Protein AF-0000000085571158 (afdb_homodimer)

Secondary structure (DSSP, 8-state):
----TTTT-EEEEETTTSHHHHHHHHHHHHTT-EEEEEES-HHHHHHHHHHHHHHHSS-EEEEE--TT-HHHHHHHHHHHHHHHS---EEEE-S--STT--HHHHHHHHHHHHHHHHTTT----EEEESS---HHHHHHHT--HHHHHHHHHHHSSS-S----HHHHHHHHHHHHSGGGTT--S-EEEESTTHHHH--/----TTTT-EEEEETTTSHHHHHHHHHHHHTT-EEEEEES-HHHHHHHHHHHHHHHSS-EEEEE--TT-HHHHHHHHHHHHHHHS---EEEE-S--STT--HHHHHHHHHHHHHHHHTTT----EEEESS---HHHHHHHT--HHHHHHHHHHHSSS-S----HHHHHHHHHHHHSGGGTT--S-EEEESTTHHHHT-

InterPro domains:
  IPR002347 Short-chain dehydrogenase/reductase SDR [PF13561] (17-93)
  IPR002347 Short-chain dehydrogenase/reductase SDR [PF13561] (94-194)
  IPR002347 Short-chain dehydrogenase/reductase SDR [PR00081] (10-27)
  IPR002347 Short-chain dehydrogenase/reductase SDR [PR00081] (98-117)
  IPR002347 Short-chain dehydrogenase/reductase SDR [PR00081] (119-136)
  IPR002347 Short-chain dehydrogenase/reductase SDR [PR00081] (157-177)
  IPR036291 NAD(P)-binding domain superfamily [SSF51735] (7-195)

Nearest PDB structures (foldseek):
  1gee-assembly1_A  TM=8.752E-01  e=1.644E-13  Priestia megaterium
  1w8d-assembly1_A  TM=8.478E-01  e=1.035E-11  Homo sapiens
  1w8d-assembly1_B  TM=8.059E-01  e=1.099E-11  Homo sapiens
  1w6u-assembly1_D  TM=8.319E-01  e=2.106E-11  Homo sapiens
  2p68-assembly1_B-2  TM=8.038E-01  e=4.823E-11  Aquifex aeolicus VF5

Sequence (396 aa):
IWFHRLQGKVALITGGASGIGAAAAALFAHNGAKVIIADVQSELGHSVAEQITSTSLFPVAYVQCDVSKESDVENAVNGAVSSHGSVTTTFGNAPHAYTASKHAVVGLMKNLTVELGGYGIRVNSVSPDGVPTPMAMKAMGMDRKAVQELGSQRASLKGTMLDENDVAEAAMYLASEESKFVSGLNLVVDGGYNLKSAIWFHRLQGKVALITGGASGIGAAAAALFAHNGAKVIIADVQSELGHSVAEQITSTSLFPVAYVQCDVSKESDVENAVNGAVSSHGSVTTTFGNAPHAYTASKHAVVGLMKNLTVELGGYGIRVNSVSPDGVPTPMAMKAMGMDRKAVQELGSQRASLKGTMLDENDVAEAAMYLASEESKFVSGLNLVVDGGYNLKSA

Foldseek 3Di:
DLQQQQAPAEEEEEVLLWFLNLLLQLNNLLSHYEYEYEYQDVVSQVVSQVVSCVPSVHHYHYAYADPLDPVRVVVSQVVSCVVRVHHLYYHYDPPNPDDDDPVNVLVVQQVVLVVCVVVLDAGEAEAEAQAQIPVVCVVVVHHRVVSQVVLQVLAPAHDDTDYSNVSSVVRSCCSGCVCSPDHSYHHYHRNRNVVVVD/DLQQQQAPAEEEFEVLLWFLNLLLQLNNLLSHYEYEYEYQDVVSQVVSQVVSCVVSVHHYHYAYADPVDPVRVVVSQVVSCVVRVHHLYYHYDDPDPPDDDPVNVLVVQQVVLVVCVVVLDAGEAEAEAQAQIPVVCVVVVHHRVVSQVVLQVLAPAHDDTDYSNVSSVVRSCCSGCVCSPDHSYHHYHRNHNVVVVD

Organism: NCBI:txid586396

Solvent-accessible surface area (backbone atoms only — not comparable to full-atom values): 19878 Å² total; per-residue (Å²): 114,74,84,42,66,31,58,85,35,25,35,40,27,30,31,19,48,45,46,46,24,28,36,29,49,42,54,40,19,60,20,44,13,39,30,33,30,24,19,73,51,56,72,52,23,46,50,47,22,52,53,38,25,75,72,43,78,29,62,40,43,62,41,75,25,47,80,86,36,63,68,33,44,49,49,51,53,50,50,42,25,71,76,65,72,46,72,73,40,76,46,89,54,46,77,54,74,88,76,70,45,72,64,48,53,54,51,50,31,47,54,46,16,56,70,35,2,71,76,50,42,70,27,65,46,75,45,73,52,42,50,49,27,68,65,50,25,63,75,66,74,41,53,56,68,56,36,19,49,53,30,27,67,61,15,33,29,31,97,54,69,57,43,38,55,49,56,21,37,49,52,47,47,63,71,20,73,57,28,73,42,43,21,49,43,74,49,55,36,34,19,25,31,82,60,68,81,102,112,77,79,43,65,31,56,87,36,24,34,42,26,30,30,19,48,44,46,46,23,29,36,28,51,41,54,42,20,61,20,45,14,40,31,35,31,26,21,72,51,56,70,52,23,46,50,47,21,53,54,38,24,74,72,44,76,29,62,39,42,62,42,75,26,48,81,88,36,64,68,32,45,50,48,49,52,50,52,43,26,71,75,63,70,44,72,74,40,76,46,85,54,44,78,54,76,89,70,69,46,70,65,50,51,53,51,50,32,46,53,45,16,58,69,34,2,70,77,51,40,71,26,64,46,75,44,72,54,41,52,52,26,69,64,50,23,61,74,67,73,40,53,55,68,56,36,19,50,52,32,26,66,60,16,34,29,31,96,53,70,56,43,38,55,48,55,21,39,50,51,47,48,63,71,20,72,56,28,72,45,43,22,48,44,72,48,54,35,36,19,26,32,82,59,68,81,102

pLDDT: mean 92.06, std 11.76, range [36.09, 98.56]

Structure (mmCIF, N/CA/C/O backbone):
data_AF-0000000085571158-model_v1
#
loop_
_entity.id
_entity.type
_entity.pdbx_description
1 polymer 'Short chain alcohol dehydrogenase'
#
loop_
_atom_site.group_PDB
_atom_site.id
_atom_site.type_symbol
_atom_site.label_atom_id
_atom_site.label_alt_id
_atom_site.label_comp_id
_atom_site.label_asym_id
_atom_site.label_entity_id
_atom_site.label_seq_id
_atom_site.pdbx_PDB_ins_code
_atom_site.Cartn_x
_atom_site.Cartn_y
_atom_site.Cartn_z
_atom_site.occupancy
_atom_site.B_iso_or_equiv
_atom_site.auth_seq_id
_atom_site.auth_comp_id
_atom_site.auth_asym_id
_atom_site.auth_atom_id
_atom_site.pdbx_PDB_model_num
ATOM 1 N N . ILE A 1 1 ? -2.838 10.18 -20.844 1 36.09 1 ILE A N 1
ATOM 2 C CA . ILE A 1 1 ? -1.867 9.094 -20.875 1 36.09 1 ILE A CA 1
ATOM 3 C C . ILE A 1 1 ? -2.113 8.148 -19.688 1 36.09 1 ILE A C 1
ATOM 5 O O . ILE A 1 1 ? -2.301 8.602 -18.562 1 36.09 1 ILE A O 1
ATOM 9 N N . TRP A 1 2 ? -2.664 6.973 -20.016 1 49.94 2 TRP A N 1
ATOM 10 C CA . TRP A 1 2 ? -2.973 5.996 -18.969 1 49.94 2 TRP A CA 1
ATOM 11 C C . TRP A 1 2 ? -1.756 5.734 -18.094 1 49.94 2 TRP A C 1
ATOM 13 O O . TRP A 1 2 ? -0.634 5.617 -18.578 1 49.94 2 TRP A O 1
ATOM 23 N N . PHE A 1 3 ? -1.719 6.293 -16.844 1 67.75 3 PHE A N 1
ATOM 24 C CA . PHE A 1 3 ? -0.582 6.078 -15.953 1 67.75 3 PHE A CA 1
ATOM 25 C C . PHE A 1 3 ? -0.462 4.609 -15.57 1 67.75 3 PHE A C 1
ATOM 27 O O . PHE A 1 3 ? -1.371 4.047 -14.961 1 67.75 3 PHE A O 1
ATOM 34 N N . HIS A 1 4 ? 0.532 3.916 -16.312 1 87.5 4 HIS A N 1
ATOM 35 C CA . HIS A 1 4 ? 0.824 2.52 -16 1 87.5 4 HIS A CA 1
ATOM 36 C C . HIS A 1 4 ? 1.795 2.402 -14.836 1 87.5 4 HIS A C 1
ATOM 38 O O . HIS A 1 4 ? 2.988 2.676 -14.984 1 87.5 4 HIS A O 1
ATOM 44 N N . ARG A 1 5 ? 1.285 1.905 -13.781 1 93.62 5 ARG A N 1
ATOM 45 C CA . ARG A 1 5 ? 1.982 1.913 -12.5 1 93.62 5 ARG A CA 1
ATOM 46 C C . ARG A 1 5 ? 3.119 0.897 -12.492 1 93.62 5 ARG A C 1
ATOM 48 O O . ARG A 1 5 ? 3.984 0.935 -11.609 1 93.62 5 ARG A O 1
ATOM 55 N N . LEU A 1 6 ? 3.117 0.004 -13.539 1 95.56 6 LEU A N 1
ATOM 56 C CA . LEU A 1 6 ? 4.168 -1.005 -13.625 1 95.56 6 LEU A CA 1
ATOM 57 C C . LEU A 1 6 ? 4.84 -0.976 -14.992 1 95.56 6 LEU A C 1
ATOM 59 O O . LEU A 1 6 ? 5.352 -1.995 -15.461 1 95.56 6 LEU A O 1
ATOM 63 N N . GLN A 1 7 ? 4.754 0.187 -15.531 1 92.94 7 GLN A N 1
ATOM 64 C CA . GLN A 1 7 ? 5.391 0.341 -16.828 1 92.94 7 GLN A CA 1
ATOM 65 C C . GLN A 1 7 ? 6.867 -0.049 -16.766 1 92.94 7 GLN A C 1
ATOM 67 O O . GLN A 1 7 ? 7.594 0.395 -15.883 1 92.94 7 GLN A O 1
ATOM 72 N N . GLY A 1 8 ? 7.227 -0.912 -17.734 1 91.56 8 GLY A N 1
ATOM 73 C CA . GLY A 1 8 ? 8.625 -1.292 -17.844 1 91.56 8 GLY A CA 1
ATOM 74 C C . GLY A 1 8 ? 8.992 -2.467 -16.953 1 91.56 8 GLY A C 1
ATOM 75 O O . GLY A 1 8 ? 10.109 -2.982 -17.031 1 91.56 8 GLY A O 1
ATOM 76 N N . LYS A 1 9 ? 8.117 -2.957 -16.109 1 95.19 9 LYS A N 1
ATOM 77 C CA . LYS A 1 9 ? 8.398 -4.078 -15.227 1 95.19 9 LYS A CA 1
ATOM 78 C C . LYS A 1 9 ? 8.172 -5.41 -15.93 1 95.19 9 LYS A C 1
ATOM 80 O O . LYS A 1 9 ? 7.309 -5.523 -16.797 1 95.19 9 LYS A O 1
ATOM 85 N N . VAL A 1 10 ? 8.984 -6.344 -15.648 1 96.62 10 VAL A N 1
ATOM 86 C CA . VAL A 1 10 ? 8.812 -7.742 -16.016 1 96.62 10 VAL A CA 1
ATOM 87 C C . VAL A 1 10 ? 8.523 -8.578 -14.773 1 96.62 10 VAL A C 1
ATOM 89 O O . VAL A 1 10 ? 9.391 -8.742 -13.914 1 96.62 10 VAL A O 1
ATOM 92 N N . ALA A 1 11 ? 7.32 -9.109 -14.734 1 97.38 11 ALA A N 1
ATOM 93 C CA . ALA A 1 11 ? 6.859 -9.758 -13.516 1 97.38 11 ALA A CA 1
ATOM 94 C C . ALA A 1 11 ? 6.695 -11.266 -13.719 1 97.38 11 ALA A C 1
ATOM 96 O O . ALA A 1 11 ? 6.008 -11.695 -14.648 1 97.38 11 ALA A O 1
ATOM 97 N N . LEU A 1 12 ? 7.371 -12.031 -12.922 1 97.44 12 LEU A N 1
ATOM 98 C CA . LEU A 1 12 ? 7.164 -13.469 -12.828 1 97.44 12 LEU A CA 1
ATOM 99 C C . LEU A 1 12 ? 6.234 -13.812 -11.672 1 97.44 12 LEU A C 1
ATOM 101 O O . LEU A 1 12 ? 6.559 -13.547 -10.508 1 97.44 12 LEU A O 1
ATOM 105 N N . ILE A 1 13 ? 5.055 -14.406 -11.969 1 97.44 13 ILE A N 1
ATOM 106 C CA . ILE A 1 13 ? 4.043 -14.727 -10.961 1 97.44 13 ILE A CA 1
ATOM 107 C C . ILE A 1 13 ? 3.861 -16.25 -10.883 1 97.44 13 ILE A C 1
ATOM 109 O O . ILE A 1 13 ? 3.357 -16.859 -11.82 1 97.44 13 ILE A O 1
ATOM 113 N N . THR A 1 14 ? 4.316 -16.859 -9.773 1 96.12 14 THR A N 1
ATOM 114 C CA . THR A 1 14 ? 4.082 -18.281 -9.57 1 96.12 14 THR A CA 1
ATOM 115 C C . THR A 1 14 ? 2.682 -18.531 -9.016 1 96.12 14 THR A C 1
ATOM 117 O O . THR A 1 14 ? 2.145 -17.688 -8.281 1 96.12 14 THR A O 1
ATOM 120 N N . GLY A 1 15 ? 2.148 -19.672 -9.383 1 95.19 15 GLY A N 1
ATOM 121 C CA . GLY A 1 15 ? 0.751 -19.875 -9.039 1 95.19 15 GLY A CA 1
ATOM 122 C C . GLY A 1 15 ? -0.184 -18.891 -9.703 1 95.19 15 GLY A C 1
ATOM 123 O O . GLY A 1 15 ? -1.162 -18.438 -9.094 1 95.19 15 GLY A O 1
ATOM 124 N N . GLY A 1 16 ? 0.161 -18.5 -10.898 1 97.06 16 GLY A N 1
ATOM 125 C CA . GLY A 1 16 ? -0.521 -17.391 -11.539 1 97.06 16 GLY A CA 1
ATOM 126 C C . GLY A 1 16 ? -1.714 -17.812 -12.375 1 97.06 16 GLY A C 1
ATOM 127 O O . GLY A 1 16 ? -2.365 -16.984 -13.016 1 97.06 16 GLY A O 1
ATOM 128 N N . ALA A 1 17 ? -2.09 -19.125 -12.344 1 96.75 17 ALA A N 1
ATOM 129 C CA . ALA A 1 17 ? -3.137 -19.625 -13.227 1 96.75 17 ALA A CA 1
ATOM 130 C C . ALA A 1 17 ? -4.508 -19.531 -12.562 1 96.75 17 ALA A C 1
ATOM 132 O O . ALA A 1 17 ? -5.535 -19.719 -13.219 1 96.75 17 ALA A O 1
ATOM 133 N N . SER A 1 18 ? -4.57 -19.219 -11.273 1 95.25 18 SER A N 1
ATOM 134 C CA . SER A 1 18 ? -5.855 -19.188 -10.578 1 95.25 18 SER A CA 1
ATOM 135 C C . SER A 1 18 ? -5.805 -18.266 -9.367 1 95.25 18 SER A C 1
ATOM 137 O O . SER A 1 18 ? -4.734 -17.781 -8.992 1 95.25 18 SER A O 1
ATOM 139 N N . GLY A 1 19 ? -6.984 -17.938 -8.891 1 96 19 GLY A N 1
ATOM 140 C CA . GLY A 1 19 ? -7.113 -17.234 -7.617 1 96 19 GLY A CA 1
ATOM 141 C C . GLY A 1 19 ? -6.391 -15.898 -7.59 1 96 19 GLY A C 1
ATOM 142 O O . GLY A 1 19 ? -6.555 -15.086 -8.5 1 96 19 GLY A O 1
ATOM 143 N N . ILE A 1 20 ? -5.629 -15.719 -6.52 1 96.69 20 ILE A N 1
ATOM 144 C CA . ILE A 1 20 ? -4.914 -14.469 -6.289 1 96.69 20 ILE A CA 1
ATOM 145 C C . ILE A 1 20 ? -3.867 -14.266 -7.383 1 96.69 20 ILE A C 1
ATOM 147 O O . ILE A 1 20 ? -3.695 -13.156 -7.887 1 96.69 20 ILE A O 1
ATOM 151 N N . GLY A 1 21 ? -3.217 -15.352 -7.746 1 97.19 21 GLY A N 1
ATOM 152 C CA . GLY A 1 21 ? -2.197 -15.266 -8.781 1 97.19 21 GLY A CA 1
ATOM 153 C C . GLY A 1 21 ? -2.738 -14.781 -10.109 1 97.19 21 GLY A C 1
ATOM 154 O O . GLY A 1 21 ? -2.135 -13.93 -10.758 1 97.19 21 GLY A O 1
ATOM 155 N N . ALA A 1 22 ? -3.834 -15.273 -10.484 1 97.88 22 ALA A N 1
ATOM 156 C CA . ALA A 1 22 ? -4.449 -14.875 -11.742 1 97.88 22 ALA A CA 1
ATOM 157 C C . ALA A 1 22 ? -4.918 -13.422 -11.688 1 97.88 22 ALA A C 1
ATOM 159 O O . ALA A 1 22 ? -4.766 -12.68 -12.656 1 97.88 22 ALA A O 1
ATOM 160 N N . ALA A 1 23 ? -5.484 -13.047 -10.562 1 97.94 23 ALA A N 1
ATOM 161 C CA . ALA A 1 23 ? -5.914 -11.656 -10.383 1 97.94 23 ALA A CA 1
ATOM 162 C C . ALA A 1 23 ? -4.73 -10.703 -10.469 1 97.94 23 ALA A C 1
ATOM 164 O O . ALA A 1 23 ? -4.824 -9.648 -11.102 1 97.94 23 ALA A O 1
ATOM 165 N N . ALA A 1 24 ? -3.623 -11.086 -9.852 1 98.19 24 ALA A N 1
ATOM 166 C CA . ALA A 1 24 ? -2.422 -10.258 -9.891 1 98.19 24 ALA A CA 1
ATOM 167 C C . ALA A 1 24 ? -1.863 -10.172 -11.305 1 98.19 24 ALA A C 1
ATOM 169 O O . ALA A 1 24 ? -1.47 -9.094 -11.766 1 98.19 24 ALA A O 1
ATOM 170 N N . ALA A 1 25 ? -1.838 -11.312 -11.984 1 98.12 25 ALA A N 1
ATOM 171 C CA . ALA A 1 25 ? -1.356 -11.312 -13.367 1 98.12 25 ALA A CA 1
ATOM 172 C C . ALA A 1 25 ? -2.148 -10.336 -14.227 1 98.12 25 ALA A C 1
ATOM 174 O O . ALA A 1 25 ? -1.566 -9.547 -14.977 1 98.12 25 ALA A O 1
ATOM 175 N N . ALA A 1 26 ? -3.449 -10.352 -14.078 1 98.12 26 ALA A N 1
ATOM 176 C CA . ALA A 1 26 ? -4.309 -9.461 -14.852 1 98.12 26 ALA A CA 1
ATOM 177 C C . ALA A 1 26 ? -4.051 -8 -14.484 1 98.12 26 ALA A C 1
ATOM 179 O O . ALA A 1 26 ? -3.844 -7.16 -15.359 1 98.12 26 ALA A O 1
ATOM 180 N N . LEU A 1 27 ? -4.039 -7.707 -13.219 1 97.5 27 LEU A N 1
ATOM 181 C CA . LEU A 1 27 ? -3.859 -6.336 -12.75 1 97.5 27 LEU A CA 1
ATOM 182 C C . LEU A 1 27 ? -2.504 -5.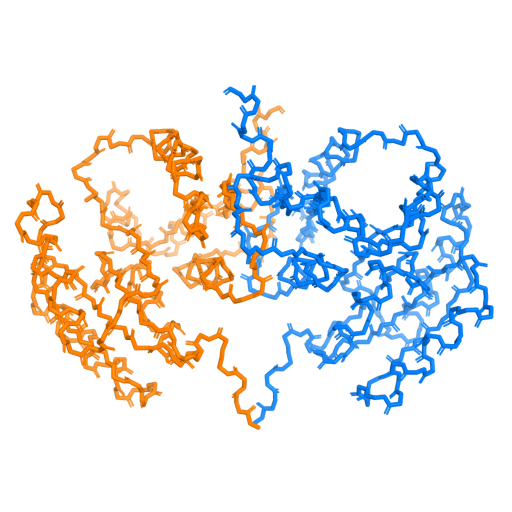785 -13.188 1 97.5 27 LEU A C 1
ATOM 184 O O . LEU A 1 27 ? -2.412 -4.648 -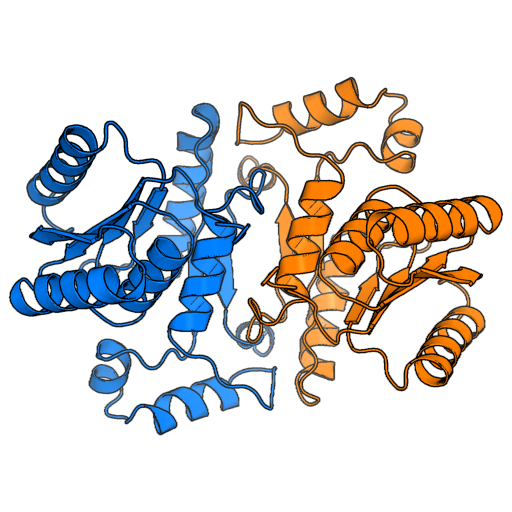13.656 1 97.5 27 LEU A O 1
ATOM 188 N N . PHE A 1 28 ? -1.441 -6.59 -13.031 1 97.56 28 PHE A N 1
ATOM 189 C CA . PHE A 1 28 ? -0.099 -6.168 -13.406 1 97.56 28 PHE A CA 1
ATOM 190 C C . PHE A 1 28 ? -0.026 -5.863 -14.898 1 97.56 28 PHE A C 1
ATOM 192 O O . PHE A 1 28 ? 0.498 -4.824 -15.305 1 97.56 28 PHE A O 1
ATOM 199 N N . ALA A 1 29 ? -0.597 -6.742 -15.68 1 97.12 29 ALA A N 1
ATOM 200 C CA . ALA A 1 29 ? -0.582 -6.547 -17.125 1 97.12 29 ALA A CA 1
ATOM 201 C C . ALA A 1 29 ? -1.346 -5.289 -17.516 1 97.12 29 ALA A C 1
ATOM 203 O O . ALA A 1 29 ? -0.858 -4.48 -18.312 1 97.12 29 ALA A O 1
ATOM 204 N N . HIS A 1 30 ? -2.486 -5.09 -16.953 1 96.38 30 HIS A N 1
ATOM 205 C CA . HIS A 1 30 ? -3.301 -3.92 -17.25 1 96.38 30 HIS A CA 1
ATOM 206 C C . HIS A 1 30 ? -2.604 -2.635 -16.812 1 96.38 30 HIS A C 1
ATOM 208 O O . HIS A 1 30 ? -2.99 -1.541 -17.234 1 96.38 30 HIS A O 1
ATOM 214 N N . ASN A 1 31 ? -1.596 -2.771 -15.977 1 95.69 31 ASN A N 1
ATOM 215 C CA . ASN A 1 31 ? -0.835 -1.614 -15.516 1 95.69 31 ASN A CA 1
ATOM 216 C C . ASN A 1 31 ? 0.534 -1.542 -16.188 1 95.69 31 ASN A C 1
ATOM 218 O O . ASN A 1 31 ? 1.439 -0.872 -15.688 1 95.69 31 ASN A O 1
ATOM 222 N N . GLY A 1 32 ? 0.736 -2.35 -17.234 1 94.88 32 GLY A N 1
ATOM 223 C CA . GLY A 1 32 ? 1.849 -2.109 -18.141 1 94.88 32 GLY A CA 1
ATOM 224 C C . GLY A 1 32 ? 2.99 -3.09 -17.953 1 94.88 32 GLY A C 1
ATOM 225 O O . GLY A 1 32 ? 4 -3.018 -18.656 1 94.88 32 GLY A O 1
ATOM 226 N N . ALA A 1 33 ? 2.865 -4.023 -17.094 1 96.12 33 ALA A N 1
ATOM 227 C CA . ALA A 1 33 ? 3.932 -5 -16.875 1 96.12 33 ALA A CA 1
ATOM 228 C C . ALA A 1 33 ? 3.91 -6.078 -17.953 1 96.12 33 ALA A C 1
ATOM 230 O O . ALA A 1 33 ? 2.844 -6.445 -18.453 1 96.12 33 ALA A O 1
ATOM 231 N N . LYS A 1 34 ? 5.07 -6.508 -18.312 1 95.81 34 LYS A N 1
ATOM 232 C CA . LYS A 1 34 ? 5.184 -7.809 -18.969 1 95.81 34 LYS A CA 1
ATOM 233 C C . LYS A 1 34 ? 5.102 -8.945 -17.953 1 95.81 34 LYS A C 1
ATOM 235 O O . LYS A 1 34 ? 5.941 -9.039 -17.047 1 95.81 34 LYS A O 1
ATOM 240 N N . VAL A 1 35 ? 4.117 -9.828 -18.156 1 97.44 35 VAL A N 1
ATOM 241 C CA . VAL A 1 35 ? 3.84 -10.812 -17.109 1 97.44 35 VAL A CA 1
ATOM 242 C C . VAL A 1 35 ? 4.141 -12.211 -17.625 1 97.44 35 VAL A C 1
ATOM 244 O O . VAL A 1 35 ? 3.797 -12.547 -18.766 1 97.44 35 VAL A O 1
ATOM 247 N N . ILE A 1 36 ? 4.816 -12.984 -16.844 1 97.69 36 ILE A N 1
ATOM 248 C CA . ILE A 1 36 ? 4.988 -14.414 -17.062 1 97.69 36 ILE A CA 1
ATOM 249 C C . ILE A 1 36 ? 4.289 -15.195 -15.953 1 97.69 36 ILE A C 1
ATOM 251 O O . ILE A 1 36 ? 4.656 -15.086 -14.781 1 97.69 36 ILE A O 1
ATOM 255 N N . ILE A 1 37 ? 3.311 -15.969 -16.344 1 97.69 37 ILE A N 1
ATOM 256 C CA . ILE A 1 37 ? 2.609 -16.844 -15.414 1 97.69 37 ILE A CA 1
ATOM 257 C C . ILE A 1 37 ? 3.344 -18.188 -15.32 1 97.69 37 ILE A C 1
ATOM 259 O O . ILE A 1 37 ? 3.578 -18.844 -16.328 1 97.69 37 ILE A O 1
ATOM 263 N N . ALA A 1 38 ? 3.791 -18.5 -14.164 1 97.31 38 ALA A N 1
ATOM 264 C CA . ALA A 1 38 ? 4.387 -19.797 -13.875 1 97.31 38 ALA A CA 1
ATOM 265 C C . ALA A 1 38 ? 3.459 -20.641 -13 1 97.31 38 ALA A C 1
ATOM 267 O O . ALA A 1 38 ? 3.066 -20.219 -11.914 1 97.31 38 ALA A O 1
ATOM 268 N N . ASP A 1 39 ? 3.172 -21.812 -13.484 1 96.88 39 ASP A N 1
ATOM 269 C CA . ASP A 1 39 ? 2.213 -22.656 -12.789 1 96.88 39 ASP A CA 1
ATOM 270 C C . ASP A 1 39 ? 2.338 -24.109 -13.242 1 96.88 39 ASP A C 1
ATOM 272 O O . ASP A 1 39 ? 2.982 -24.406 -14.258 1 96.88 39 ASP A O 1
ATOM 276 N N . VAL A 1 40 ? 1.754 -24.984 -12.469 1 96.19 40 VAL A N 1
ATOM 277 C CA . VAL A 1 40 ? 1.759 -26.406 -12.828 1 96.19 40 VAL A CA 1
ATOM 278 C C . VAL A 1 40 ? 0.579 -26.719 -13.75 1 96.19 40 VAL A C 1
ATOM 280 O O . VAL A 1 40 ? 0.578 -27.719 -14.453 1 96.19 40 VAL A O 1
ATOM 283 N N . GLN A 1 41 ? -0.458 -25.875 -13.758 1 96 41 GLN A N 1
ATOM 284 C CA . GLN A 1 41 ? -1.666 -26.094 -14.547 1 96 41 GLN A CA 1
ATOM 285 C C . GLN A 1 41 ? -1.518 -25.516 -15.953 1 96 41 GLN A C 1
ATOM 287 O O . GLN A 1 41 ? -1.922 -24.375 -16.203 1 96 41 GLN A O 1
ATOM 292 N N . SER A 1 42 ? -1.176 -26.359 -16.859 1 96.44 42 SER A N 1
ATOM 293 C CA . SER A 1 42 ? -0.783 -25.875 -18.188 1 96.44 42 SER A CA 1
ATOM 294 C C . SER A 1 42 ? -1.983 -25.344 -18.953 1 96.44 42 SER A C 1
ATOM 296 O O . SER A 1 42 ? -1.964 -24.203 -19.422 1 96.44 42 SER A O 1
ATOM 298 N N . GLU A 1 43 ? -3.02 -26.125 -19.047 1 97.81 43 GLU A N 1
ATOM 299 C CA . GLU A 1 43 ? -4.176 -25.703 -19.844 1 97.81 43 GLU A CA 1
ATOM 300 C C . GLU A 1 43 ? -4.805 -24.438 -19.266 1 97.81 43 GLU A C 1
ATOM 302 O O . GLU A 1 43 ? -5.082 -23.484 -20.016 1 97.81 43 GLU A O 1
ATOM 307 N N . LEU A 1 44 ? -4.938 -24.453 -17.969 1 97.5 44 LEU A N 1
ATOM 308 C CA . LEU A 1 44 ? -5.52 -23.281 -17.297 1 97.5 44 LEU A CA 1
ATOM 309 C C . LEU A 1 44 ? -4.605 -22.062 -17.438 1 97.5 44 LEU A C 1
ATOM 311 O O . LEU A 1 44 ? -5.078 -20.969 -17.703 1 97.5 44 LEU A O 1
ATOM 315 N N . GLY A 1 45 ? -3.354 -22.266 -17.266 1 98 45 GLY A N 1
ATOM 316 C CA . GLY A 1 45 ? -2.379 -21.188 -17.375 1 98 45 GLY A CA 1
ATOM 317 C C . GLY A 1 45 ? -2.361 -20.531 -18.75 1 98 45 GLY A C 1
ATOM 318 O O . GLY A 1 45 ? -2.336 -19.312 -18.844 1 98 45 GLY A O 1
ATOM 319 N N . HIS A 1 46 ? -2.385 -21.344 -19.766 1 97.94 46 HIS A N 1
ATOM 320 C CA . HIS A 1 46 ? -2.428 -20.812 -21.125 1 97.94 46 HIS A CA 1
ATOM 321 C C . HIS A 1 46 ? -3.715 -20.031 -21.375 1 97.94 46 HIS A C 1
ATOM 323 O O . HIS A 1 46 ? -3.688 -18.953 -21.969 1 97.94 46 HIS A O 1
ATOM 329 N N . SER A 1 47 ? -4.762 -20.625 -20.922 1 98.19 47 SER A N 1
ATOM 330 C CA . SER A 1 47 ? -6.055 -19.969 -21.094 1 98.19 47 SER A CA 1
ATOM 331 C C . SER A 1 47 ? -6.078 -18.594 -20.406 1 98.19 47 SER A C 1
ATOM 333 O O . SER A 1 47 ? -6.535 -17.609 -21 1 98.19 47 SER A O 1
ATOM 335 N N . VAL A 1 48 ? -5.586 -18.516 -19.188 1 98 48 VAL A N 1
ATOM 336 C CA . VAL A 1 48 ? -5.543 -17.266 -18.422 1 98 48 VAL A CA 1
ATOM 337 C C . VAL A 1 48 ? -4.637 -16.266 -19.125 1 98 48 VAL A C 1
ATOM 339 O O . VAL A 1 48 ? -5.004 -15.094 -19.281 1 98 48 VAL A O 1
ATOM 342 N N . ALA A 1 49 ? -3.516 -16.703 -19.562 1 98 49 ALA A N 1
ATOM 343 C CA . ALA A 1 49 ? -2.568 -15.836 -20.25 1 98 49 ALA A CA 1
ATOM 344 C C . ALA A 1 49 ? -3.193 -15.234 -21.5 1 98 49 ALA A C 1
ATOM 346 O O . ALA A 1 49 ? -3.068 -14.031 -21.75 1 98 49 ALA A O 1
ATOM 347 N N . GLU A 1 50 ? -3.861 -16.047 -22.25 1 97.06 50 GLU A N 1
ATOM 348 C CA . GLU A 1 50 ? -4.5 -15.586 -23.484 1 97.06 50 GLU A CA 1
ATOM 349 C C . GLU A 1 50 ? -5.609 -14.578 -23.188 1 97.06 50 GLU A C 1
ATOM 351 O O . GLU A 1 50 ? -5.73 -13.562 -23.875 1 97.06 50 GLU A O 1
ATOM 356 N N . GLN A 1 51 ? -6.344 -14.914 -22.234 1 97.25 51 GLN A N 1
ATOM 357 C CA . GLN A 1 51 ? -7.441 -14.023 -21.859 1 97.25 51 GLN A CA 1
ATOM 358 C C . GLN A 1 51 ? -6.926 -12.656 -21.438 1 97.25 51 GLN A C 1
ATOM 360 O O . GLN A 1 51 ? -7.453 -11.625 -21.875 1 97.25 51 GLN A O 1
ATOM 365 N N . ILE A 1 52 ? -5.934 -12.609 -20.609 1 97.5 52 ILE A N 1
ATOM 366 C CA . ILE A 1 52 ? -5.383 -11.352 -20.109 1 97.5 52 ILE A CA 1
ATOM 367 C C . ILE A 1 52 ? -4.766 -10.57 -21.266 1 97.5 52 ILE A C 1
ATOM 369 O O . ILE A 1 52 ? -4.949 -9.359 -21.375 1 97.5 52 ILE A O 1
ATOM 373 N N . THR A 1 53 ? -4.047 -11.289 -22.125 1 95.94 53 THR A N 1
ATOM 374 C CA . THR A 1 53 ? -3.424 -10.641 -23.266 1 95.94 53 THR A CA 1
ATOM 375 C C . THR A 1 53 ? -4.477 -9.945 -24.141 1 95.94 53 THR A C 1
ATOM 377 O O . THR A 1 53 ? -4.277 -8.812 -24.578 1 95.94 53 THR A O 1
ATOM 380 N N . SER A 1 54 ? -5.586 -10.539 -24.344 1 94.88 54 SER A N 1
ATOM 381 C CA . SER A 1 54 ? -6.637 -10.016 -25.219 1 94.88 54 SER A CA 1
ATOM 382 C C . SER A 1 54 ? -7.289 -8.781 -24.609 1 94.88 54 SER A C 1
ATOM 384 O O . SER A 1 54 ? -7.754 -7.898 -25.328 1 94.88 54 SER A O 1
ATOM 386 N N . THR A 1 55 ? -7.238 -8.641 -23.266 1 93.31 55 THR A N 1
ATOM 387 C CA . THR A 1 55 ? -7.965 -7.555 -22.625 1 93.31 55 THR A CA 1
ATOM 388 C C . THR A 1 55 ? -7.012 -6.438 -22.203 1 93.31 55 THR A C 1
ATOM 390 O O . THR A 1 55 ? -7.422 -5.281 -22.094 1 93.31 55 THR A O 1
ATOM 393 N N . SER A 1 56 ? -5.797 -6.695 -21.859 1 87.81 56 SER A N 1
ATOM 394 C CA . SER A 1 56 ? -4.855 -5.703 -21.359 1 87.81 56 SER A CA 1
ATOM 395 C C . SER A 1 56 ? -4.051 -5.078 -22.5 1 87.81 56 SER A C 1
ATOM 397 O O . SER A 1 56 ? -3.455 -4.012 -22.328 1 87.81 56 SER A O 1
ATOM 399 N N . LEU A 1 57 ? -3.887 -5.684 -23.578 1 83.69 57 LEU A N 1
ATOM 400 C CA . LEU A 1 57 ? -3.068 -5.309 -24.734 1 83.69 57 LEU A CA 1
ATOM 401 C C . LEU A 1 57 ? -1.584 -5.441 -24.406 1 83.69 57 LEU A C 1
ATOM 403 O O . LEU A 1 57 ? -0.736 -4.926 -25.141 1 83.69 57 LEU A O 1
ATOM 407 N N . PHE A 1 58 ? -1.266 -5.988 -23.281 1 86.69 58 PHE A N 1
ATOM 408 C CA . PHE A 1 58 ? 0.111 -6.316 -22.938 1 86.69 58 PHE A CA 1
ATOM 409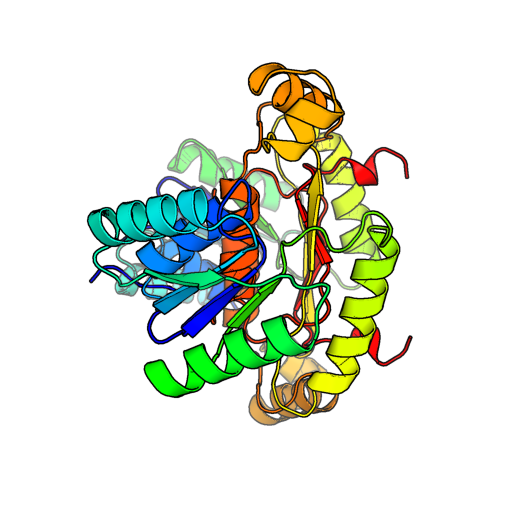 C C . PHE A 1 58 ? 0.322 -7.824 -22.922 1 86.69 58 PHE A C 1
ATOM 411 O O . PHE A 1 58 ? -0.589 -8.586 -22.594 1 86.69 58 PHE A O 1
ATOM 418 N N . PRO A 1 59 ? 1.41 -8.203 -23.328 1 87.19 59 PRO A N 1
ATOM 419 C CA . PRO A 1 59 ? 1.659 -9.648 -23.453 1 87.19 59 PRO A CA 1
ATOM 420 C C . PRO A 1 59 ? 1.755 -10.344 -22.094 1 87.19 59 PRO A C 1
ATOM 422 O O . PRO A 1 59 ? 2.309 -9.781 -21.156 1 87.19 59 PRO A O 1
ATOM 425 N N . VAL A 1 60 ? 1.107 -11.477 -22 1 96.38 60 VAL A N 1
ATOM 426 C CA . VAL A 1 60 ? 1.239 -12.391 -20.859 1 96.38 60 VAL A CA 1
ATOM 427 C C . VAL A 1 60 ? 1.673 -13.766 -21.359 1 96.38 60 VAL A C 1
ATOM 429 O O . VAL A 1 60 ? 1.061 -14.328 -22.266 1 96.38 60 VAL A O 1
ATOM 432 N N . ALA A 1 61 ? 2.773 -14.227 -20.891 1 96.62 61 ALA A N 1
ATOM 433 C CA . ALA A 1 61 ? 3.285 -15.547 -21.25 1 96.62 61 ALA A CA 1
ATOM 434 C C . ALA A 1 61 ? 3.02 -16.562 -20.141 1 96.62 61 ALA A C 1
ATOM 436 O O . ALA A 1 61 ? 2.793 -16.188 -18.984 1 96.62 61 ALA A O 1
ATOM 437 N N . TYR A 1 62 ? 2.951 -17.812 -20.562 1 97.44 62 TYR A N 1
ATOM 438 C CA . TYR A 1 62 ? 2.836 -18.922 -19.609 1 97.44 62 TYR A CA 1
ATOM 439 C C . TYR A 1 62 ? 4.047 -19.828 -19.688 1 97.44 62 TYR A C 1
ATOM 441 O O . TYR A 1 62 ? 4.562 -20.109 -20.781 1 97.44 62 TYR A O 1
ATOM 449 N N . VAL A 1 63 ? 4.527 -20.266 -18.547 1 97.25 63 VAL A N 1
ATOM 450 C CA . VAL A 1 63 ? 5.562 -21.297 -18.469 1 97.25 63 VAL A CA 1
ATOM 451 C C . VAL A 1 63 ? 5.164 -22.359 -17.438 1 97.25 63 VAL A C 1
ATOM 453 O O . VAL A 1 63 ? 4.621 -22.031 -16.375 1 97.25 63 VAL A O 1
ATOM 456 N N . GLN A 1 64 ? 5.352 -23.578 -17.875 1 97.25 64 GLN A N 1
ATOM 457 C CA . GLN A 1 64 ? 5.145 -24.672 -16.938 1 97.25 64 GLN A CA 1
ATOM 458 C C . GLN A 1 64 ? 6.199 -24.656 -15.828 1 97.25 64 GLN A C 1
ATOM 460 O O . GLN A 1 64 ? 7.398 -24.672 -16.109 1 97.25 64 GLN A O 1
ATOM 465 N N . CYS A 1 65 ? 5.723 -24.656 -14.562 1 96.5 65 CYS A N 1
ATOM 466 C CA . CYS A 1 65 ? 6.684 -24.562 -13.469 1 96.5 65 CYS A CA 1
ATOM 467 C C . CYS A 1 65 ? 6.117 -25.172 -12.188 1 96.5 65 CYS A C 1
ATOM 469 O O . CYS A 1 65 ? 5.094 -24.703 -11.688 1 96.5 65 CYS A O 1
ATOM 471 N N . ASP A 1 66 ? 6.715 -26.234 -11.719 1 94.81 66 ASP A N 1
ATOM 472 C CA . ASP A 1 66 ? 6.539 -26.719 -10.359 1 94.81 66 ASP A CA 1
ATOM 473 C C . ASP A 1 66 ? 7.547 -26.078 -9.406 1 94.81 66 ASP A C 1
ATOM 475 O O . ASP A 1 66 ? 8.727 -26.422 -9.422 1 94.81 66 ASP A O 1
ATOM 479 N N . VAL A 1 67 ? 7.078 -25.219 -8.516 1 92.31 67 VAL A N 1
ATOM 480 C CA . VAL A 1 67 ? 7.961 -24.391 -7.707 1 92.31 67 VAL A CA 1
ATOM 481 C C . VAL A 1 67 ? 8.719 -25.266 -6.707 1 92.31 67 VAL A C 1
ATOM 483 O O . VAL A 1 67 ? 9.703 -24.828 -6.113 1 92.31 67 VAL A O 1
ATOM 486 N N . SER A 1 68 ? 8.219 -26.453 -6.5 1 90.19 68 SER A N 1
ATOM 487 C CA . SER A 1 68 ? 8.945 -27.359 -5.605 1 90.19 68 SER A CA 1
ATOM 488 C C . SER A 1 68 ? 10.188 -27.938 -6.281 1 90.19 68 SER A C 1
ATOM 490 O O . SER A 1 68 ? 11.031 -28.547 -5.625 1 90.19 68 SER A O 1
ATOM 492 N N . LYS A 1 69 ? 10.297 -27.781 -7.582 1 93.75 69 LYS A N 1
ATOM 493 C CA . LYS A 1 69 ? 11.445 -28.234 -8.359 1 93.75 69 LYS A CA 1
ATOM 494 C C . LYS A 1 69 ? 12.359 -27.078 -8.734 1 93.75 69 LYS A C 1
ATOM 496 O O . LYS A 1 69 ? 11.992 -26.234 -9.555 1 93.75 69 LYS A O 1
ATOM 501 N N . GLU A 1 70 ? 13.5 -27.078 -8.203 1 92.94 70 GLU A N 1
ATOM 502 C CA . GLU A 1 70 ? 14.461 -26.016 -8.438 1 92.94 70 GLU A CA 1
ATOM 503 C C . GLU A 1 70 ? 14.734 -25.828 -9.93 1 92.94 70 GLU A C 1
ATOM 505 O O . GLU A 1 70 ? 14.875 -24.703 -10.406 1 92.94 70 GLU A O 1
ATOM 510 N N . SER A 1 71 ? 14.828 -26.922 -10.594 1 96 71 SER A N 1
ATOM 511 C CA . SER A 1 71 ? 15.094 -26.859 -12.031 1 96 71 SER A CA 1
ATOM 512 C C . SER A 1 71 ? 13.977 -26.125 -12.766 1 96 71 SER A C 1
ATOM 514 O O . SER A 1 71 ? 14.234 -25.375 -13.719 1 96 71 SER A O 1
ATOM 516 N N . ASP A 1 72 ? 12.727 -26.344 -12.391 1 94.94 72 ASP A N 1
ATOM 517 C CA . ASP A 1 72 ? 11.594 -25.656 -13.008 1 94.94 72 ASP A CA 1
ATOM 518 C C . ASP A 1 72 ? 11.664 -24.141 -12.758 1 94.94 72 ASP A C 1
ATOM 520 O O . ASP A 1 72 ? 11.406 -23.344 -13.656 1 94.94 72 ASP A O 1
ATOM 524 N N . VAL A 1 73 ? 12.055 -23.781 -11.523 1 93.25 73 VAL A N 1
ATOM 525 C CA . VAL A 1 73 ? 12.164 -22.375 -11.156 1 93.25 73 VAL A CA 1
ATOM 526 C C . VAL A 1 73 ? 13.273 -21.719 -11.969 1 93.25 73 VAL A C 1
ATOM 528 O O . VAL A 1 73 ? 13.086 -20.641 -12.531 1 93.25 73 VAL A O 1
ATOM 531 N N . GLU A 1 74 ? 14.352 -22.359 -12.055 1 94.94 74 GLU A N 1
ATOM 532 C CA . GLU A 1 74 ? 15.477 -21.859 -12.836 1 94.94 74 GLU A CA 1
ATOM 533 C C . GLU A 1 74 ? 15.086 -21.656 -14.297 1 94.94 74 GLU A C 1
ATOM 535 O O . GLU A 1 74 ? 15.43 -20.641 -14.906 1 94.94 74 GLU A O 1
ATOM 540 N N . ASN A 1 75 ? 14.438 -22.609 -14.805 1 95.19 75 ASN A N 1
ATOM 541 C CA . ASN A 1 75 ? 13.992 -22.531 -16.188 1 95.19 75 ASN A CA 1
ATOM 542 C C . ASN A 1 75 ? 13.031 -21.359 -16.406 1 95.19 75 ASN A C 1
ATOM 544 O O . ASN A 1 75 ? 13.109 -20.688 -17.438 1 95.19 75 ASN A O 1
ATOM 548 N N . ALA A 1 76 ? 12.141 -21.219 -15.484 1 94.5 76 ALA A N 1
ATOM 549 C CA . ALA A 1 76 ? 11.18 -20.125 -15.586 1 94.5 76 ALA A CA 1
ATOM 550 C C . ALA A 1 76 ? 11.883 -18.766 -15.578 1 94.5 76 ALA A C 1
ATOM 552 O O . ALA A 1 76 ? 11.594 -17.906 -16.422 1 94.5 76 ALA A O 1
ATOM 553 N N . VAL A 1 77 ? 12.836 -18.562 -14.68 1 94.81 77 VAL A N 1
ATOM 554 C CA . VAL A 1 77 ? 13.578 -17.312 -14.555 1 94.81 77 VAL A CA 1
ATOM 555 C C . VAL A 1 77 ? 14.438 -17.094 -15.797 1 94.81 77 VAL A C 1
ATOM 557 O O . VAL A 1 77 ? 14.406 -16.016 -16.406 1 94.81 77 VAL A O 1
ATOM 560 N N . ASN A 1 78 ? 15.133 -18.109 -16.219 1 94.69 78 ASN A N 1
ATOM 561 C CA . ASN A 1 78 ? 15.992 -18.016 -17.391 1 94.69 78 ASN A CA 1
ATOM 562 C C . ASN A 1 78 ? 15.188 -17.703 -18.656 1 94.69 78 ASN A C 1
ATOM 564 O O . ASN A 1 78 ? 15.617 -16.906 -19.484 1 94.69 78 ASN A O 1
ATOM 568 N N . GLY A 1 79 ? 14.109 -18.406 -18.812 1 93.06 79 GLY A N 1
ATOM 569 C CA . GLY A 1 79 ? 13.242 -18.109 -19.938 1 93.06 79 GLY A CA 1
ATOM 570 C C . GLY A 1 79 ? 12.766 -16.672 -19.984 1 93.06 79 GLY A C 1
ATOM 571 O O . GLY A 1 79 ? 12.766 -16.047 -21.031 1 93.06 79 GLY A O 1
ATOM 572 N N . ALA A 1 80 ? 12.367 -16.141 -18.797 1 92 80 ALA A N 1
ATOM 573 C CA . ALA A 1 80 ? 11.922 -14.758 -18.703 1 92 80 ALA A CA 1
ATOM 574 C C . ALA A 1 80 ? 13.047 -13.789 -19.062 1 92 80 ALA A C 1
ATOM 576 O O . ALA A 1 80 ? 12.836 -12.828 -19.812 1 92 80 ALA A O 1
ATOM 577 N N . VAL A 1 81 ? 14.219 -14.031 -18.609 1 93.44 81 VAL A N 1
ATOM 578 C CA . VAL A 1 81 ? 15.375 -13.18 -18.875 1 93.44 81 VAL A CA 1
ATOM 579 C C . VAL A 1 81 ? 15.719 -13.219 -20.359 1 93.44 81 VAL A C 1
ATOM 581 O O . VAL A 1 81 ? 16.016 -12.18 -20.953 1 93.44 81 VAL A O 1
ATOM 584 N N . SER A 1 82 ? 15.648 -14.391 -20.875 1 93.06 82 SER A N 1
ATOM 585 C CA . SER A 1 82 ? 15.961 -14.547 -22.297 1 93.06 82 SER A CA 1
ATOM 586 C C . SER A 1 82 ? 14.969 -13.789 -23.172 1 93.06 82 SER A C 1
ATOM 588 O O . SER A 1 82 ? 15.359 -13.164 -24.156 1 93.06 82 SER A O 1
ATOM 590 N N . SER A 1 83 ? 13.773 -13.828 -22.812 1 90.38 83 SER A N 1
ATOM 591 C CA . SER A 1 83 ? 12.719 -13.25 -23.641 1 90.38 83 SER A CA 1
ATOM 592 C C . SER A 1 83 ? 12.594 -11.75 -23.422 1 90.38 83 SER A C 1
ATOM 594 O O . SER A 1 83 ? 12.25 -11 -24.328 1 90.38 83 SER A O 1
ATOM 596 N N . HIS A 1 84 ? 12.883 -11.312 -22.188 1 91.31 84 HIS A N 1
ATOM 597 C CA . HIS A 1 84 ? 12.562 -9.93 -21.859 1 91.31 84 HIS A CA 1
ATOM 598 C C . HIS A 1 84 ? 13.805 -9.18 -21.359 1 91.31 84 HIS A C 1
ATOM 600 O O . HIS A 1 84 ? 13.742 -7.984 -21.078 1 91.31 84 HIS A O 1
ATOM 606 N N . GLY A 1 85 ? 14.883 -9.812 -21.188 1 89.25 85 GLY A N 1
ATOM 607 C CA . GLY A 1 85 ? 16.141 -9.203 -20.781 1 89.25 85 GLY A CA 1
ATOM 608 C C . GLY A 1 85 ? 16.344 -9.203 -19.281 1 89.25 85 GLY A C 1
ATOM 609 O O . GLY A 1 85 ? 17.484 -9.234 -18.812 1 89.25 85 GLY A O 1
ATOM 610 N N . SER A 1 86 ? 15.219 -9.117 -18.547 1 91.5 86 SER A N 1
ATOM 611 C CA . SER A 1 86 ? 15.336 -9.102 -17.094 1 91.5 86 SER A CA 1
ATOM 612 C C . SER A 1 86 ? 14.023 -9.516 -16.422 1 91.5 86 SER A C 1
ATOM 614 O O . SER A 1 86 ? 12.984 -9.602 -17.094 1 91.5 86 SER A O 1
ATOM 616 N N . VAL A 1 87 ? 14.078 -9.93 -15.156 1 94.19 87 VAL A N 1
ATOM 617 C CA . VAL A 1 87 ? 12.945 -10.016 -14.242 1 94.19 87 VAL A CA 1
ATOM 618 C C . VAL A 1 87 ? 13.086 -8.953 -13.148 1 94.19 87 VAL A C 1
ATOM 620 O O . VAL A 1 87 ? 14.039 -8.984 -12.367 1 94.19 87 VAL A O 1
ATOM 623 N N . THR A 1 88 ? 12.141 -8.062 -13.141 1 95.38 88 THR A N 1
ATOM 624 C CA . THR A 1 88 ? 12.273 -6.949 -12.211 1 95.38 88 THR A CA 1
ATOM 625 C C . THR A 1 88 ? 11.383 -7.148 -10.992 1 95.38 88 THR A C 1
ATOM 627 O O . THR A 1 88 ? 11.57 -6.492 -9.969 1 95.38 88 THR A O 1
ATOM 630 N N . THR A 1 89 ? 10.406 -8.055 -11.078 1 96.69 89 THR A N 1
ATOM 631 C CA . THR A 1 89 ? 9.445 -8.305 -10.016 1 96.69 89 THR A CA 1
ATOM 632 C C . THR A 1 89 ? 9.062 -9.781 -9.961 1 96.69 89 THR A C 1
ATOM 634 O O . THR A 1 89 ? 8.844 -10.406 -11 1 96.69 89 THR A O 1
ATOM 637 N N . THR A 1 90 ? 9.086 -10.336 -8.805 1 96.56 90 THR A N 1
ATOM 638 C CA . THR A 1 90 ? 8.562 -11.68 -8.586 1 96.56 90 THR A CA 1
ATOM 639 C C . THR A 1 90 ? 7.453 -11.672 -7.539 1 96.56 90 THR A C 1
ATOM 641 O O . THR A 1 90 ? 7.555 -10.977 -6.523 1 96.56 90 THR A O 1
ATOM 644 N N . PHE A 1 91 ? 6.352 -12.289 -7.863 1 96.88 91 PHE A N 1
ATOM 645 C CA . PHE A 1 91 ? 5.242 -12.469 -6.934 1 96.88 91 PHE A CA 1
ATOM 646 C C . PHE A 1 91 ? 4.957 -13.953 -6.719 1 96.88 91 PHE A C 1
ATOM 648 O O . PHE A 1 91 ? 4.422 -14.617 -7.605 1 96.88 91 PHE A O 1
ATOM 655 N N . GLY A 1 92 ? 5.375 -14.422 -5.527 1 93.31 92 GLY A N 1
ATOM 656 C CA . GLY A 1 92 ? 5.176 -15.82 -5.176 1 93.31 92 GLY A CA 1
ATOM 657 C C . GLY A 1 92 ? 3.818 -16.094 -4.559 1 93.31 92 GLY A C 1
ATOM 658 O O . GLY A 1 92 ? 3.518 -15.609 -3.467 1 93.31 92 GLY A O 1
ATOM 659 N N . ASN A 1 93 ? 2.984 -16.812 -5.227 1 87.81 93 ASN A N 1
ATOM 660 C CA . ASN A 1 93 ? 1.641 -17.141 -4.766 1 87.81 93 ASN A CA 1
ATOM 661 C C . ASN A 1 93 ? 1.421 -18.656 -4.723 1 87.81 93 ASN A C 1
ATOM 663 O O . ASN A 1 93 ? 0.37 -19.109 -4.277 1 87.81 93 ASN A O 1
ATOM 667 N N . ALA A 1 94 ? 2.305 -19.438 -5.32 1 71.56 94 ALA A N 1
ATOM 668 C CA . ALA A 1 94 ? 2.156 -20.875 -5.406 1 71.56 94 ALA A CA 1
ATOM 669 C C . ALA A 1 94 ? 2.285 -21.531 -4.027 1 71.56 94 ALA A C 1
ATOM 671 O O . ALA A 1 94 ? 3.174 -21.172 -3.25 1 71.56 94 ALA A O 1
ATOM 672 N N . PRO A 1 95 ? 1.039 -22.094 -3.729 1 57.41 95 PRO A N 1
ATOM 673 C CA . PRO A 1 95 ? 1.153 -22.812 -2.457 1 57.41 95 PRO A CA 1
ATOM 674 C C . PRO A 1 95 ? 2.359 -23.75 -2.412 1 57.41 95 PRO A C 1
ATOM 676 O O . PRO A 1 95 ? 2.664 -24.422 -3.402 1 57.41 95 PRO A O 1
ATOM 679 N N . HIS A 1 96 ? 3.498 -23.312 -2.234 1 48.88 96 HIS A N 1
ATOM 680 C CA . HIS A 1 96 ? 4.449 -24.406 -2.061 1 48.88 96 HIS A CA 1
ATOM 681 C C . HIS A 1 96 ? 3.824 -25.562 -1.287 1 48.88 96 HIS A C 1
ATOM 683 O O . HIS A 1 96 ? 2.865 -25.359 -0.537 1 48.88 96 HIS A O 1
ATOM 689 N N . ALA A 1 97 ? 4.254 -26.672 -1.676 1 40.12 97 ALA A N 1
ATOM 690 C CA . ALA A 1 97 ? 3.824 -27.766 -0.811 1 40.12 97 ALA A CA 1
ATOM 691 C C . ALA A 1 97 ? 3.297 -27.234 0.521 1 40.12 97 ALA A C 1
ATOM 693 O O . ALA A 1 97 ? 3.652 -26.141 0.946 1 40.12 97 ALA A O 1
ATOM 694 N N . TYR A 1 98 ? 2.553 -27.891 1.247 1 39.62 98 TYR A N 1
ATOM 695 C CA . TYR A 1 98 ? 1.749 -27.906 2.463 1 39.62 98 TYR A CA 1
ATOM 696 C C . TYR A 1 98 ? 2.191 -26.812 3.424 1 39.62 98 TYR A C 1
ATOM 698 O O . TYR A 1 98 ? 1.36 -26.078 3.957 1 39.62 98 TYR A O 1
ATOM 706 N N . THR A 1 99 ? 3.398 -26.766 4.102 1 42.94 99 THR A N 1
ATOM 707 C CA . THR A 1 99 ? 3.568 -26.672 5.547 1 42.94 99 THR A CA 1
ATOM 708 C C . THR A 1 99 ? 4.066 -25.281 5.941 1 42.94 99 THR A C 1
ATOM 710 O O . THR A 1 99 ? 4.391 -25.047 7.105 1 42.94 99 THR A O 1
ATOM 713 N N . ALA A 1 100 ? 4.383 -24.328 4.711 1 55.06 100 ALA A N 1
ATOM 714 C CA . ALA A 1 100 ? 4.961 -23.281 5.547 1 55.06 100 ALA A CA 1
ATOM 715 C C . ALA A 1 100 ? 3.871 -22.391 6.148 1 55.06 100 ALA A C 1
ATOM 717 O O . ALA A 1 100 ? 2.967 -21.938 5.441 1 55.06 100 ALA A O 1
ATOM 718 N N . SER A 1 101 ? 3.752 -22.375 7.297 1 67.06 101 SER A N 1
ATOM 719 C CA . SER A 1 101 ? 2.865 -21.516 8.07 1 67.06 101 SER A CA 1
ATOM 720 C C . SER A 1 101 ? 3.088 -20.047 7.73 1 67.06 101 SER A C 1
ATOM 722 O O . SER A 1 101 ? 4.152 -19.672 7.234 1 67.06 101 SER A O 1
ATOM 724 N N . LYS A 1 102 ? 2.098 -19.234 7.648 1 73.75 102 LYS A N 1
ATOM 725 C CA . LYS A 1 102 ? 2.182 -17.781 7.527 1 73.75 102 LYS A CA 1
ATOM 726 C C . LYS A 1 102 ? 3.395 -17.234 8.273 1 73.75 102 LYS A C 1
ATOM 728 O O . LYS A 1 102 ? 4.102 -16.359 7.77 1 73.75 102 LYS A O 1
ATOM 733 N N . HIS A 1 103 ? 3.582 -17.844 9.312 1 79.88 103 HIS A N 1
ATOM 734 C CA . HIS A 1 103 ? 4.703 -17.391 10.125 1 79.88 103 HIS A CA 1
ATOM 735 C C . HIS A 1 103 ? 6.035 -17.719 9.461 1 79.88 103 HIS A C 1
ATOM 737 O O . HIS A 1 103 ? 6.977 -16.922 9.531 1 79.88 103 HIS A O 1
ATOM 743 N N . ALA A 1 104 ? 6.031 -18.844 8.836 1 83.25 104 ALA A N 1
ATOM 744 C CA . ALA A 1 104 ? 7.262 -19.234 8.148 1 83.25 104 ALA A CA 1
ATOM 745 C C . ALA A 1 104 ? 7.547 -18.328 6.965 1 83.25 104 ALA A C 1
ATOM 747 O O . ALA A 1 104 ? 8.688 -17.922 6.738 1 83.25 104 ALA A O 1
ATOM 748 N N . VAL A 1 105 ? 6.531 -17.953 6.281 1 88.56 105 VAL A N 1
ATOM 749 C CA . VAL A 1 105 ? 6.676 -17.078 5.121 1 88.56 105 VAL A CA 1
ATOM 750 C C . VAL A 1 105 ? 7.137 -15.703 5.57 1 88.56 105 VAL A C 1
ATOM 752 O O . VAL A 1 105 ? 8.047 -15.117 4.969 1 88.56 105 VAL A O 1
ATOM 755 N N . VAL A 1 106 ? 6.582 -15.148 6.613 1 92.38 106 VAL A N 1
ATOM 756 C CA . VAL A 1 106 ? 6.949 -13.828 7.133 1 92.38 106 VAL A CA 1
ATOM 757 C C . VAL A 1 106 ? 8.391 -13.859 7.629 1 92.38 106 VAL A C 1
ATOM 759 O O . VAL A 1 106 ? 9.148 -12.914 7.391 1 92.38 106 VAL A O 1
ATOM 762 N N . GLY A 1 107 ? 8.727 -15 8.344 1 91.62 107 GLY A N 1
ATOM 763 C CA . GLY A 1 107 ? 10.109 -15.164 8.758 1 91.62 107 GLY A CA 1
ATOM 764 C C . GLY A 1 107 ? 11.086 -15.188 7.602 1 91.62 107 GLY A C 1
ATOM 765 O O . GLY A 1 107 ? 12.133 -14.523 7.648 1 91.62 107 GLY A O 1
ATOM 766 N N . LEU A 1 108 ? 10.758 -15.938 6.578 1 91.12 108 LEU A N 1
ATOM 767 C CA . LEU A 1 108 ? 11.586 -15.992 5.379 1 91.12 108 LEU A CA 1
ATOM 768 C C . LEU A 1 108 ? 11.688 -14.617 4.727 1 91.12 108 LEU A C 1
ATOM 770 O O . LEU A 1 108 ? 12.781 -14.203 4.32 1 91.12 108 LEU A O 1
ATOM 774 N N . MET A 1 109 ? 10.594 -13.945 4.594 1 94.56 109 MET A N 1
ATOM 775 C CA . MET A 1 109 ? 10.562 -12.594 4.027 1 94.56 109 MET A CA 1
ATOM 776 C C . MET A 1 109 ? 11.508 -11.672 4.777 1 94.56 109 MET A C 1
ATOM 778 O O . MET A 1 109 ? 12.305 -10.961 4.16 1 94.56 109 MET A O 1
ATOM 782 N N . LYS A 1 110 ? 11.492 -11.695 6.078 1 95.5 110 LYS A N 1
ATOM 783 C CA . LYS A 1 110 ? 12.359 -10.844 6.891 1 95.5 110 LYS A CA 1
ATOM 784 C C . LYS A 1 110 ? 13.828 -11.156 6.637 1 95.5 110 LYS A C 1
ATOM 786 O O . LYS A 1 110 ? 14.648 -10.242 6.492 1 95.5 110 LYS A O 1
ATOM 791 N N . ASN A 1 111 ? 14.18 -12.469 6.531 1 94.69 111 ASN A N 1
ATOM 792 C CA . ASN A 1 111 ? 15.555 -12.875 6.266 1 94.69 111 ASN A CA 1
ATOM 793 C C . ASN A 1 111 ? 16.016 -12.398 4.891 1 94.69 111 ASN A C 1
ATOM 795 O O . ASN A 1 111 ? 17.125 -11.867 4.754 1 94.69 111 ASN A O 1
ATOM 799 N N . LEU A 1 112 ? 15.18 -12.547 3.93 1 95.56 112 LEU A N 1
ATOM 800 C CA . LEU A 1 112 ? 15.531 -12.172 2.564 1 95.56 112 LEU A CA 1
ATOM 801 C C . LEU A 1 112 ? 15.68 -10.664 2.439 1 95.56 112 LEU A C 1
ATOM 803 O O . LEU A 1 112 ? 16.5 -10.18 1.644 1 95.56 112 LEU A O 1
ATOM 807 N N . THR A 1 113 ? 14.883 -9.898 3.176 1 97.12 113 THR A N 1
ATOM 808 C CA . THR A 1 113 ? 14.977 -8.445 3.172 1 97.12 113 THR A CA 1
ATOM 809 C C . THR A 1 113 ? 16.391 -7.996 3.521 1 97.12 113 THR A C 1
ATOM 811 O O . THR A 1 113 ? 16.969 -7.141 2.84 1 97.12 113 THR A O 1
ATOM 814 N N . VAL A 1 114 ? 16.906 -8.594 4.527 1 95.62 114 VAL A N 1
ATOM 815 C CA . VAL A 1 114 ? 18.25 -8.242 4.98 1 95.62 114 VAL A CA 1
ATOM 816 C C . VAL A 1 114 ? 19.281 -8.727 3.963 1 95.62 114 VAL A C 1
ATOM 818 O O . VAL A 1 114 ? 20.203 -7.992 3.598 1 95.62 114 VAL A O 1
ATOM 821 N N . GLU A 1 115 ? 19.109 -9.898 3.441 1 95.38 115 GLU A N 1
ATOM 822 C CA . GLU A 1 115 ? 20.062 -10.516 2.529 1 95.38 115 GLU A CA 1
ATOM 823 C C . GLU A 1 115 ? 20.109 -9.781 1.191 1 95.38 115 GLU A C 1
ATOM 825 O O . GLU A 1 115 ? 21.188 -9.617 0.604 1 95.38 115 GLU A O 1
ATOM 830 N N . LEU A 1 116 ? 18.984 -9.352 0.722 1 96.94 116 LEU A N 1
ATOM 831 C CA . LEU A 1 116 ? 18.906 -8.844 -0.643 1 96.94 116 LEU A CA 1
ATOM 832 C C . LEU A 1 116 ? 18.891 -7.316 -0.654 1 96.94 116 LEU A C 1
ATOM 834 O O . LEU A 1 116 ? 19.078 -6.695 -1.704 1 96.94 116 LEU A O 1
ATOM 838 N N . GLY A 1 117 ? 18.672 -6.715 0.53 1 96.94 117 GLY A N 1
ATOM 839 C CA . GLY A 1 117 ? 18.609 -5.262 0.629 1 96.94 117 GLY A CA 1
ATOM 840 C C . GLY A 1 117 ? 19.859 -4.586 0.096 1 96.94 117 GLY A C 1
ATOM 841 O O . GLY A 1 117 ? 19.781 -3.516 -0.513 1 96.94 117 GLY A O 1
ATOM 842 N N . GLY A 1 118 ? 21.016 -5.211 0.268 1 95.75 118 GLY A N 1
ATOM 843 C CA . GLY A 1 118 ? 22.281 -4.66 -0.199 1 95.75 118 GLY A CA 1
ATOM 844 C C . GLY A 1 118 ? 22.359 -4.547 -1.71 1 95.75 118 GLY A C 1
ATOM 845 O O . GLY A 1 118 ? 23.141 -3.758 -2.238 1 95.75 118 GLY A O 1
ATOM 846 N N . TYR A 1 119 ? 21.516 -5.312 -2.434 1 96.25 119 TYR A N 1
ATOM 847 C CA . TYR A 1 119 ? 21.5 -5.305 -3.893 1 96.25 119 TYR A CA 1
ATOM 848 C C . TYR A 1 119 ? 20.391 -4.406 -4.422 1 96.25 119 TYR A C 1
ATOM 850 O O . TYR A 1 119 ? 20.094 -4.402 -5.621 1 96.25 119 TYR A O 1
ATOM 858 N N . GLY A 1 120 ? 19.734 -3.68 -3.496 1 96.75 120 GLY A N 1
ATOM 859 C CA . GLY A 1 120 ? 18.656 -2.781 -3.9 1 96.75 120 GLY A CA 1
ATOM 860 C C . GLY A 1 120 ? 17.344 -3.498 -4.188 1 96.75 120 GLY A C 1
ATOM 8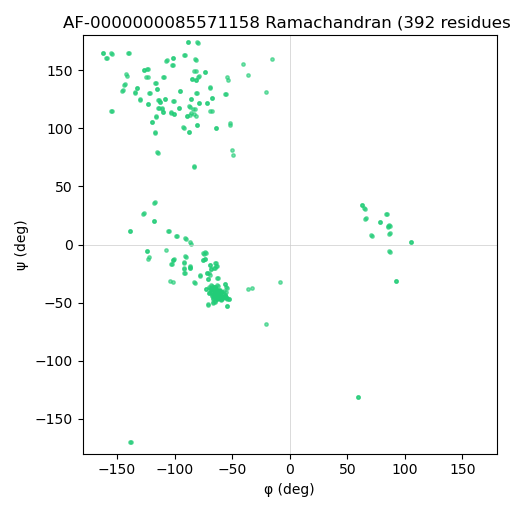61 O O . GLY A 1 120 ? 16.484 -2.967 -4.887 1 96.75 120 GLY A O 1
ATOM 862 N N . ILE A 1 121 ? 17.219 -4.734 -3.674 1 97.06 121 ILE A N 1
ATOM 863 C CA . ILE A 1 121 ? 16.016 -5.535 -3.926 1 97.06 121 ILE A CA 1
ATOM 864 C C . ILE A 1 121 ? 15.086 -5.473 -2.717 1 97.06 121 ILE A C 1
ATOM 866 O O . ILE A 1 121 ? 15.508 -5.754 -1.59 1 97.06 121 ILE A O 1
ATOM 870 N N . ARG A 1 122 ? 13.891 -5.051 -2.93 1 98.12 122 ARG A N 1
ATOM 871 C CA . ARG A 1 122 ? 12.875 -5.043 -1.881 1 98.12 122 ARG A CA 1
ATOM 872 C C . ARG A 1 122 ? 12.242 -6.422 -1.723 1 98.12 122 ARG A C 1
ATOM 874 O O . ARG A 1 122 ? 12.008 -7.121 -2.711 1 98.12 122 ARG A O 1
ATOM 881 N N . VAL A 1 123 ? 11.961 -6.836 -0.479 1 97.94 123 VAL A N 1
ATOM 882 C CA . VAL A 1 123 ? 11.234 -8.07 -0.193 1 97.94 123 VAL A CA 1
ATOM 883 C C . VAL A 1 123 ? 10.102 -7.789 0.784 1 97.94 123 VAL A C 1
ATOM 885 O O . VAL A 1 123 ? 10.312 -7.207 1.851 1 97.94 123 VAL A O 1
ATOM 888 N N . ASN A 1 124 ? 8.906 -8.156 0.399 1 98 124 ASN A N 1
ATOM 889 C CA . ASN A 1 124 ? 7.711 -7.957 1.214 1 98 124 ASN A CA 1
ATOM 890 C C . ASN A 1 124 ? 6.77 -9.156 1.134 1 98 124 ASN A C 1
ATOM 892 O O . ASN A 1 124 ? 6.965 -10.047 0.304 1 98 124 ASN A O 1
ATOM 896 N N . SER A 1 125 ? 5.859 -9.203 2.047 1 96.56 125 SER A N 1
ATOM 897 C CA . SER A 1 125 ? 4.828 -10.234 2.029 1 96.56 125 SER A CA 1
ATOM 898 C C . SER A 1 125 ? 3.434 -9.625 2.107 1 96.56 125 SER A C 1
ATOM 900 O O . SER A 1 125 ? 3.268 -8.5 2.588 1 96.56 125 SER A O 1
ATOM 902 N N . VAL A 1 126 ? 2.436 -10.25 1.543 1 96.75 126 VAL A N 1
ATOM 903 C CA . VAL A 1 126 ? 1.018 -9.938 1.676 1 96.75 126 VAL A CA 1
ATOM 904 C C . VAL A 1 126 ? 0.303 -11.078 2.402 1 96.75 126 VAL A C 1
ATOM 906 O O . VAL A 1 126 ? 0.418 -12.242 2.012 1 96.75 126 VAL A O 1
ATOM 909 N N . SER A 1 127 ? -0.371 -10.75 3.479 1 94.69 127 SER A N 1
ATOM 910 C CA . SER A 1 127 ? -1.082 -11.742 4.281 1 94.69 127 SER A CA 1
ATOM 911 C C . SER A 1 127 ? -2.584 -11.469 4.285 1 94.69 127 SER A C 1
ATOM 913 O O . SER A 1 127 ? -3.078 -10.688 5.094 1 94.69 127 SER A O 1
ATOM 915 N N . PRO A 1 128 ? -3.268 -12.133 3.447 1 93.75 128 PRO A N 1
ATOM 916 C CA . PRO A 1 128 ? -4.719 -11.945 3.402 1 93.75 128 PRO A CA 1
ATOM 917 C C . PRO A 1 128 ? -5.469 -12.93 4.297 1 93.75 128 PRO A C 1
ATOM 919 O O . PRO A 1 128 ? -4.887 -13.914 4.766 1 93.75 128 PRO A O 1
ATOM 922 N N . ASP A 1 129 ? -6.723 -12.609 4.582 1 90.62 129 ASP A N 1
ATOM 923 C CA . ASP A 1 129 ? -7.66 -13.508 5.242 1 90.62 129 ASP A CA 1
ATOM 924 C C . ASP A 1 129 ? -9.016 -13.5 4.539 1 90.62 129 ASP A C 1
ATOM 926 O O . ASP A 1 129 ? -9.516 -12.445 4.16 1 90.62 129 ASP A O 1
ATOM 930 N N . GLY A 1 130 ? -9.43 -14.742 4.301 1 88.56 130 GLY A N 1
ATOM 931 C CA . GLY A 1 130 ? -10.805 -14.852 3.854 1 88.56 130 GLY A CA 1
ATOM 932 C C . GLY A 1 130 ? -10.969 -14.641 2.359 1 88.56 130 GLY A C 1
ATOM 933 O O . GLY A 1 130 ? -12.008 -14.156 1.906 1 88.56 130 GLY A O 1
ATOM 934 N N . VAL A 1 131 ? -10.008 -14.883 1.549 1 94.69 131 VAL A N 1
ATOM 935 C CA . VAL A 1 131 ? -10.117 -14.703 0.105 1 94.69 131 VAL A CA 1
ATOM 936 C C . VAL A 1 131 ? -10.82 -15.914 -0.514 1 94.69 131 VAL A C 1
ATOM 938 O O . VAL A 1 131 ? -10.438 -17.062 -0.253 1 94.69 131 VAL A O 1
ATOM 941 N N . PRO A 1 132 ? -11.828 -15.688 -1.341 1 96.19 132 PRO A N 1
ATOM 942 C CA . PRO A 1 132 ? -12.562 -16.812 -1.94 1 96.19 132 PRO A CA 1
ATOM 943 C C . PRO A 1 132 ? -11.867 -17.375 -3.178 1 96.19 132 PRO A C 1
ATOM 945 O O . PRO A 1 132 ? -12.414 -17.312 -4.281 1 96.19 132 PRO A O 1
ATOM 948 N N . THR A 1 133 ? -10.719 -17.984 -3.002 1 94.88 133 THR A N 1
ATOM 949 C CA . THR A 1 133 ? -10.023 -18.672 -4.082 1 94.88 133 THR A CA 1
ATOM 950 C C . THR A 1 133 ? -10.602 -20.078 -4.285 1 94.88 133 THR A C 1
ATOM 952 O O . THR A 1 133 ? -11.242 -20.625 -3.389 1 94.88 133 THR A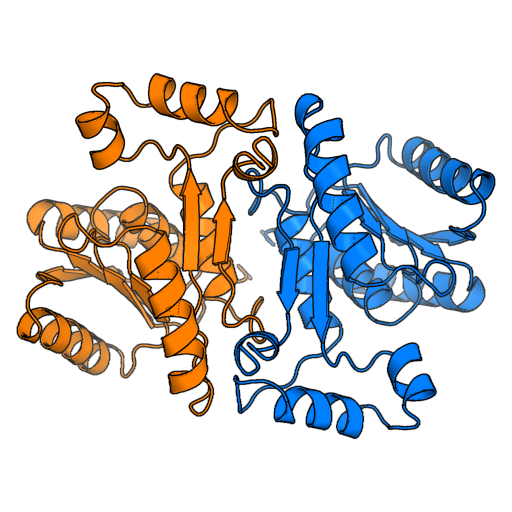 O 1
ATOM 955 N N . PRO A 1 134 ? -10.344 -20.625 -5.523 1 92.94 134 PRO A N 1
ATOM 956 C CA . PRO A 1 134 ? -10.797 -22 -5.727 1 92.94 134 PRO A CA 1
ATOM 957 C C . PRO A 1 134 ? -10.25 -22.953 -4.672 1 92.94 134 PRO A C 1
ATOM 959 O O . PRO A 1 134 ? -10.984 -23.812 -4.176 1 92.94 134 PRO A O 1
ATOM 962 N N . MET A 1 135 ? -9.062 -22.734 -4.266 1 88.69 135 MET A N 1
ATOM 963 C CA . MET A 1 135 ? -8.445 -23.578 -3.248 1 88.69 135 MET A CA 1
ATOM 964 C C . MET A 1 135 ? -9.148 -23.406 -1.906 1 88.69 135 MET A C 1
ATOM 966 O O . MET A 1 135 ? -9.477 -24.406 -1.247 1 88.69 135 MET A O 1
ATOM 970 N N . ALA A 1 136 ? -9.336 -22.234 -1.461 1 91.12 136 ALA A N 1
ATOM 971 C CA . ALA A 1 136 ? -9.992 -21.953 -0.186 1 91.12 136 ALA A CA 1
ATOM 972 C C . ALA A 1 136 ? -11.422 -22.484 -0.179 1 91.12 136 ALA A C 1
ATOM 974 O O . ALA A 1 136 ? -11.859 -23.094 0.801 1 91.12 136 ALA A O 1
ATOM 975 N N . MET A 1 137 ? -12.18 -22.25 -1.281 1 95.81 137 MET A N 1
ATOM 976 C CA . MET A 1 137 ? -13.562 -22.703 -1.389 1 95.81 137 MET A CA 1
ATOM 977 C C . MET A 1 137 ? -13.648 -24.234 -1.292 1 95.81 137 MET A C 1
ATOM 979 O O . MET A 1 137 ? -14.5 -24.766 -0.581 1 95.81 137 MET A O 1
ATOM 983 N N . LYS A 1 138 ? -12.758 -24.891 -1.994 1 94.5 138 LYS A N 1
ATOM 984 C CA . LYS A 1 138 ? -12.703 -26.344 -1.95 1 94.5 138 LYS A CA 1
ATOM 985 C C . LYS A 1 138 ? -12.352 -26.844 -0.551 1 94.5 138 LYS A C 1
ATOM 987 O O . LYS A 1 138 ? -12.992 -27.75 -0.03 1 94.5 138 LYS A O 1
ATOM 992 N N . ALA A 1 139 ? -11.312 -26.234 0.077 1 90.94 139 ALA A N 1
ATOM 993 C CA . ALA A 1 139 ? -10.852 -26.641 1.403 1 90.94 139 ALA A CA 1
ATOM 994 C C . ALA A 1 139 ? -11.945 -26.453 2.449 1 90.94 139 ALA A C 1
ATOM 996 O O . ALA A 1 139 ? -12.086 -27.25 3.369 1 90.94 139 ALA A O 1
ATOM 997 N N . MET A 1 140 ? -12.727 -25.422 2.297 1 94.19 140 MET A N 1
ATOM 998 C CA . MET A 1 140 ? -13.742 -25.078 3.287 1 94.19 140 MET A CA 1
ATOM 999 C C . MET A 1 140 ? -15.078 -25.734 2.947 1 94.19 140 MET A C 1
ATOM 1001 O O . MET A 1 140 ? -15.984 -25.781 3.783 1 94.19 140 MET A O 1
ATOM 1005 N N . GLY A 1 141 ? -15.258 -26.234 1.747 1 97 141 GLY A N 1
ATOM 1006 C CA . GLY A 1 141 ? -16.547 -26.75 1.299 1 97 141 GLY A CA 1
ATOM 1007 C C . GLY A 1 141 ? -17.625 -25.688 1.216 1 97 141 GLY A C 1
ATOM 1008 O O . GLY A 1 141 ? -18.781 -25.953 1.561 1 97 141 GLY A O 1
ATOM 1009 N N . MET A 1 142 ? -17.234 -24.484 0.918 1 97.25 142 MET A N 1
ATOM 1010 C CA . MET A 1 142 ? -18.141 -23.344 0.875 1 97.25 142 MET A CA 1
ATOM 1011 C C . MET A 1 142 ? -18.094 -22.656 -0.491 1 97.25 142 MET A C 1
ATOM 1013 O O . MET A 1 142 ? -17.109 -22.797 -1.222 1 97.25 142 MET A O 1
ATOM 1017 N N . ASP A 1 143 ? -19.172 -22.062 -0.855 1 97.44 143 ASP A N 1
ATOM 1018 C CA . ASP A 1 143 ? -19.156 -21.281 -2.096 1 97.44 143 ASP A CA 1
ATOM 1019 C C . ASP A 1 143 ? -18.531 -19.906 -1.881 1 97.44 143 ASP A C 1
ATOM 1021 O O . ASP A 1 143 ? -18.156 -19.562 -0.76 1 97.44 143 ASP A O 1
ATOM 1025 N N . ARG A 1 144 ? -18.375 -19.234 -2.943 1 97.25 144 ARG A N 1
ATOM 1026 C CA . ARG A 1 144 ? -17.672 -17.953 -2.955 1 97.25 144 ARG A CA 1
ATOM 1027 C C . ARG A 1 144 ? -18.281 -16.984 -1.945 1 97.25 144 ARG A C 1
ATOM 1029 O O . ARG A 1 144 ? -17.578 -16.422 -1.108 1 97.25 144 ARG A O 1
ATOM 1036 N N . LYS A 1 145 ? -19.594 -16.766 -1.994 1 96.62 145 LYS A N 1
ATOM 1037 C CA . LYS A 1 145 ? -20.281 -15.828 -1.123 1 96.62 145 LYS A CA 1
ATOM 1038 C C . LYS A 1 145 ? -20.109 -16.203 0.346 1 96.62 145 LYS A C 1
ATOM 1040 O O . LYS A 1 145 ? -19.891 -15.336 1.191 1 96.62 145 LYS A O 1
ATOM 1045 N N . ALA A 1 146 ? -20.203 -17.453 0.622 1 96.94 146 ALA A N 1
ATOM 1046 C CA . ALA A 1 146 ? -20.078 -17.938 1.995 1 96.94 146 ALA A CA 1
ATOM 1047 C C . ALA A 1 146 ? -18.688 -17.688 2.539 1 96.94 146 ALA A C 1
ATOM 1049 O O . ALA A 1 146 ? -18.516 -17.297 3.699 1 96.94 146 ALA A O 1
ATOM 1050 N N . VAL A 1 147 ? -17.641 -17.891 1.775 1 96.12 147 VAL A N 1
ATOM 1051 C CA . VAL A 1 147 ? -16.266 -17.641 2.191 1 96.12 147 VAL A CA 1
ATOM 1052 C C . VAL A 1 147 ? -16.062 -16.156 2.488 1 96.12 147 VAL A C 1
ATOM 1054 O O . VAL A 1 147 ? -15.508 -15.789 3.521 1 96.12 147 VAL A O 1
ATOM 1057 N N . GLN A 1 148 ? -16.547 -15.328 1.633 1 96.31 148 GLN A N 1
ATOM 1058 C CA . GLN A 1 148 ? -16.406 -13.883 1.802 1 96.31 148 GLN A CA 1
ATOM 1059 C C . GLN A 1 148 ? -17.156 -13.398 3.035 1 96.31 148 GLN A C 1
ATOM 1061 O O . GLN A 1 148 ? -16.656 -12.555 3.781 1 96.31 148 GLN A O 1
ATOM 1066 N N . GLU A 1 149 ? -18.344 -13.922 3.242 1 95.81 149 GLU A N 1
ATOM 1067 C CA . GLU A 1 149 ? -19.141 -13.531 4.402 1 95.81 149 GLU A CA 1
ATOM 1068 C C . GLU A 1 149 ? -18.469 -13.953 5.703 1 95.81 149 GLU A C 1
ATOM 1070 O O . GLU A 1 149 ? -18.484 -13.203 6.684 1 95.81 149 GLU A O 1
ATOM 1075 N N . LEU A 1 150 ? -17.938 -15.117 5.742 1 94.31 150 LEU A N 1
ATOM 1076 C CA . LEU A 1 150 ? -17.203 -15.586 6.914 1 94.31 150 LEU A CA 1
ATOM 1077 C C . LEU A 1 150 ? -16.031 -14.664 7.227 1 94.31 150 LEU A C 1
ATOM 1079 O O . LEU A 1 150 ? -15.812 -14.297 8.383 1 94.31 150 LEU A O 1
ATOM 1083 N N . GLY A 1 151 ? -15.258 -14.312 6.219 1 92.81 151 GLY A N 1
ATOM 1084 C CA . GLY A 1 151 ? -14.164 -13.375 6.395 1 92.81 151 GLY A CA 1
ATOM 1085 C C . GLY A 1 151 ? -14.609 -12.016 6.902 1 92.81 151 GLY A C 1
ATOM 1086 O O . GLY A 1 151 ? -14 -11.453 7.816 1 92.81 151 GLY A O 1
ATOM 1087 N N . SER A 1 152 ? -15.633 -11.531 6.289 1 94.19 152 SER A N 1
ATOM 1088 C CA . SER A 1 152 ? -16.188 -10.234 6.688 1 94.19 152 SER A CA 1
ATOM 1089 C C . SER A 1 152 ? -16.656 -10.266 8.133 1 94.19 152 SER A C 1
ATOM 1091 O O . SER A 1 152 ? -16.484 -9.289 8.875 1 94.19 152 SER A O 1
ATOM 1093 N N . GLN A 1 153 ? -17.25 -11.352 8.531 1 93.75 153 GLN A N 1
ATOM 1094 C CA . GLN A 1 153 ? -17.75 -11.5 9.891 1 93.75 153 GLN A CA 1
ATOM 1095 C C . GLN A 1 153 ? -16.594 -11.5 10.898 1 93.75 153 GLN A C 1
ATOM 1097 O O . GLN A 1 153 ? -16.719 -10.938 11.992 1 93.75 153 GLN A O 1
ATOM 1102 N N . ARG A 1 154 ? -15.562 -12.055 10.555 1 93.12 154 ARG A N 1
ATOM 1103 C CA . ARG A 1 154 ? -14.414 -12.18 11.453 1 93.12 154 ARG A CA 1
ATOM 1104 C C . ARG A 1 154 ? -13.633 -10.875 11.531 1 93.12 154 ARG A C 1
ATOM 1106 O O . ARG A 1 154 ? -12.992 -10.594 12.547 1 93.12 154 ARG A O 1
ATOM 1113 N N . ALA A 1 155 ? -13.703 -10.094 10.516 1 95.44 155 ALA A N 1
ATOM 1114 C CA . ALA A 1 155 ? -12.953 -8.844 10.445 1 95.44 155 ALA A CA 1
ATOM 1115 C C . ALA A 1 155 ? -13.562 -7.789 11.359 1 95.44 155 ALA A C 1
ATOM 1117 O O . ALA A 1 155 ? -14.766 -7.801 11.617 1 95.44 155 ALA A O 1
ATOM 1118 N N . SER A 1 156 ? -12.727 -6.883 11.914 1 96.06 156 SER A N 1
ATOM 1119 C CA . SER A 1 156 ? -13.234 -5.711 12.625 1 96.06 156 SER A CA 1
ATOM 1120 C C . SER A 1 156 ? -14.008 -4.789 11.68 1 96.06 156 SER A C 1
ATOM 1122 O O . SER A 1 156 ? -15.008 -4.195 12.07 1 96.06 156 SER A O 1
ATOM 1124 N N . LEU A 1 157 ? -13.484 -4.676 10.477 1 97.25 157 LEU A N 1
ATOM 1125 C CA . LEU A 1 157 ? -14.07 -3.818 9.453 1 97.25 157 LEU A CA 1
ATOM 1126 C C . LEU A 1 157 ? -15.367 -4.422 8.922 1 97.25 157 LEU A C 1
ATOM 1128 O O . LEU A 1 157 ? -15.375 -5.547 8.43 1 97.25 157 LEU A O 1
ATOM 1132 N N . LYS A 1 158 ? -16.453 -3.699 9.031 1 96.56 158 LYS A N 1
ATOM 1133 C CA . LYS A 1 158 ? -17.75 -4.188 8.57 1 96.56 158 LYS A CA 1
ATOM 1134 C C . LYS A 1 158 ? -18.188 -3.477 7.293 1 96.56 158 LYS A C 1
ATOM 1136 O O . LYS A 1 158 ? -17.641 -2.428 6.945 1 96.56 158 LYS A O 1
ATOM 1141 N N . GLY A 1 159 ? -19.047 -4.09 6.574 1 94.88 159 GLY A N 1
ATOM 1142 C CA . GLY A 1 159 ? -19.672 -3.473 5.41 1 94.88 159 GLY A CA 1
ATOM 1143 C C . GLY A 1 159 ? -18.859 -3.652 4.141 1 94.88 159 GLY A C 1
ATOM 1144 O O . GLY A 1 159 ? -19.109 -2.98 3.137 1 94.88 159 GLY A O 1
ATOM 1145 N N . THR A 1 160 ? -17.859 -4.496 4.27 1 94.38 160 THR A N 1
ATOM 1146 C CA . THR A 1 160 ? -17 -4.723 3.109 1 94.38 160 THR A CA 1
ATOM 1147 C C . THR A 1 160 ? -16.578 -6.188 3.025 1 94.38 160 THR A C 1
ATOM 1149 O O . THR A 1 160 ? -16.562 -6.895 4.035 1 94.38 160 THR A O 1
ATOM 1152 N N . MET A 1 161 ? -16.422 -6.703 1.834 1 95.19 161 MET A N 1
ATOM 1153 C CA . MET A 1 161 ? -15.891 -8.031 1.562 1 95.19 161 MET A CA 1
ATOM 1154 C C . MET A 1 161 ? -14.695 -7.957 0.616 1 95.19 161 MET A C 1
ATOM 1156 O O . MET A 1 161 ? -14.641 -7.094 -0.259 1 95.19 161 MET A O 1
ATOM 1160 N N . LEU A 1 162 ? -13.797 -8.836 0.885 1 94.88 162 LEU A N 1
ATOM 1161 C CA . LEU A 1 162 ? -12.641 -8.805 -0.001 1 94.88 162 LEU A CA 1
ATOM 1162 C C . LEU A 1 162 ? -12.719 -9.914 -1.042 1 94.88 162 LEU A C 1
ATOM 1164 O O . LEU A 1 162 ? -13.508 -10.859 -0.894 1 94.88 162 LEU A O 1
ATOM 1168 N N . ASP A 1 163 ? -12.008 -9.797 -2.096 1 96.75 163 ASP A N 1
ATOM 1169 C CA . ASP A 1 163 ? -11.781 -10.836 -3.096 1 96.75 163 ASP A CA 1
ATOM 1170 C C . ASP A 1 163 ? -10.32 -10.852 -3.549 1 96.75 163 ASP A C 1
ATOM 1172 O O . ASP A 1 163 ? -9.461 -10.242 -2.914 1 96.75 163 ASP A O 1
ATOM 1176 N N . GLU A 1 164 ? -10.031 -11.633 -4.625 1 97.62 164 GLU A N 1
ATOM 1177 C CA . GLU A 1 164 ? -8.672 -11.844 -5.102 1 97.62 164 GLU A CA 1
ATOM 1178 C C . GLU A 1 164 ? -8.039 -10.531 -5.555 1 97.62 164 GLU A C 1
ATOM 1180 O O . GLU A 1 164 ? -6.832 -10.328 -5.395 1 97.62 164 GLU A O 1
ATOM 1185 N N . ASN A 1 165 ? -8.828 -9.625 -6.004 1 97.75 165 ASN A N 1
ATOM 1186 C CA . ASN A 1 165 ? -8.312 -8.359 -6.523 1 97.75 165 ASN A CA 1
ATOM 1187 C C . ASN A 1 165 ? -7.758 -7.48 -5.41 1 97.75 165 ASN A C 1
ATOM 1189 O O . ASN A 1 165 ? -6.82 -6.711 -5.629 1 97.75 165 ASN A O 1
ATOM 1193 N N . ASP A 1 166 ? -8.305 -7.605 -4.23 1 97.81 166 ASP A N 1
ATOM 1194 C CA . ASP A 1 166 ? -7.801 -6.832 -3.1 1 97.81 166 ASP A CA 1
ATOM 1195 C C . ASP A 1 166 ? -6.359 -7.227 -2.77 1 97.81 166 ASP A C 1
ATOM 1197 O O . ASP A 1 166 ? -5.539 -6.367 -2.443 1 97.81 166 ASP A O 1
ATOM 1201 N N . VAL A 1 167 ? -6.09 -8.492 -2.889 1 97.62 167 VAL A N 1
ATOM 1202 C CA . VAL A 1 167 ? -4.738 -8.984 -2.643 1 97.62 167 VAL A CA 1
ATOM 1203 C C . VAL A 1 167 ? -3.822 -8.578 -3.795 1 97.62 167 VAL A C 1
ATOM 1205 O O . VAL A 1 167 ? -2.668 -8.203 -3.574 1 97.62 167 VAL A O 1
ATOM 1208 N N . ALA A 1 168 ? -4.383 -8.633 -4.984 1 98.31 168 ALA A N 1
ATOM 1209 C CA . ALA A 1 168 ? -3.633 -8.203 -6.16 1 98.31 168 ALA A CA 1
ATOM 1210 C C . ALA A 1 168 ? -3.24 -6.73 -6.051 1 98.31 168 ALA A C 1
ATOM 1212 O O . ALA A 1 168 ? -2.121 -6.352 -6.406 1 98.31 168 ALA A O 1
ATOM 1213 N N . GLU A 1 169 ? -4.121 -5.887 -5.539 1 98.38 169 GLU A N 1
ATOM 1214 C CA . GLU A 1 169 ? -3.844 -4.465 -5.363 1 98.38 169 GLU A CA 1
ATOM 1215 C C . GLU A 1 169 ? -2.725 -4.242 -4.348 1 98.38 169 GLU A C 1
ATOM 1217 O O . GLU A 1 169 ? -1.859 -3.387 -4.551 1 98.38 169 GLU A O 1
ATOM 1222 N N . ALA A 1 170 ? -2.771 -5 -3.281 1 98.5 170 ALA A N 1
ATOM 1223 C CA . ALA A 1 170 ? -1.696 -4.922 -2.295 1 98.5 170 ALA A CA 1
ATOM 1224 C C . ALA A 1 170 ? -0.352 -5.281 -2.922 1 98.5 170 ALA A C 1
ATOM 1226 O O . ALA A 1 170 ? 0.641 -4.574 -2.723 1 98.5 170 ALA A O 1
ATOM 1227 N N . ALA A 1 171 ? -0.347 -6.375 -3.684 1 98.31 171 ALA A N 1
ATOM 1228 C CA . ALA A 1 171 ? 0.869 -6.809 -4.367 1 98.31 171 ALA A CA 1
ATOM 1229 C C . ALA A 1 171 ? 1.348 -5.75 -5.359 1 98.31 171 ALA A C 1
ATOM 1231 O O . ALA A 1 171 ? 2.549 -5.492 -5.473 1 98.31 171 ALA A O 1
ATOM 1232 N N . MET A 1 172 ? 0.436 -5.18 -6.082 1 97.69 172 MET A N 1
ATOM 1233 C CA . MET A 1 172 ? 0.777 -4.164 -7.074 1 97.69 172 MET A CA 1
ATOM 1234 C C . MET A 1 172 ? 1.401 -2.941 -6.41 1 97.69 172 MET A C 1
ATOM 1236 O O . MET A 1 172 ? 2.396 -2.404 -6.898 1 97.69 172 MET A O 1
ATOM 1240 N N . TYR A 1 173 ? 0.813 -2.453 -5.297 1 98.44 173 TYR A N 1
ATOM 1241 C CA . TYR A 1 173 ? 1.412 -1.364 -4.531 1 98.44 173 TYR A CA 1
ATOM 1242 C C . TYR A 1 173 ? 2.857 -1.684 -4.168 1 98.44 173 TYR A C 1
ATOM 1244 O O . TYR A 1 173 ? 3.76 -0.885 -4.43 1 98.44 173 TYR A O 1
ATOM 1252 N N . LEU A 1 174 ? 3.105 -2.885 -3.68 1 98.44 174 LEU A N 1
ATOM 1253 C CA . LEU A 1 174 ? 4.426 -3.281 -3.209 1 98.44 174 LEU A CA 1
ATOM 1254 C C . LEU A 1 174 ? 5.387 -3.473 -4.379 1 98.44 174 LEU A C 1
ATOM 1256 O O . LEU A 1 174 ? 6.598 -3.307 -4.227 1 98.44 174 LEU A O 1
ATOM 1260 N N . ALA A 1 175 ? 4.832 -3.762 -5.551 1 97.81 175 ALA A N 1
ATOM 1261 C CA . ALA A 1 175 ? 5.656 -4.008 -6.73 1 97.81 175 ALA A CA 1
ATOM 1262 C C . ALA A 1 175 ? 5.988 -2.705 -7.449 1 97.81 175 ALA A C 1
ATOM 1264 O O . ALA A 1 175 ? 6.902 -2.66 -8.273 1 97.81 175 ALA A O 1
ATOM 1265 N N . SER A 1 176 ? 5.262 -1.656 -7.223 1 97.19 176 SER A N 1
ATOM 1266 C CA . SER A 1 176 ? 5.395 -0.406 -7.965 1 97.19 176 SER A CA 1
ATOM 1267 C C . SER A 1 176 ? 6.434 0.508 -7.328 1 97.19 176 SER A C 1
ATOM 1269 O O . SER A 1 176 ? 6.926 0.228 -6.23 1 97.19 176 SER A O 1
ATOM 1271 N N . GLU A 1 177 ? 6.715 1.614 -7.992 1 96.06 177 GLU A N 1
ATOM 1272 C CA . GLU A 1 177 ? 7.637 2.627 -7.48 1 96.06 177 GLU A CA 1
ATOM 1273 C C . GLU A 1 177 ? 6.996 3.438 -6.355 1 96.06 177 GLU A C 1
ATOM 1275 O O . GLU A 1 177 ? 7.68 4.176 -5.648 1 96.06 177 GLU A O 1
ATOM 1280 N N . GLU A 1 178 ? 5.703 3.223 -6.148 1 96.5 178 GLU A N 1
ATOM 1281 C CA . GLU A 1 178 ? 4.984 3.928 -5.094 1 96.5 178 GLU A CA 1
ATOM 1282 C C . GLU A 1 178 ? 5.453 3.482 -3.711 1 96.5 178 GLU A C 1
ATOM 1284 O O . GLU A 1 178 ? 5.262 4.195 -2.725 1 96.5 178 GLU A O 1
ATOM 1289 N N . SER A 1 179 ? 6.051 2.299 -3.688 1 98.06 179 SER A N 1
ATOM 1290 C CA . SER A 1 179 ? 6.551 1.732 -2.439 1 98.06 179 SER A CA 1
ATOM 1291 C C . SER A 1 179 ? 8.062 1.547 -2.484 1 98.06 179 SER A C 1
ATOM 1293 O O . SER A 1 179 ? 8.594 0.592 -1.911 1 98.06 179 SER A O 1
ATOM 1295 N N . LYS A 1 180 ? 8.797 2.471 -3.139 1 97.19 180 LYS A N 1
ATOM 1296 C CA . LYS A 1 180 ? 10.211 2.273 -3.467 1 97.19 180 LYS A CA 1
ATOM 1297 C C . LYS A 1 180 ? 11.055 2.152 -2.203 1 97.19 180 LYS A C 1
ATOM 1299 O O . LYS A 1 180 ? 12.188 1.657 -2.25 1 97.19 180 LYS A O 1
ATOM 1304 N N . PHE A 1 181 ? 10.523 2.617 -1.02 1 97.69 181 PHE A N 1
ATOM 1305 C CA . PHE A 1 181 ? 11.328 2.531 0.193 1 97.69 181 PHE A CA 1
ATOM 1306 C C . PHE A 1 181 ? 10.656 1.639 1.229 1 97.69 181 PHE A C 1
ATOM 1308 O O . PHE A 1 181 ? 10.906 1.771 2.428 1 97.69 181 PHE A O 1
ATOM 1315 N N . VAL A 1 182 ? 9.742 0.777 0.773 1 98.19 182 VAL A N 1
ATOM 1316 C CA . VAL A 1 182 ? 9.086 -0.221 1.612 1 98.19 182 VAL A CA 1
ATOM 1317 C C . VAL A 1 182 ? 9.734 -1.586 1.396 1 98.19 182 VAL A C 1
ATOM 1319 O O . VAL A 1 182 ? 9.625 -2.172 0.316 1 98.19 182 VAL A O 1
ATOM 1322 N N . SER A 1 183 ? 10.406 -2.08 2.383 1 98.31 183 SER A N 1
ATOM 1323 C CA . SER A 1 183 ? 11 -3.412 2.377 1 98.31 183 SER A CA 1
ATOM 1324 C C . SER A 1 183 ? 10.906 -4.066 3.75 1 98.31 183 SER A C 1
ATOM 1326 O O . SER A 1 183 ? 11.07 -3.398 4.773 1 98.31 183 SER A O 1
ATOM 1328 N N . GLY A 1 184 ? 10.594 -5.316 3.793 1 97.56 184 GLY A N 1
ATOM 1329 C CA . GLY A 1 184 ? 10.469 -6.039 5.051 1 97.56 184 GLY A CA 1
ATOM 1330 C C . GLY A 1 184 ? 9.086 -5.918 5.672 1 97.56 184 GLY A C 1
ATOM 1331 O O . GLY A 1 184 ? 8.922 -6.152 6.871 1 97.56 184 GLY A O 1
ATOM 1332 N N . LEU A 1 185 ? 8.109 -5.508 4.934 1 97.75 185 LEU A N 1
ATOM 1333 C CA . LEU A 1 185 ? 6.75 -5.32 5.43 1 97.75 185 LEU A CA 1
ATOM 1334 C C . LEU A 1 185 ? 5.895 -6.555 5.164 1 97.75 185 LEU A C 1
ATOM 1336 O O . LEU A 1 185 ? 5.949 -7.125 4.074 1 97.75 185 LEU A O 1
ATOM 1340 N N . ASN A 1 186 ? 5.199 -6.992 6.172 1 96.69 186 ASN A N 1
ATOM 1341 C CA . ASN A 1 186 ? 4.055 -7.875 5.965 1 96.69 186 ASN A CA 1
ATOM 1342 C C . ASN A 1 186 ? 2.752 -7.086 5.848 1 96.69 186 ASN A C 1
ATOM 1344 O O . ASN A 1 186 ? 2.242 -6.566 6.84 1 96.69 186 ASN A O 1
ATOM 1348 N N . LEU A 1 187 ? 2.291 -6.895 4.637 1 97.94 187 LEU A N 1
ATOM 1349 C CA . LEU A 1 187 ? 1.052 -6.164 4.387 1 97.94 187 LEU A CA 1
ATOM 1350 C C . LEU A 1 187 ? -0.161 -7.059 4.621 1 97.94 187 LEU A C 1
ATOM 1352 O O . LEU A 1 187 ? -0.533 -7.848 3.748 1 97.94 187 LEU A O 1
ATOM 1356 N N . VAL A 1 188 ? -0.761 -6.852 5.734 1 96.56 188 VAL A N 1
ATOM 1357 C CA . VAL A 1 188 ? -1.889 -7.684 6.148 1 96.56 188 VAL A CA 1
ATOM 1358 C C . VAL A 1 188 ? -3.182 -7.129 5.555 1 96.56 188 VAL A C 1
ATOM 1360 O O . VAL A 1 188 ? -3.479 -5.938 5.699 1 96.56 188 VAL A O 1
ATOM 1363 N N . VAL A 1 189 ? -3.893 -7.965 4.863 1 97 189 VAL A N 1
ATOM 1364 C CA . VAL A 1 189 ? -5.184 -7.633 4.266 1 97 189 VAL A CA 1
ATOM 1365 C C . VAL A 1 189 ? -6.281 -8.477 4.91 1 97 189 VAL A C 1
ATOM 1367 O O . VAL A 1 189 ? -6.738 -9.461 4.324 1 97 189 VAL A O 1
ATOM 1370 N N . ASP A 1 190 ? -6.707 -8.039 6.129 1 95.69 190 ASP A N 1
ATOM 1371 C CA . ASP A 1 190 ? -7.633 -8.914 6.852 1 95.69 190 ASP A CA 1
ATOM 1372 C C . ASP A 1 190 ? -8.734 -8.102 7.527 1 95.69 190 ASP A C 1
ATOM 1374 O O . ASP A 1 190 ? -9.383 -8.586 8.461 1 95.69 190 ASP A O 1
ATOM 1378 N N . GLY A 1 191 ? -8.852 -6.82 7.195 1 96.94 191 GLY A N 1
ATOM 1379 C CA . GLY A 1 191 ? -9.906 -5.977 7.746 1 96.94 191 GLY A CA 1
ATOM 1380 C C . GLY A 1 191 ? -9.766 -5.758 9.242 1 96.94 191 GLY A C 1
ATOM 1381 O O . GLY A 1 191 ? -10.758 -5.535 9.938 1 96.94 191 GLY A O 1
ATOM 1382 N N . GLY A 1 192 ? -8.562 -5.922 9.758 1 96.25 192 GLY A N 1
ATOM 1383 C CA . GLY A 1 192 ? -8.336 -5.715 11.18 1 96.25 192 GLY A CA 1
ATOM 1384 C C . GLY A 1 192 ? -8.648 -6.945 12.016 1 96.25 192 GLY A C 1
ATOM 1385 O O . GLY A 1 192 ? -8.766 -6.855 13.242 1 96.25 192 GLY A O 1
ATOM 1386 N N . TYR A 1 193 ? -8.781 -8.109 11.422 1 92.88 193 TYR A N 1
ATOM 1387 C CA . TYR A 1 193 ? -9.133 -9.352 12.102 1 92.88 193 TYR A CA 1
ATOM 1388 C C . TYR A 1 193 ? -8.133 -9.672 13.211 1 92.88 193 TYR A C 1
ATOM 1390 O O . TYR A 1 193 ? -8.531 -10.008 14.328 1 92.88 193 TYR A O 1
ATOM 1398 N N . ASN A 1 194 ? -6.82 -9.562 12.977 1 85.56 194 ASN A N 1
ATOM 1399 C CA . ASN A 1 194 ? -5.797 -9.992 13.922 1 85.56 194 ASN A CA 1
ATOM 1400 C C . ASN A 1 194 ? -5.691 -9.039 15.109 1 85.56 194 ASN A C 1
ATOM 1402 O O . ASN A 1 194 ? -4.957 -9.305 16.062 1 85.56 194 ASN A O 1
ATOM 1406 N N . LEU A 1 195 ? -6.387 -7.945 15.07 1 82.69 195 LEU A N 1
ATOM 1407 C CA . LEU A 1 195 ? -6.344 -7.008 16.188 1 82.69 195 LEU A CA 1
ATOM 1408 C C . LEU A 1 195 ? -7.461 -7.301 17.188 1 82.69 195 LEU A C 1
ATOM 1410 O O . LEU A 1 195 ? -7.438 -6.809 18.312 1 82.69 195 LEU A O 1
ATOM 1414 N N . LYS A 1 196 ? -8.453 -7.977 16.797 1 66.12 196 LYS A N 1
ATOM 1415 C CA . LYS A 1 196 ? -9.531 -8.312 17.719 1 66.12 196 LYS A CA 1
ATOM 1416 C C . LYS A 1 196 ? -9.055 -9.266 18.797 1 66.12 196 LYS A C 1
ATOM 1418 O O . LYS A 1 196 ? -9.539 -9.227 19.938 1 66.12 196 LYS A O 1
ATOM 1423 N N . SER A 1 197 ? -8.211 -10.148 18.469 1 52.25 197 SER A N 1
ATOM 1424 C CA . SER A 1 197 ? -7.844 -11.156 19.469 1 52.25 197 SER A CA 1
ATOM 1425 C C . SER A 1 197 ? -6.715 -10.656 20.359 1 52.25 197 SER A C 1
ATOM 1427 O O . SER A 1 197 ? -6.332 -11.328 21.328 1 52.25 197 SER A O 1
ATOM 1429 N N . ALA A 1 198 ? -6.273 -9.406 20.141 1 41.5 198 ALA A N 1
ATOM 1430 C CA . ALA A 1 198 ? -5.215 -9.031 21.078 1 41.5 198 ALA A CA 1
ATOM 1431 C C . ALA A 1 198 ? -5.785 -8.297 22.281 1 41.5 198 ALA A C 1
ATOM 1433 O O . ALA A 1 198 ? -6.824 -7.637 22.188 1 41.5 198 ALA A O 1
ATOM 1434 N N . ILE B 1 1 ? -8.258 8.469 -19.953 1 36.09 1 ILE B N 1
ATOM 1435 C CA . ILE B 1 1 ? -8.938 9.016 -18.781 1 36.09 1 ILE B CA 1
ATOM 1436 C C . ILE B 1 1 ? -8.039 8.891 -17.547 1 36.09 1 ILE B C 1
ATOM 1438 O O . ILE B 1 1 ? -7.453 7.832 -17.312 1 36.09 1 ILE B O 1
ATOM 1442 N N . TRP B 1 2 ? -7.48 10.031 -17.109 1 49.72 2 TRP B N 1
ATOM 1443 C CA . TRP B 1 2 ? -6.582 10.023 -15.961 1 49.72 2 TRP B CA 1
ATOM 1444 C C . TRP B 1 2 ? -7.227 9.32 -14.773 1 49.72 2 TRP B C 1
ATOM 1446 O O . TRP B 1 2 ? -8.406 9.531 -14.484 1 49.72 2 TRP B O 1
ATOM 1456 N N . PHE B 1 3 ? -6.832 8.055 -14.484 1 67.75 3 PHE B N 1
ATOM 1457 C CA . PHE B 1 3 ? -7.414 7.324 -13.359 1 67.75 3 PHE B CA 1
ATOM 1458 C C . PHE B 1 3 ? -7.074 8.008 -12.039 1 67.75 3 PHE B C 1
ATOM 1460 O O . PHE B 1 3 ? -5.902 8.141 -11.688 1 67.75 3 PHE B O 1
ATOM 1467 N N . HIS B 1 4 ? -8.125 8.812 -11.523 1 87.44 4 HIS B N 1
ATOM 1468 C CA . HIS B 1 4 ? -7.984 9.469 -10.227 1 87.44 4 HIS B CA 1
ATOM 1469 C C . HIS B 1 4 ? -8.297 8.5 -9.086 1 87.44 4 HIS B C 1
ATOM 1471 O O . HIS B 1 4 ? -9.461 8.18 -8.836 1 87.44 4 HIS B O 1
ATOM 1477 N N . ARG B 1 5 ? -7.27 8.18 -8.391 1 93.69 5 ARG B N 1
ATOM 1478 C CA . ARG B 1 5 ? -7.312 7.109 -7.402 1 93.69 5 ARG B CA 1
ATOM 1479 C C . ARG B 1 5 ? -8.086 7.543 -6.164 1 93.69 5 ARG B C 1
ATOM 1481 O O . ARG B 1 5 ? -8.453 6.707 -5.332 1 93.69 5 ARG B O 1
ATOM 1488 N N . LEU B 1 6 ? -8.359 8.891 -6.082 1 95.62 6 LEU B N 1
ATOM 1489 C CA . LEU B 1 6 ? -9.109 9.414 -4.941 1 95.62 6 LEU B CA 1
ATOM 1490 C C . LEU B 1 6 ? -10.305 10.234 -5.398 1 95.62 6 LEU B C 1
ATOM 1492 O O . LEU B 1 6 ? -10.75 11.141 -4.691 1 95.62 6 LEU B O 1
ATOM 1496 N N . GLN B 1 7 ? -10.719 9.859 -6.551 1 93.06 7 GLN B N 1
ATOM 1497 C CA . GLN B 1 7 ? -11.883 10.562 -7.082 1 93.06 7 GLN B CA 1
ATOM 1498 C C . GLN B 1 7 ? -13.062 10.469 -6.113 1 93.06 7 GLN B C 1
ATOM 1500 O O . GLN B 1 7 ? -13.398 9.391 -5.629 1 93.06 7 GLN B O 1
ATOM 1505 N N . GLY B 1 8 ? -13.617 11.656 -5.855 1 91.56 8 GLY B N 1
ATOM 1506 C CA . GLY B 1 8 ? -14.805 11.695 -5.023 1 91.56 8 GLY B CA 1
ATOM 1507 C C . GLY B 1 8 ? -14.492 11.773 -3.539 1 91.56 8 GLY B C 1
ATOM 1508 O O . GLY B 1 8 ? -15.391 11.945 -2.717 1 91.56 8 GLY B O 1
ATOM 1509 N N . LYS B 1 9 ? -13.266 11.68 -3.121 1 95.19 9 LYS B N 1
ATOM 1510 C CA . LYS B 1 9 ? -12.875 11.734 -1.714 1 95.19 9 LYS B CA 1
ATOM 1511 C C . LYS B 1 9 ? -12.711 13.172 -1.243 1 95.19 9 LYS B C 1
ATOM 1513 O O . LYS B 1 9 ? -12.32 14.047 -2.02 1 95.19 9 LYS B O 1
ATOM 1518 N N . VAL B 1 10 ? -13.102 13.43 -0.067 1 96.62 10 VAL B N 1
ATOM 1519 C CA . VAL B 1 10 ? -12.82 14.664 0.656 1 96.62 10 VAL B CA 1
ATOM 1520 C C . VAL B 1 10 ? -11.836 14.391 1.793 1 96.62 10 VAL B C 1
ATOM 1522 O O . VAL B 1 10 ? -12.18 13.711 2.762 1 96.62 10 VAL B O 1
ATOM 1525 N N . ALA B 1 11 ? -10.664 14.969 1.66 1 97.44 11 ALA B N 1
ATOM 1526 C CA . ALA B 1 11 ? -9.586 14.633 2.578 1 97.44 11 ALA B CA 1
ATOM 1527 C C . ALA B 1 11 ? -9.219 15.82 3.465 1 97.44 11 ALA B C 1
ATOM 1529 O O . ALA B 1 11 ? -8.945 16.906 2.963 1 97.44 11 ALA B O 1
ATOM 1530 N N . LEU B 1 12 ? -9.297 15.625 4.746 1 97.44 12 LEU B N 1
ATOM 1531 C CA . LEU B 1 12 ? -8.773 16.562 5.73 1 97.44 12 LEU B CA 1
ATOM 1532 C C . LEU B 1 12 ? -7.375 16.156 6.184 1 97.44 12 LEU B C 1
ATOM 1534 O O . LEU B 1 12 ? -7.195 15.086 6.766 1 97.44 12 LEU B O 1
ATOM 1538 N N . ILE B 1 13 ? -6.355 17.016 5.922 1 97.5 13 ILE B N 1
ATOM 1539 C CA . ILE B 1 13 ? -4.961 16.719 6.238 1 97.5 13 ILE B CA 1
ATOM 1540 C C . ILE B 1 13 ? -4.457 17.719 7.285 1 97.5 13 ILE B C 1
ATOM 1542 O O . ILE B 1 13 ? -4.312 18.906 7 1 97.5 13 ILE B O 1
ATOM 1546 N N . THR B 1 14 ? -4.219 17.234 8.516 1 96.12 14 THR B N 1
ATOM 1547 C CA . THR B 1 14 ? -3.629 18.094 9.539 1 96.12 14 THR B CA 1
ATOM 1548 C C . THR B 1 14 ? -2.111 18.141 9.391 1 96.12 14 THR B C 1
ATOM 1550 O O . THR B 1 14 ? -1.491 17.172 8.945 1 96.12 14 THR B O 1
ATOM 1553 N N . GLY B 1 15 ? -1.577 19.281 9.773 1 95.19 15 GLY B N 1
ATOM 1554 C CA . GLY B 1 15 ? -0.164 19.469 9.477 1 95.19 15 GLY B CA 1
ATOM 1555 C C . GLY B 1 15 ? 0.143 19.469 7.992 1 95.19 15 GLY B C 1
ATOM 1556 O O . GLY B 1 15 ? 1.172 18.938 7.562 1 95.19 15 GLY B O 1
ATOM 1557 N N . GLY B 1 16 ? -0.779 19.984 7.227 1 97.06 16 GLY B N 1
ATOM 1558 C CA . GLY B 1 16 ? -0.709 19.844 5.781 1 97.06 16 GLY B CA 1
ATOM 1559 C C . GLY B 1 16 ? 0.051 20.969 5.109 1 97.06 16 GLY B C 1
ATOM 1560 O O . GLY B 1 16 ? 0.166 21 3.881 1 97.06 16 GLY B O 1
ATOM 1561 N N . ALA B 1 17 ? 0.664 21.906 5.887 1 96.81 17 ALA B N 1
ATOM 1562 C CA . ALA B 1 17 ? 1.286 23.094 5.297 1 96.81 17 ALA B CA 1
ATOM 1563 C C . ALA B 1 17 ? 2.754 22.828 4.969 1 96.81 17 ALA B C 1
ATOM 1565 O O . ALA B 1 17 ? 3.395 23.625 4.281 1 96.81 17 ALA B O 1
ATOM 1566 N N . SER B 1 18 ? 3.326 21.703 5.43 1 95.31 18 SER B N 1
ATOM 1567 C CA . SER B 1 18 ? 4.746 21.453 5.211 1 95.31 18 SER B CA 1
ATOM 1568 C C . SER B 1 18 ? 5.055 19.969 5.219 1 95.31 18 SER B C 1
ATOM 1570 O O . SER B 1 18 ? 4.191 19.156 5.555 1 95.31 18 SER B O 1
ATOM 1572 N N . GLY B 1 19 ? 6.227 19.656 4.707 1 96.06 19 GLY B N 1
ATOM 1573 C CA . GLY B 1 19 ? 6.762 18.312 4.832 1 96.06 19 GLY B CA 1
ATOM 1574 C C . GLY B 1 19 ? 5.867 17.25 4.219 1 96.06 19 GLY B C 1
ATOM 1575 O O . GLY B 1 19 ? 5.434 17.375 3.07 1 96.06 19 GLY B O 1
ATOM 1576 N N . ILE B 1 20 ? 5.641 16.203 5.012 1 96.75 20 ILE B N 1
ATOM 1577 C CA . ILE B 1 20 ? 4.859 15.055 4.562 1 96.75 20 ILE B CA 1
ATOM 1578 C C . ILE B 1 20 ? 3.418 15.484 4.301 1 96.75 20 ILE B C 1
ATOM 1580 O O . ILE B 1 20 ? 2.809 15.07 3.312 1 96.75 20 ILE B O 1
ATOM 1584 N N . GLY B 1 21 ? 2.92 16.344 5.176 1 97.25 21 GLY B N 1
ATOM 1585 C CA . GLY B 1 21 ? 1.553 16.812 5.016 1 97.25 21 GLY B CA 1
ATOM 1586 C C . GLY B 1 21 ? 1.326 17.547 3.713 1 97.25 21 GLY B C 1
ATOM 1587 O O . GLY B 1 21 ? 0.333 17.312 3.023 1 97.25 21 GLY B O 1
ATOM 1588 N N . ALA B 1 22 ? 2.225 18.359 3.365 1 97.94 22 ALA B N 1
ATOM 1589 C CA . ALA B 1 22 ? 2.109 19.125 2.121 1 97.94 22 ALA B CA 1
ATOM 1590 C C . ALA B 1 22 ? 2.24 18.203 0.907 1 97.94 22 ALA B C 1
ATOM 1592 O O . ALA B 1 22 ? 1.52 18.375 -0.081 1 97.94 22 ALA B O 1
ATOM 1593 N N . ALA B 1 23 ? 3.158 17.266 0.991 1 98 23 ALA B N 1
ATOM 1594 C CA . ALA B 1 23 ? 3.328 16.297 -0.088 1 98 23 ALA B CA 1
ATOM 1595 C C . ALA B 1 23 ? 2.057 15.484 -0.29 1 98 23 ALA B C 1
ATOM 1597 O O . ALA B 1 23 ? 1.638 15.242 -1.425 1 98 23 ALA B O 1
ATOM 1598 N N . ALA B 1 24 ? 1.452 15.07 0.807 1 98.25 24 ALA B N 1
ATOM 1599 C CA . ALA B 1 24 ? 0.215 14.297 0.73 1 98.25 24 ALA B CA 1
ATOM 1600 C C . ALA B 1 24 ? -0.921 15.141 0.153 1 98.25 24 ALA B C 1
ATOM 1602 O O . ALA B 1 24 ? -1.691 14.664 -0.684 1 98.25 24 ALA B O 1
ATOM 1603 N N . ALA B 1 25 ? -1.002 16.375 0.625 1 98.19 25 ALA B N 1
ATOM 1604 C CA . ALA B 1 25 ? -2.035 17.266 0.098 1 98.19 25 ALA B CA 1
ATOM 1605 C C . ALA B 1 25 ? -1.935 17.391 -1.42 1 98.19 25 ALA B C 1
ATOM 1607 O O . ALA B 1 25 ? -2.939 17.281 -2.125 1 98.19 25 ALA B O 1
ATOM 1608 N N . ALA B 1 26 ? -0.736 17.562 -1.919 1 98.12 26 ALA B N 1
ATOM 1609 C CA . ALA B 1 26 ? -0.518 17.688 -3.357 1 98.12 26 ALA B CA 1
ATOM 1610 C C . ALA B 1 26 ? -0.881 16.391 -4.086 1 98.12 26 ALA B C 1
ATOM 1612 O O . ALA B 1 26 ? -1.63 16.422 -5.062 1 98.12 26 ALA B O 1
ATOM 1613 N N . LEU B 1 27 ? -0.392 15.297 -3.602 1 97.5 27 LEU B N 1
ATOM 1614 C CA . LEU B 1 27 ? -0.624 14.016 -4.25 1 97.5 27 LEU B CA 1
ATOM 1615 C C . LEU B 1 27 ? -2.111 13.672 -4.27 1 97.5 27 LEU B C 1
ATOM 1617 O O . LEU B 1 27 ? -2.637 13.227 -5.289 1 97.5 27 LEU B O 1
ATOM 1621 N N . PHE B 1 28 ? -2.799 13.883 -3.137 1 97.62 28 PHE B N 1
ATOM 1622 C CA . PHE B 1 28 ? -4.227 13.586 -3.045 1 97.62 28 PHE B CA 1
ATOM 1623 C C . PHE B 1 28 ? -5.016 14.438 -4.031 1 97.62 28 PHE B C 1
ATOM 1625 O O . PHE B 1 28 ? -5.871 13.922 -4.754 1 97.62 28 PHE B O 1
ATOM 1632 N N . ALA B 1 29 ? -4.691 15.703 -4.074 1 97.12 29 ALA B N 1
ATOM 1633 C CA . ALA B 1 29 ? -5.391 16.609 -4.984 1 97.12 29 ALA B CA 1
ATOM 1634 C C . ALA B 1 29 ? -5.164 16.203 -6.438 1 97.12 29 ALA B C 1
ATOM 1636 O O . ALA B 1 29 ? -6.113 16.125 -7.223 1 97.12 29 ALA B O 1
ATOM 1637 N N . HIS B 1 30 ? -3.951 15.883 -6.785 1 96.38 30 HIS B N 1
ATOM 1638 C CA . HIS B 1 30 ? -3.623 15.484 -8.148 1 96.38 30 HIS B CA 1
ATOM 1639 C C . HIS B 1 30 ? -4.309 14.172 -8.516 1 96.38 30 HIS B C 1
ATOM 1641 O O . HIS B 1 30 ? -4.391 13.82 -9.695 1 96.38 30 HIS B O 1
ATOM 1647 N N . ASN B 1 31 ? -4.781 13.461 -7.516 1 95.69 31 ASN B N 1
ATOM 1648 C CA . ASN B 1 31 ? -5.477 12.195 -7.754 1 95.69 31 ASN B CA 1
ATOM 1649 C C . ASN B 1 31 ? -6.984 12.352 -7.562 1 95.69 31 ASN B C 1
ATOM 1651 O O . ASN B 1 31 ? -7.691 11.359 -7.367 1 95.69 31 ASN B O 1
ATOM 1655 N N . GLY B 1 32 ? -7.465 13.602 -7.461 1 94.81 32 GLY B N 1
ATOM 1656 C CA . GLY B 1 32 ? -8.883 13.859 -7.621 1 94.81 32 GLY B CA 1
ATOM 1657 C C . GLY B 1 32 ? -9.594 14.141 -6.309 1 94.81 32 GLY B C 1
ATOM 1658 O O . GLY B 1 32 ? -10.797 14.391 -6.289 1 94.81 32 GLY B O 1
ATOM 1659 N N . ALA B 1 33 ? -8.898 14.164 -5.227 1 96.19 33 ALA B N 1
ATOM 1660 C CA . ALA B 1 33 ? -9.531 14.445 -3.941 1 96.19 33 ALA B CA 1
ATOM 1661 C C . ALA B 1 33 ? -9.766 15.938 -3.764 1 96.19 33 ALA B C 1
ATOM 1663 O O . ALA B 1 33 ? -8.984 16.766 -4.25 1 96.19 33 ALA B O 1
ATOM 1664 N N . LYS B 1 34 ? -10.836 16.25 -3.127 1 95.88 34 LYS B N 1
ATOM 1665 C CA . LYS B 1 34 ? -10.961 17.562 -2.504 1 95.88 34 LYS B CA 1
ATOM 1666 C C . LYS B 1 34 ? -10.203 17.609 -1.181 1 95.88 34 LYS B C 1
ATOM 1668 O O . LYS B 1 34 ? -10.516 16.875 -0.249 1 95.88 34 LYS B O 1
ATOM 1673 N N . VAL B 1 35 ? -9.25 18.547 -1.103 1 97.5 35 VAL B N 1
ATOM 1674 C CA . VAL B 1 35 ? -8.336 18.516 0.039 1 97.5 35 VAL B CA 1
ATOM 1675 C C . VAL B 1 35 ? -8.539 19.766 0.892 1 97.5 35 VAL B C 1
ATOM 1677 O O . VAL B 1 35 ? -8.68 20.875 0.362 1 97.5 35 VAL B O 1
ATOM 1680 N N . ILE B 1 36 ? -8.617 19.578 2.166 1 97.69 36 ILE B N 1
ATOM 1681 C CA . ILE B 1 36 ? -8.57 20.672 3.146 1 97.69 36 ILE B CA 1
ATOM 1682 C C . ILE B 1 36 ? -7.301 20.547 3.988 1 97.69 36 ILE B C 1
ATOM 1684 O O . ILE B 1 36 ? -7.121 19.562 4.707 1 97.69 36 ILE B O 1
ATOM 1688 N N . ILE B 1 37 ? -6.469 21.531 3.895 1 97.75 37 ILE B N 1
ATOM 1689 C CA . ILE B 1 37 ? -5.262 21.609 4.711 1 97.75 37 ILE B CA 1
ATOM 1690 C C . ILE B 1 37 ? -5.582 22.281 6.043 1 97.75 37 ILE B C 1
ATOM 1692 O O . ILE B 1 37 ? -6.098 23.406 6.07 1 97.75 37 ILE B O 1
ATOM 1696 N N . ALA B 1 38 ? -5.387 21.562 7.09 1 97.38 38 ALA B N 1
ATOM 1697 C CA . ALA B 1 38 ? -5.504 22.109 8.438 1 97.38 38 ALA B CA 1
ATOM 1698 C C . ALA B 1 38 ? -4.129 22.25 9.094 1 97.38 38 ALA B C 1
ATOM 1700 O O . ALA B 1 38 ? -3.385 21.266 9.195 1 97.38 38 ALA B O 1
ATOM 1701 N N . ASP B 1 39 ? -3.861 23.438 9.523 1 96.94 39 ASP B N 1
ATOM 1702 C CA . ASP B 1 39 ? -2.537 23.703 10.078 1 96.94 39 ASP B CA 1
ATOM 1703 C C . ASP B 1 39 ? -2.547 24.984 10.922 1 96.94 39 ASP B C 1
ATOM 1705 O O . ASP B 1 39 ? -3.504 25.75 10.883 1 96.94 39 ASP B O 1
ATOM 1709 N N . VAL B 1 40 ? -1.515 25.141 11.703 1 96.12 40 VAL B N 1
ATOM 1710 C CA . VAL B 1 40 ? -1.387 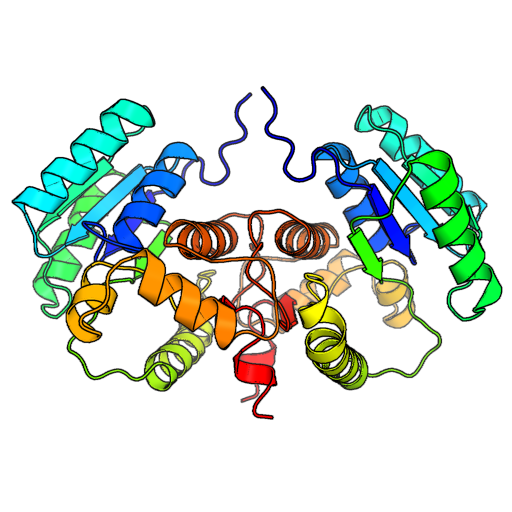26.344 12.531 1 96.12 40 VAL B CA 1
ATOM 1711 C C . VAL B 1 40 ? -0.71 27.453 11.727 1 96.12 40 VAL B C 1
ATOM 1713 O O . VAL B 1 40 ? -0.828 28.625 12.062 1 96.12 40 VAL B O 1
ATOM 1716 N N . GLN B 1 41 ? 0.01 27.125 10.656 1 96 41 GLN B N 1
ATOM 1717 C CA . GLN B 1 41 ? 0.752 28.078 9.852 1 96 41 GLN B CA 1
ATOM 1718 C C . GLN B 1 41 ? -0.122 28.672 8.75 1 96 41 GLN B C 1
ATOM 1720 O O . GLN B 1 41 ? -0.114 28.172 7.617 1 96 41 GLN B O 1
ATOM 1725 N N . SER B 1 42 ? -0.648 29.812 9.016 1 96.5 42 SER B N 1
ATOM 1726 C CA . SER B 1 42 ? -1.68 30.344 8.133 1 96.5 42 SER B CA 1
ATOM 1727 C C . SER B 1 42 ? -1.091 30.781 6.797 1 96.5 42 SER B C 1
ATOM 1729 O O . SER B 1 42 ? -1.555 30.359 5.738 1 96.5 42 SER B O 1
ATOM 1731 N N . GLU B 1 43 ? -0.066 31.578 6.844 1 97.88 43 GLU B N 1
ATOM 1732 C CA . GLU B 1 43 ? 0.508 32.094 5.609 1 97.88 43 GLU B CA 1
ATOM 1733 C C . GLU B 1 43 ? 1.043 30.984 4.73 1 97.88 43 GLU B C 1
ATOM 1735 O O . GLU B 1 43 ? 0.758 30.938 3.531 1 97.88 43 GLU B O 1
ATOM 1740 N N . LEU B 1 44 ? 1.752 30.078 5.379 1 97.5 44 LEU B N 1
ATOM 1741 C CA . LEU B 1 44 ? 2.312 28.953 4.645 1 97.5 44 LEU B CA 1
ATOM 1742 C C . LEU B 1 44 ? 1.206 28.047 4.113 1 97.5 44 LEU B C 1
ATOM 1744 O O . LEU B 1 44 ? 1.264 27.594 2.965 1 97.5 44 LEU B O 1
ATOM 1748 N N . GLY B 1 45 ? 0.235 27.797 4.902 1 98 45 GLY B N 1
ATOM 1749 C CA . GLY B 1 45 ? -0.883 26.953 4.508 1 98 45 GLY B CA 1
ATOM 1750 C C . GLY B 1 45 ? -1.647 27.484 3.314 1 98 45 GLY B C 1
ATOM 1751 O O . GLY B 1 45 ? -1.972 26.734 2.391 1 98 45 GLY B O 1
ATOM 1752 N N . HIS B 1 46 ? -1.919 28.766 3.336 1 98 46 HIS B N 1
ATOM 1753 C CA . HIS B 1 46 ? -2.6 29.391 2.207 1 98 46 HIS B CA 1
ATOM 1754 C C . HIS B 1 46 ? -1.753 29.312 0.94 1 98 46 HIS B C 1
ATOM 1756 O O . HIS B 1 46 ? -2.27 29.016 -0.139 1 98 46 HIS B O 1
ATOM 1762 N N . SER B 1 47 ? -0.513 29.594 1.131 1 98.19 47 SER B N 1
ATOM 1763 C CA . SER B 1 47 ? 0.399 29.547 -0.007 1 98.19 47 SER B CA 1
ATOM 1764 C C . SER B 1 47 ? 0.443 28.156 -0.622 1 98.19 47 SER B C 1
ATOM 1766 O O . SER B 1 47 ? 0.374 28 -1.844 1 98.19 47 SER B O 1
ATOM 1768 N N . VAL B 1 48 ? 0.534 27.125 0.186 1 98 48 VAL B N 1
ATOM 1769 C CA . VAL B 1 48 ? 0.583 25.734 -0.264 1 98 48 VAL B CA 1
ATOM 1770 C C . VAL B 1 48 ? -0.729 25.375 -0.956 1 98 48 VAL B C 1
ATOM 1772 O O . VAL B 1 48 ? -0.723 24.766 -2.035 1 98 48 VAL B O 1
ATOM 1775 N N . ALA B 1 49 ? -1.805 25.75 -0.364 1 98.06 49 ALA B N 1
ATOM 1776 C CA . ALA B 1 49 ? -3.117 25.469 -0.935 1 98.06 49 ALA B CA 1
ATOM 1777 C C . ALA B 1 49 ? -3.262 26.078 -2.322 1 98.06 49 ALA B C 1
ATOM 1779 O O . ALA B 1 49 ? -3.729 25.422 -3.256 1 98.06 49 ALA B O 1
ATOM 1780 N N . GLU B 1 50 ? -2.85 27.297 -2.441 1 97.12 50 GLU B N 1
ATOM 1781 C CA . GLU B 1 50 ? -2.939 28 -3.717 1 97.12 50 GLU B CA 1
ATOM 1782 C C . GLU B 1 50 ? -2.053 27.344 -4.773 1 97.12 50 GLU B C 1
ATOM 1784 O O . GLU B 1 50 ? -2.465 27.188 -5.922 1 97.12 50 GLU B O 1
ATOM 1789 N N . GLN B 1 51 ? -0.907 27.047 -4.371 1 97.31 51 GLN B N 1
ATOM 1790 C CA . GLN B 1 51 ? 0.03 26.406 -5.293 1 97.31 51 GLN B CA 1
ATOM 1791 C C . GLN B 1 51 ? -0.518 25.078 -5.809 1 97.31 51 GLN B C 1
ATOM 1793 O O . GLN B 1 51 ? -0.468 24.812 -7.012 1 97.31 51 GLN B O 1
ATOM 1798 N N . ILE B 1 52 ? -1.012 24.25 -4.934 1 97.56 52 ILE B N 1
ATOM 1799 C CA . ILE B 1 52 ? -1.533 22.938 -5.32 1 97.56 52 ILE B CA 1
ATOM 1800 C C . ILE B 1 52 ? -2.752 23.109 -6.223 1 97.56 52 ILE B C 1
ATOM 1802 O O . ILE B 1 52 ? -2.895 22.422 -7.227 1 97.56 52 ILE B O 1
ATOM 1806 N N . THR B 1 53 ? -3.617 24.062 -5.848 1 96.06 53 THR B N 1
ATOM 1807 C CA . THR B 1 53 ? -4.805 24.312 -6.652 1 96.06 53 THR B CA 1
ATOM 1808 C C . THR B 1 53 ? -4.422 24.688 -8.078 1 96.06 53 THR B C 1
ATOM 1810 O O . THR B 1 53 ? -5.031 24.203 -9.039 1 96.06 53 THR B O 1
ATOM 1813 N N . SER B 1 54 ? -3.422 25.469 -8.273 1 95 54 SER B N 1
ATOM 1814 C CA . SER B 1 54 ? -3.004 25.953 -9.578 1 95 54 SER B CA 1
ATOM 1815 C C . SER B 1 54 ? -2.42 24.828 -10.43 1 95 54 SER B C 1
ATOM 1817 O O . SER B 1 54 ? -2.525 24.844 -11.656 1 95 54 SER B O 1
ATOM 1819 N N . THR B 1 55 ? -1.871 23.781 -9.781 1 93.31 55 THR B N 1
ATOM 1820 C CA . THR B 1 55 ? -1.17 22.734 -10.531 1 93.31 55 THR B CA 1
ATOM 1821 C C . THR B 1 55 ? -2.049 21.5 -10.688 1 93.31 55 THR B C 1
ATOM 1823 O O . THR B 1 55 ? -1.881 20.734 -11.641 1 93.31 55 THR B O 1
ATOM 1826 N N . SER B 1 56 ? -2.908 21.172 -9.781 1 87.88 56 SER B N 1
ATOM 1827 C CA . SER B 1 56 ? -3.711 19.953 -9.812 1 87.88 56 SER B CA 1
ATOM 1828 C C . SER B 1 56 ? -5.051 20.203 -10.5 1 87.88 56 SER B C 1
ATOM 1830 O O . SER B 1 56 ? -5.719 19.25 -10.906 1 87.88 56 SER B O 1
ATOM 1832 N N . LEU B 1 57 ? -5.555 21.344 -10.555 1 84.06 57 LEU B N 1
ATOM 1833 C CA . LEU B 1 57 ? -6.855 21.75 -11.07 1 84.06 57 LEU B CA 1
ATOM 1834 C C . LEU B 1 57 ? -7.977 21.297 -10.148 1 84.06 57 LEU B C 1
ATOM 1836 O O . LEU B 1 57 ? -9.148 21.328 -10.523 1 84.06 57 LEU B O 1
ATOM 1840 N N . PHE B 1 58 ? -7.629 20.781 -9.016 1 86.69 58 PHE B N 1
ATOM 1841 C CA . PHE B 1 58 ? -8.602 20.469 -7.984 1 86.69 58 PHE B CA 1
ATOM 1842 C C . PHE B 1 58 ? -8.484 21.422 -6.805 1 86.69 58 PHE B C 1
ATOM 1844 O O . PHE B 1 58 ? -7.383 21.891 -6.484 1 86.69 58 PHE B O 1
ATOM 1851 N N . PRO B 1 59 ? -9.539 21.734 -6.25 1 87.19 59 PRO B N 1
ATOM 1852 C CA . PRO B 1 59 ? -9.523 22.719 -5.176 1 87.19 59 PRO B CA 1
ATOM 1853 C C . PRO B 1 59 ? -8.852 22.203 -3.904 1 87.19 59 PRO B C 1
ATOM 1855 O O . PRO B 1 59 ? -9.016 21.047 -3.545 1 87.19 59 PRO B O 1
ATOM 1858 N N . VAL B 1 60 ? -8.008 23.031 -3.334 1 96.44 60 VAL B N 1
ATOM 1859 C CA . VAL B 1 60 ? -7.422 22.797 -2.014 1 96.44 60 VAL B CA 1
ATOM 1860 C C . VAL B 1 60 ? -7.734 23.984 -1.104 1 96.44 60 VAL B C 1
ATOM 1862 O O . VAL B 1 60 ? -7.488 25.141 -1.468 1 96.44 60 VAL B O 1
ATOM 1865 N N . ALA B 1 61 ? -8.383 23.734 -0.04 1 96.62 61 ALA B N 1
ATOM 1866 C CA . ALA B 1 61 ? -8.719 24.766 0.933 1 96.62 61 ALA B CA 1
ATOM 1867 C C . ALA B 1 61 ? -7.785 24.719 2.137 1 96.62 61 ALA B C 1
ATOM 1869 O O . ALA B 1 61 ? -7.152 23.688 2.393 1 96.62 61 ALA B O 1
ATOM 1870 N N . TYR B 1 62 ? -7.656 25.859 2.773 1 97.5 62 TYR B N 1
ATOM 1871 C CA . TYR B 1 62 ? -6.902 25.938 4.02 1 97.5 62 TYR B CA 1
ATOM 1872 C C . TYR B 1 62 ? -7.805 26.359 5.176 1 97.5 62 TYR B C 1
ATOM 1874 O O . TYR B 1 62 ? -8.68 27.219 5.008 1 97.5 62 TYR B O 1
ATOM 1882 N N . VAL B 1 63 ? -7.617 25.734 6.316 1 97.31 63 VAL B N 1
ATOM 1883 C CA . VAL B 1 63 ? -8.266 26.156 7.555 1 97.31 63 VAL B CA 1
ATOM 1884 C C . VAL B 1 63 ? -7.242 26.219 8.688 1 97.31 63 VAL B C 1
ATOM 1886 O O . VAL B 1 63 ? -6.363 25.359 8.781 1 97.31 63 VAL B O 1
ATOM 1889 N N . GLN B 1 64 ? -7.336 27.312 9.414 1 97.31 64 GLN B N 1
ATOM 1890 C CA . GLN B 1 64 ? -6.504 27.406 10.609 1 97.31 64 GLN B CA 1
ATOM 1891 C C . GLN B 1 64 ? -6.941 26.406 11.672 1 97.31 64 GLN B C 1
ATOM 1893 O O . GLN B 1 64 ? -8.109 26.375 12.062 1 97.31 64 GLN B O 1
ATOM 1898 N N . CYS B 1 65 ? -5.965 25.594 12.125 1 96.56 65 CYS B N 1
ATOM 1899 C CA . CYS B 1 65 ? -6.332 24.547 13.078 1 96.56 65 CYS B CA 1
ATOM 1900 C C . CYS B 1 65 ? -5.145 24.156 13.945 1 96.56 65 CYS B C 1
ATOM 1902 O O . CYS B 1 65 ? -4.125 23.688 13.43 1 96.56 65 CYS B O 1
ATOM 1904 N N . ASP B 1 66 ? -5.234 24.406 15.227 1 94.75 66 ASP B N 1
ATOM 1905 C CA . ASP B 1 66 ? -4.371 23.797 16.234 1 94.75 66 ASP B CA 1
ATOM 1906 C C . ASP B 1 66 ? -4.961 22.484 16.734 1 94.75 66 ASP B C 1
ATOM 1908 O O . ASP B 1 66 ? -5.926 22.484 17.5 1 94.75 66 ASP B O 1
ATOM 1912 N N . VAL B 1 67 ? -4.328 21.359 16.391 1 92.19 67 VAL B N 1
ATOM 1913 C CA . VAL B 1 67 ? -4.914 20.031 16.625 1 92.19 67 VAL B CA 1
ATOM 1914 C C . VAL B 1 67 ? -4.949 19.75 18.125 1 92.19 67 VAL B C 1
ATOM 1916 O O . VAL B 1 67 ? -5.641 18.828 18.578 1 92.19 67 VAL B O 1
ATOM 1919 N N . SER B 1 68 ? -4.168 20.516 18.875 1 90.06 68 SER B N 1
ATOM 1920 C CA . SER B 1 68 ? -4.211 20.328 20.328 1 90.06 68 SER B CA 1
ATOM 1921 C C . SER B 1 68 ? -5.477 20.938 20.922 1 90.06 68 SER B C 1
ATOM 1923 O O . SER B 1 68 ? -5.793 20.719 22.078 1 90.06 68 SER B O 1
ATOM 1925 N N . LYS B 1 69 ? -6.191 21.75 20.156 1 93.75 69 LYS B N 1
ATOM 1926 C CA . LYS B 1 69 ? -7.441 22.375 20.578 1 93.75 69 LYS B CA 1
ATOM 1927 C C . LYS B 1 69 ? -8.641 21.672 19.953 1 93.75 69 LYS B C 1
ATOM 1929 O O . LYS B 1 69 ? -8.867 21.781 18.734 1 93.75 69 LYS B O 1
ATOM 1934 N N . GLU B 1 70 ? -9.406 21.078 20.75 1 92.81 70 GLU B N 1
ATOM 1935 C CA . GLU B 1 70 ? -10.57 20.328 20.297 1 92.81 70 GLU B CA 1
ATOM 1936 C C . GLU B 1 70 ? -11.508 21.219 19.484 1 92.81 70 GLU B C 1
ATOM 1938 O O . GLU B 1 70 ? -12.086 20.766 18.484 1 92.81 70 GLU B O 1
ATOM 1943 N N . SER B 1 71 ? -11.656 22.406 19.938 1 96 71 SER B N 1
ATOM 1944 C CA . SER B 1 71 ? -12.539 23.328 19.234 1 96 71 SER B CA 1
ATOM 1945 C C . SER B 1 71 ? -12.047 23.594 17.812 1 96 71 SER B C 1
ATOM 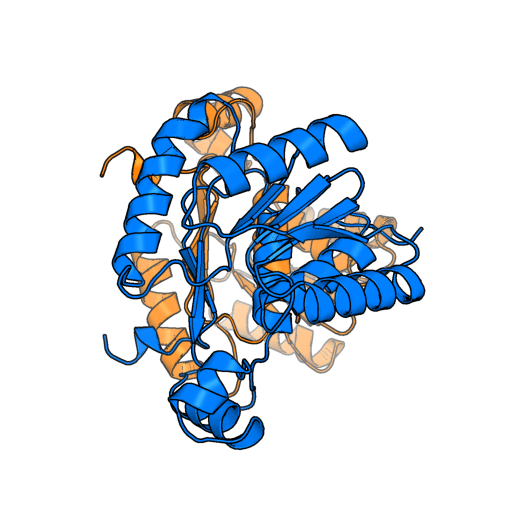1947 O O . SER B 1 71 ? -12.852 23.719 16.891 1 96 71 SER B O 1
ATOM 1949 N N . ASP B 1 72 ? -10.742 23.734 17.609 1 94.94 72 ASP B N 1
ATOM 1950 C CA . ASP B 1 72 ? -10.172 23.938 16.281 1 94.94 72 ASP B CA 1
ATOM 1951 C C . ASP B 1 72 ? -10.438 22.734 15.375 1 94.94 72 ASP B C 1
ATOM 1953 O O . ASP B 1 72 ? -10.781 22.891 14.203 1 94.94 72 ASP B O 1
ATOM 1957 N N . VAL B 1 73 ? -10.305 21.531 15.953 1 93.19 73 VAL B N 1
ATOM 1958 C CA . VAL B 1 73 ? -10.539 20.312 15.203 1 93.19 73 VAL B CA 1
ATOM 1959 C C . VAL B 1 73 ? -12.008 20.219 14.797 1 93.19 73 VAL B C 1
ATOM 1961 O O . VAL B 1 73 ? -12.312 19.938 13.633 1 93.19 73 VAL B O 1
ATOM 1964 N N . GLU B 1 74 ? -12.844 20.5 15.688 1 95 74 GLU B N 1
ATOM 1965 C CA . GLU B 1 74 ? -14.273 20.484 15.414 1 95 74 GLU B CA 1
ATOM 1966 C C . GLU B 1 74 ? -14.633 21.469 14.305 1 95 74 GLU B C 1
ATOM 1968 O O . GLU B 1 74 ? -15.414 21.156 13.406 1 95 74 GLU B O 1
ATOM 1973 N N . ASN B 1 75 ? -14.086 22.609 14.414 1 95.38 75 ASN B N 1
ATOM 1974 C CA . ASN B 1 75 ? -14.336 23.625 13.414 1 95.38 75 ASN B CA 1
ATOM 1975 C C . ASN B 1 75 ? -13.844 23.203 12.031 1 95.38 75 ASN B C 1
ATOM 1977 O O . ASN B 1 75 ? -14.5 23.453 11.023 1 95.38 75 ASN B O 1
ATOM 1981 N N . ALA B 1 76 ? -12.688 22.625 12.023 1 94.62 76 ALA B N 1
ATOM 1982 C CA . ALA B 1 76 ? -12.125 22.172 10.758 1 94.62 76 ALA B CA 1
ATOM 1983 C C . ALA B 1 76 ? -13.023 21.109 10.109 1 94.62 76 ALA B C 1
ATOM 1985 O O . ALA B 1 76 ? -13.328 21.188 8.922 1 94.62 76 ALA B O 1
ATOM 1986 N N . VAL B 1 77 ? -13.492 20.141 10.891 1 94.94 77 VAL B N 1
ATOM 1987 C CA . VAL B 1 77 ? -14.344 19.062 10.398 1 94.94 77 VAL B CA 1
ATOM 1988 C C . VAL B 1 77 ? -15.688 19.625 9.953 1 94.94 77 VAL B C 1
ATOM 1990 O O . VAL B 1 77 ? -16.156 19.328 8.852 1 94.94 77 VAL B O 1
ATOM 1993 N N . ASN B 1 78 ? -16.266 20.453 10.766 1 94.81 78 ASN B N 1
ATOM 1994 C CA . ASN B 1 78 ? -17.562 21.047 10.445 1 94.81 78 ASN B CA 1
ATOM 1995 C C . ASN B 1 78 ? -17.484 21.906 9.18 1 94.81 78 ASN B C 1
ATOM 1997 O O . ASN B 1 78 ? -18.391 21.891 8.359 1 94.81 78 ASN B O 1
ATOM 2001 N N . GLY B 1 79 ? -16.469 22.703 9.109 1 93.25 79 GLY B N 1
ATOM 2002 C CA . GLY B 1 79 ? -16.266 23.484 7.906 1 93.25 79 GLY B CA 1
ATOM 2003 C C . GLY B 1 79 ? -16.172 22.656 6.645 1 93.25 79 GLY B C 1
ATOM 2004 O O . GLY B 1 79 ? -16.781 22.984 5.625 1 93.25 79 GLY B O 1
ATOM 2005 N N . ALA B 1 80 ? -15.414 21.531 6.73 1 92.12 80 ALA B N 1
ATOM 2006 C CA . ALA B 1 80 ? -15.273 20.625 5.598 1 92.12 80 ALA B CA 1
ATOM 2007 C C . ALA B 1 80 ? -16.609 20.016 5.215 1 92.12 80 ALA B C 1
ATOM 2009 O O . ALA B 1 80 ? -16.953 19.938 4.035 1 92.12 80 ALA B O 1
ATOM 2010 N N . VAL B 1 81 ? -17.391 19.594 6.156 1 93.62 81 VAL B N 1
ATOM 2011 C CA . VAL B 1 81 ? -18.688 18.984 5.93 1 93.62 81 VAL B CA 1
ATOM 2012 C C . VAL B 1 81 ? -19.641 20 5.305 1 93.62 81 VAL B C 1
ATOM 2014 O O . VAL B 1 81 ? -20.391 19.672 4.379 1 93.62 81 VAL B O 1
ATOM 2017 N N . SER B 1 82 ? -19.578 21.172 5.832 1 93.25 82 SER B N 1
ATOM 2018 C CA . SER B 1 82 ? -20.438 22.219 5.32 1 93.25 82 SER B CA 1
ATOM 2019 C C . SER B 1 82 ? -20.125 22.531 3.863 1 93.25 82 SER B C 1
ATOM 2021 O O . SER B 1 82 ? -21.047 22.734 3.059 1 93.25 82 SER B O 1
ATOM 2023 N N . SER B 1 83 ? -18.922 22.562 3.541 1 90.69 83 SER B N 1
ATOM 2024 C CA . SER B 1 83 ? -18.484 22.984 2.213 1 90.69 83 SER B CA 1
ATOM 2025 C C . SER B 1 83 ? -18.594 21.828 1.21 1 90.69 83 SER B C 1
ATOM 2027 O O . SER B 1 83 ? -18.844 22.062 0.026 1 90.69 83 SER B O 1
ATOM 2029 N N . HIS B 1 84 ? -18.375 20.594 1.69 1 91.44 84 HIS B N 1
ATOM 2030 C CA . HIS B 1 84 ? -18.234 19.5 0.745 1 91.44 84 HIS B CA 1
ATOM 2031 C C . HIS B 1 84 ? -19.25 18.391 1.034 1 91.44 84 HIS B C 1
ATOM 2033 O O . HIS B 1 84 ? -19.312 17.406 0.304 1 91.44 84 HIS B O 1
ATOM 2039 N N . GLY B 1 85 ? -19.984 18.484 2.059 1 89.31 85 GLY B N 1
ATOM 2040 C CA . GLY B 1 85 ? -21.016 17.516 2.398 1 89.31 85 GLY B CA 1
ATOM 2041 C C . GLY B 1 85 ? -20.531 16.406 3.309 1 89.31 85 GLY B C 1
ATOM 2042 O O . GLY B 1 85 ? -21.297 15.859 4.09 1 89.31 85 GLY B O 1
ATOM 2043 N N . SER B 1 86 ? -19.234 16.062 3.152 1 91.56 86 SER B N 1
ATOM 2044 C CA . SER B 1 86 ? -18.688 14.992 3.98 1 91.56 86 SER B CA 1
ATOM 2045 C C . SER B 1 86 ? -17.172 15.07 4.043 1 91.56 86 SER B C 1
ATOM 2047 O O . SER B 1 86 ? -16.547 15.812 3.285 1 91.56 86 SER B O 1
ATOM 2049 N N . VAL B 1 87 ? -16.562 14.43 5.043 1 94.25 87 VAL B N 1
ATOM 2050 C CA . VAL B 1 87 ? -15.148 14.062 5.09 1 94.25 87 VAL B CA 1
ATOM 2051 C C . VAL B 1 87 ? -15.008 12.547 4.984 1 94.25 87 VAL B C 1
ATOM 2053 O O . VAL B 1 87 ? -15.484 11.812 5.855 1 94.25 87 VAL B O 1
ATOM 2056 N N . THR B 1 88 ? -14.359 12.148 3.936 1 95.44 88 THR B N 1
ATOM 2057 C CA . THR B 1 88 ? -14.297 10.711 3.699 1 95.44 88 THR B CA 1
ATOM 2058 C C . THR B 1 88 ? -12.938 10.156 4.098 1 95.44 88 THR B C 1
ATOM 2060 O O . THR B 1 88 ? -12.773 8.945 4.266 1 95.44 88 THR B O 1
ATOM 2063 N N . THR B 1 89 ? -11.938 11.016 4.258 1 96.75 89 THR B N 1
ATOM 2064 C CA . THR B 1 89 ? -10.57 10.617 4.582 1 96.75 89 THR B CA 1
ATOM 2065 C C . THR B 1 89 ? -9.914 11.648 5.492 1 96.75 89 THR B C 1
ATOM 2067 O O . THR B 1 89 ? -10.062 12.859 5.277 1 96.75 89 THR B O 1
ATOM 2070 N N . THR B 1 90 ? -9.289 11.188 6.52 1 96.5 90 THR B N 1
ATOM 2071 C CA . THR B 1 90 ? -8.461 12.039 7.363 1 96.5 90 THR B CA 1
ATOM 2072 C C . THR B 1 90 ? -7.027 11.516 7.422 1 96.5 90 THR B C 1
ATOM 2074 O O . THR B 1 90 ? -6.805 10.312 7.531 1 96.5 90 THR B O 1
ATOM 2077 N N . PHE B 1 91 ? -6.09 12.383 7.199 1 97 91 PHE B N 1
ATOM 2078 C CA . PHE B 1 91 ? -4.672 12.07 7.34 1 97 91 PHE B CA 1
ATOM 2079 C C . PHE B 1 91 ? -4.023 12.969 8.383 1 97 91 PHE B C 1
ATOM 2081 O O . PHE B 1 91 ? -3.811 14.156 8.148 1 97 91 PHE B O 1
ATOM 2088 N N . GLY B 1 92 ? -3.758 12.344 9.539 1 93.44 92 GLY B N 1
ATOM 2089 C CA . GLY B 1 92 ? -3.146 13.07 10.641 1 93.44 92 GLY B CA 1
ATOM 2090 C C . GLY B 1 92 ? -1.631 13.102 10.57 1 93.44 92 GLY B C 1
ATOM 2091 O O . GLY B 1 92 ? -0.975 12.062 10.695 1 93.44 92 GLY B O 1
ATOM 2092 N N . ASN B 1 93 ? -1.074 14.227 10.328 1 87.75 93 ASN B N 1
ATOM 2093 C CA . ASN B 1 93 ? 0.369 14.406 10.211 1 87.75 93 ASN B CA 1
ATOM 2094 C C . ASN B 1 93 ? 0.886 15.438 11.211 1 87.75 93 ASN B C 1
ATOM 2096 O O . ASN B 1 93 ? 2.096 15.648 11.32 1 87.75 93 ASN B O 1
ATOM 2100 N N . ALA B 1 94 ? 0.011 16.172 11.867 1 71.62 94 ALA B N 1
ATOM 2101 C CA . ALA B 1 94 ? 0.399 17.234 12.789 1 71.62 94 ALA B CA 1
ATOM 2102 C C . ALA B 1 94 ? 1.043 16.656 14.047 1 71.62 94 ALA B C 1
ATOM 2104 O O . ALA B 1 94 ? 0.555 15.672 14.609 1 71.62 94 ALA B O 1
ATOM 2105 N N . PRO B 1 95 ? 2.363 17.062 14.094 1 57.69 95 PRO B N 1
ATOM 2106 C CA . PRO B 1 95 ? 2.99 16.609 15.336 1 57.69 95 PRO B CA 1
ATOM 2107 C C . PRO B 1 95 ? 2.16 16.953 16.578 1 57.69 95 PRO B C 1
ATOM 2109 O O . PRO B 1 95 ? 1.584 18.031 16.656 1 57.69 95 PRO B O 1
ATOM 2112 N N . HIS B 1 96 ? 1.178 16.234 16.922 1 49.41 96 HIS B N 1
ATOM 2113 C CA . HIS B 1 96 ? 0.692 16.641 18.234 1 49.41 96 HIS B CA 1
ATOM 2114 C C . HIS B 1 96 ? 1.85 16.969 19.172 1 49.41 96 HIS B C 1
ATOM 2116 O O . HIS B 1 96 ? 2.979 16.516 18.953 1 49.41 96 HIS B O 1
ATOM 2122 N N . ALA B 1 97 ? 1.555 17.781 20.125 1 40.56 97 ALA B N 1
ATOM 2123 C CA . ALA B 1 97 ? 2.572 17.906 21.172 1 40.56 97 ALA B CA 1
ATOM 2124 C C . ALA B 1 97 ? 3.504 16.688 21.172 1 40.56 97 ALA B C 1
ATOM 2126 O O . ALA B 1 97 ? 3.104 15.594 20.781 1 40.56 97 ALA B O 1
ATOM 2127 N N . TYR B 1 98 ? 4.805 16.875 21.188 1 41.22 98 TYR B N 1
ATOM 2128 C CA . TYR B 1 98 ? 6.07 16.156 21.266 1 41.22 98 TYR B CA 1
ATOM 2129 C C . TYR B 1 98 ? 5.84 14.688 21.578 1 41.22 98 TYR B C 1
ATOM 2131 O O . TYR B 1 98 ? 6.754 13.859 21.453 1 41.22 98 TYR B O 1
ATOM 2139 N N . THR B 1 99 ? 4.801 14.32 22.344 1 45.53 99 THR B N 1
ATOM 2140 C CA . THR B 1 99 ? 5.129 13.258 23.297 1 45.53 99 THR B CA 1
ATOM 2141 C C . THR B 1 99 ? 4.641 11.906 22.781 1 45.53 99 THR B C 1
ATOM 2143 O O . THR B 1 99 ? 4.855 10.883 23.438 1 45.53 99 THR B O 1
ATOM 2146 N N . ALA B 1 100 ? 3.682 11.961 21.578 1 56.22 100 ALA B N 1
ATOM 2147 C CA . ALA B 1 100 ? 3.338 10.539 21.547 1 56.22 100 ALA B CA 1
ATOM 2148 C C . ALA B 1 100 ? 4.383 9.742 20.766 1 56.22 100 ALA B C 1
ATOM 2150 O O . ALA B 1 100 ? 4.773 10.125 19.656 1 56.22 100 ALA B O 1
ATOM 2151 N N . SER B 1 101 ? 4.996 8.914 21.391 1 68.25 101 SER B N 1
ATOM 2152 C CA . SER B 1 101 ? 5.938 7.973 20.797 1 68.25 101 SER B CA 1
ATOM 2153 C C . SER B 1 101 ? 5.289 7.184 19.672 1 68.25 101 SER B C 1
ATOM 2155 O O . SER B 1 101 ? 4.062 7.066 19.609 1 68.25 101 SER B O 1
ATOM 2157 N N . LYS B 1 102 ? 5.969 6.859 18.625 1 74.38 102 LYS B N 1
ATOM 2158 C CA . LYS B 1 102 ? 5.539 5.961 17.562 1 74.38 102 LYS B CA 1
ATOM 2159 C C . LYS B 1 102 ? 4.707 4.805 18.109 1 74.38 102 LYS B C 1
ATOM 2161 O O . LYS B 1 102 ? 3.68 4.441 17.531 1 74.38 102 LYS B O 1
ATOM 2166 N N . HIS B 1 103 ? 5.145 4.422 19.188 1 80.44 103 HIS B N 1
ATOM 2167 C CA . HIS B 1 103 ? 4.441 3.301 19.797 1 80.44 103 HIS B CA 1
ATOM 2168 C C . HIS B 1 103 ? 3.051 3.713 20.266 1 80.44 103 HIS B C 1
ATOM 2170 O O . HIS B 1 103 ? 2.102 2.934 20.156 1 80.44 103 HIS B O 1
ATOM 2176 N N . ALA B 1 104 ? 3.014 4.91 20.75 1 83.44 104 ALA B N 1
ATOM 2177 C CA . ALA B 1 104 ? 1.721 5.402 21.219 1 83.44 104 ALA B CA 1
ATOM 2178 C C . ALA B 1 104 ? 0.752 5.586 20.047 1 83.44 104 ALA B C 1
ATOM 2180 O O . ALA B 1 104 ? -0.428 5.242 20.156 1 83.44 104 ALA B O 1
ATOM 2181 N N . VAL B 1 105 ? 1.252 6.039 18.969 1 88.69 105 VAL B N 1
ATOM 2182 C CA . VAL B 1 105 ? 0.426 6.262 17.781 1 88.69 105 VAL B CA 1
ATOM 2183 C C . VAL B 1 105 ? -0.064 4.922 17.234 1 88.69 105 VAL B C 1
ATOM 2185 O O . VAL B 1 105 ? -1.242 4.773 16.906 1 88.69 105 VAL B O 1
ATOM 2188 N N . VAL B 1 106 ? 0.767 3.932 17.156 1 92.38 106 VAL B N 1
ATOM 2189 C CA . VAL B 1 106 ? 0.408 2.607 16.656 1 92.38 106 VAL B CA 1
ATOM 2190 C C . VAL B 1 106 ? -0.621 1.967 17.578 1 92.38 106 VAL B C 1
ATOM 2192 O O . VAL B 1 106 ? -1.583 1.348 17.125 1 92.38 106 VAL B O 1
ATOM 2195 N N . GLY B 1 107 ? -0.352 2.146 18.938 1 91.69 107 GLY B N 1
ATOM 2196 C CA . GLY B 1 107 ? -1.334 1.666 19.891 1 91.69 107 GLY B CA 1
ATOM 2197 C C . GLY B 1 107 ? -2.699 2.305 19.719 1 91.69 107 GLY B C 1
ATOM 2198 O O . GLY B 1 107 ? -3.721 1.615 19.734 1 91.69 107 GLY B O 1
ATOM 2199 N N . LEU B 1 108 ? -2.715 3.621 19.562 1 91.25 108 LEU B N 1
ATOM 2200 C CA . LEU B 1 108 ? -3.961 4.344 19.328 1 91.25 108 LEU B CA 1
ATOM 2201 C C . LEU B 1 108 ? -4.629 3.869 18.047 1 91.25 108 LEU B C 1
ATOM 2203 O O . LEU B 1 108 ? -5.844 3.654 18.016 1 91.25 108 LEU B O 1
ATOM 2207 N N . MET B 1 109 ? -3.867 3.732 16.984 1 94.56 109 MET B N 1
ATOM 2208 C CA . MET B 1 109 ? -4.371 3.242 15.711 1 94.56 109 MET B CA 1
ATOM 2209 C C . MET B 1 109 ? -5.055 1.89 15.875 1 94.56 109 MET B C 1
ATOM 2211 O O . MET B 1 109 ? -6.168 1.689 15.391 1 94.56 109 MET B O 1
ATOM 2215 N N . LYS B 1 110 ? -4.453 0.982 16.594 1 95.62 110 LYS B N 1
ATOM 2216 C CA . LYS B 1 110 ? -5.02 -0.346 16.797 1 95.62 110 LYS B CA 1
ATOM 2217 C C . LYS B 1 110 ? -6.352 -0.265 17.547 1 95.62 110 LYS B C 1
ATOM 2219 O O . LYS B 1 110 ? -7.316 -0.943 17.172 1 95.62 110 LYS B O 1
ATOM 2224 N N . ASN B 1 111 ? -6.438 0.614 18.578 1 94.75 111 ASN B N 1
ATOM 2225 C CA . ASN B 1 111 ? -7.676 0.793 19.344 1 94.75 111 ASN B CA 1
ATOM 2226 C C . ASN B 1 111 ? -8.789 1.362 18.469 1 94.75 111 ASN B C 1
ATOM 2228 O O . ASN B 1 111 ? -9.922 0.878 18.5 1 94.75 111 ASN B O 1
ATOM 2232 N N . LEU B 1 112 ? -8.453 2.32 17.688 1 95.56 112 LEU B N 1
ATOM 2233 C CA . LEU B 1 112 ? -9.445 2.973 16.828 1 95.56 112 LEU B CA 1
ATOM 2234 C C . LEU B 1 112 ? -9.945 2.02 15.758 1 95.56 112 LEU B C 1
ATOM 2236 O O . LEU B 1 112 ? -11.109 2.096 15.344 1 95.56 112 LEU B O 1
ATOM 2240 N N . THR B 1 113 ? -9.078 1.155 15.242 1 97.12 113 THR B N 1
ATOM 2241 C CA . THR B 1 113 ? -9.461 0.164 14.242 1 97.12 113 THR B CA 1
ATOM 2242 C C . THR B 1 113 ? -10.633 -0.681 14.742 1 97.12 113 THR B C 1
ATOM 2244 O O . THR B 1 113 ? -11.609 -0.886 14.023 1 97.12 113 THR B O 1
ATOM 2247 N N . VAL B 1 114 ? -10.5 -1.115 15.938 1 95.62 114 VAL B N 1
ATOM 2248 C CA . VAL B 1 114 ? -11.539 -1.95 16.531 1 95.62 114 VAL B CA 1
ATOM 2249 C C . VAL B 1 114 ? -12.789 -1.113 16.797 1 95.62 114 VAL B C 1
ATOM 2251 O O . VAL B 1 114 ? -13.898 -1.537 16.484 1 95.62 114 VAL B O 1
ATOM 2254 N N . GLU B 1 115 ? -12.633 0.076 17.281 1 95.38 115 GLU B N 1
ATOM 2255 C CA . GLU B 1 115 ? -13.742 0.944 17.656 1 95.38 115 GLU B CA 1
ATOM 2256 C C . GLU B 1 115 ? -14.531 1.399 16.438 1 95.38 115 GLU B C 1
ATOM 2258 O O . GLU B 1 115 ? -15.758 1.48 16.469 1 95.38 115 GLU B O 1
ATOM 2263 N N . LEU B 1 116 ? -13.852 1.679 15.367 1 96.94 116 LEU B N 1
ATOM 2264 C CA . LEU B 1 116 ? -14.492 2.328 14.227 1 96.94 116 LEU B CA 1
ATOM 2265 C C . LEU B 1 116 ? -14.805 1.318 13.125 1 96.94 116 LEU B C 1
ATOM 2267 O O . LEU B 1 116 ? -15.562 1.613 12.203 1 96.94 116 LEU B O 1
ATOM 2271 N N . GLY B 1 117 ? -14.211 0.109 13.25 1 97 117 GLY B N 1
ATOM 2272 C CA . GLY B 1 117 ? -14.43 -0.923 12.242 1 97 117 GLY B CA 1
ATOM 2273 C C . GLY B 1 117 ? -15.891 -1.252 12.031 1 97 117 GLY B C 1
ATOM 2274 O O . GLY B 1 117 ? -16.312 -1.519 10.906 1 97 117 GLY B O 1
ATOM 2275 N N . GLY B 1 118 ? -16.688 -1.183 13.078 1 95.75 118 GLY B N 1
ATOM 2276 C CA . GLY B 1 118 ? -18.109 -1.476 13 1 95.75 118 GLY B CA 1
ATOM 2277 C C . GLY B 1 118 ? -18.875 -0.49 12.141 1 95.75 118 GLY B C 1
ATOM 2278 O O . GLY B 1 118 ? -19.969 -0.802 11.641 1 95.75 118 GLY B O 1
ATOM 2279 N N . TYR B 1 119 ? -18.297 0.713 11.922 1 96.25 119 TYR B N 1
ATOM 2280 C CA . TYR B 1 119 ? -18.938 1.753 11.125 1 96.25 119 TYR B CA 1
ATOM 2281 C C . TYR B 1 119 ? -18.391 1.758 9.695 1 96.25 119 TYR B C 1
ATOM 2283 O O . TYR B 1 119 ? -18.672 2.674 8.922 1 96.25 119 TYR B O 1
ATOM 2291 N N . GLY B 1 120 ? -17.562 0.751 9.383 1 96.75 120 GLY B N 1
ATOM 2292 C CA . GLY B 1 120 ? -17 0.658 8.047 1 96.75 120 GLY B CA 1
ATOM 2293 C C . GLY B 1 120 ? -15.836 1.615 7.824 1 96.75 120 GLY B C 1
ATOM 2294 O O . GLY B 1 120 ? -15.508 1.942 6.684 1 96.75 120 GLY B O 1
ATOM 2295 N N . ILE B 1 121 ? -15.227 2.102 8.922 1 97.06 121 ILE B N 1
ATOM 2296 C CA . ILE B 1 121 ? -14.141 3.066 8.82 1 97.06 121 ILE B CA 1
ATOM 2297 C C . ILE B 1 121 ? -12.805 2.355 9.023 1 97.06 121 ILE B C 1
ATOM 2299 O O . ILE B 1 121 ? -12.609 1.657 10.016 1 97.06 121 ILE B O 1
ATOM 2303 N N . ARG B 1 122 ? -11.938 2.477 8.055 1 98.12 122 ARG B N 1
ATOM 2304 C CA . ARG B 1 122 ? -10.594 1.931 8.164 1 98.12 122 ARG B CA 1
ATOM 2305 C C . ARG B 1 122 ? -9.68 2.871 8.945 1 98.12 122 ARG B C 1
ATOM 2307 O O . ARG B 1 122 ? -9.773 4.094 8.8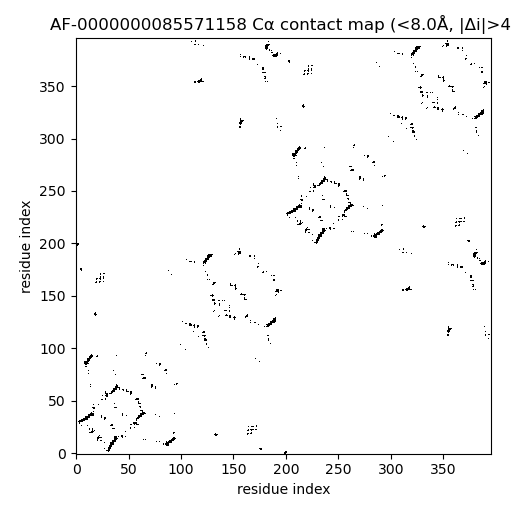05 1 98.12 122 ARG B O 1
ATOM 2314 N N . VAL B 1 123 ? -8.789 2.316 9.789 1 97.94 123 VAL B N 1
ATOM 2315 C CA . VAL B 1 123 ? -7.781 3.088 10.5 1 97.94 123 VAL B CA 1
ATOM 2316 C C . VAL B 1 123 ? -6.41 2.438 10.32 1 97.94 123 VAL B C 1
ATOM 2318 O O . VAL B 1 123 ? -6.242 1.244 10.578 1 97.94 123 VAL B O 1
ATOM 2321 N N . ASN B 1 124 ? -5.473 3.203 9.836 1 98 124 ASN B N 1
ATOM 2322 C CA . ASN B 1 124 ? -4.109 2.736 9.602 1 98 124 ASN B CA 1
ATOM 2323 C C . ASN B 1 124 ? -3.08 3.791 10 1 98 124 ASN B C 1
ATOM 2325 O O . ASN B 1 124 ? -3.436 4.941 10.273 1 98 124 ASN B O 1
ATOM 2329 N N . SER B 1 125 ? -1.867 3.357 10.117 1 96.56 125 SER B N 1
ATOM 2330 C CA . SER B 1 125 ? -0.762 4.273 10.391 1 96.56 125 SER B CA 1
ATOM 2331 C C . SER B 1 125 ? 0.36 4.098 9.367 1 96.56 125 SER B C 1
ATOM 2333 O O . SER B 1 125 ? 0.486 3.037 8.758 1 96.56 125 SER B O 1
ATOM 2335 N N . VAL B 1 126 ? 1.103 5.125 9.07 1 96.81 126 VAL B N 1
ATOM 2336 C CA . VAL B 1 126 ? 2.332 5.117 8.281 1 96.81 126 VAL B CA 1
ATOM 2337 C C . VAL B 1 126 ? 3.514 5.504 9.164 1 96.81 126 VAL B C 1
ATOM 2339 O O . VAL B 1 126 ? 3.482 6.539 9.836 1 96.81 126 VAL B O 1
ATOM 2342 N N . SER B 1 127 ? 4.516 4.656 9.219 1 94.69 127 SER B N 1
ATOM 2343 C CA . SER B 1 127 ? 5.699 4.895 10.039 1 94.69 127 SER B CA 1
ATOM 2344 C C . SER B 1 127 ? 6.953 5.023 9.18 1 94.69 127 SER B C 1
ATOM 2346 O O . SER B 1 127 ? 7.582 4.023 8.836 1 94.69 127 SER B O 1
ATOM 2348 N N . PRO B 1 128 ? 7.301 6.203 8.883 1 93.88 128 PRO B N 1
ATOM 2349 C CA . PRO B 1 128 ? 8.5 6.414 8.078 1 93.88 128 PRO B CA 1
ATOM 2350 C C . PRO B 1 128 ? 9.758 6.59 8.922 1 93.88 128 PRO B C 1
ATOM 2352 O O . PRO B 1 128 ? 9.672 6.797 10.133 1 93.88 128 PRO B O 1
ATOM 2355 N N . ASP B 1 129 ? 10.914 6.434 8.281 1 90.75 129 ASP B N 1
ATOM 2356 C CA . ASP B 1 129 ? 12.219 6.758 8.859 1 90.75 129 ASP B CA 1
ATOM 2357 C C . ASP B 1 129 ? 13.078 7.535 7.867 1 90.75 129 ASP B C 1
ATOM 2359 O O . ASP B 1 129 ? 13.117 7.207 6.68 1 90.75 129 ASP B O 1
ATOM 2363 N N . GLY B 1 130 ? 13.602 8.609 8.43 1 88.62 130 GLY B N 1
ATOM 2364 C CA . GLY B 1 130 ? 14.617 9.289 7.648 1 88.62 130 GLY B CA 1
ATOM 2365 C C . GLY B 1 130 ? 14.047 10.25 6.621 1 88.62 130 GLY B C 1
ATOM 2366 O O . GLY B 1 130 ? 14.641 10.469 5.566 1 88.62 130 GLY B O 1
ATOM 2367 N N . VAL B 1 131 ? 12.891 10.797 6.801 1 94.75 131 VAL B N 1
ATOM 2368 C CA . VAL B 1 131 ? 12.305 11.727 5.852 1 94.75 131 VAL B CA 1
ATOM 2369 C C . VAL B 1 131 ? 12.883 13.125 6.074 1 94.75 131 VAL B C 1
ATOM 2371 O O . VAL B 1 131 ? 12.906 13.625 7.203 1 94.75 131 VAL B O 1
ATOM 2374 N N . PRO B 1 132 ? 13.336 13.781 5.012 1 96.19 132 PRO B N 1
ATOM 2375 C CA . PRO B 1 132 ? 13.938 15.109 5.16 1 96.19 132 PRO B CA 1
ATOM 2376 C C . PRO B 1 132 ? 12.891 16.234 5.211 1 96.19 132 PRO B C 1
ATOM 2378 O O . PRO B 1 132 ? 12.867 17.094 4.328 1 96.19 132 PRO B O 1
ATOM 2381 N N . THR B 1 133 ? 12.094 16.266 6.266 1 94.88 133 THR B N 1
ATOM 2382 C CA . THR B 1 133 ? 11.148 17.359 6.492 1 94.88 133 THR B CA 1
ATOM 2383 C C . THR B 1 133 ? 11.844 18.547 7.125 1 94.88 133 THR B C 1
ATOM 2385 O O . THR B 1 133 ? 12.914 18.406 7.719 1 94.88 133 THR B O 1
ATOM 2388 N N . PRO B 1 134 ? 11.195 19.75 6.965 1 92.94 134 PRO B N 1
ATOM 2389 C CA . PRO B 1 134 ? 11.781 20.922 7.641 1 92.94 134 PRO B CA 1
ATOM 2390 C C . PRO B 1 134 ? 11.984 20.688 9.133 1 92.94 134 PRO B C 1
ATOM 2392 O O . PRO B 1 134 ? 13.023 21.062 9.688 1 92.94 134 PRO B O 1
ATOM 2395 N N . MET B 1 135 ? 11.078 20 9.719 1 88.94 135 MET B N 1
ATOM 2396 C CA . MET B 1 135 ? 11.18 19.703 11.148 1 88.94 135 MET B CA 1
ATOM 2397 C C . MET B 1 135 ? 12.352 18.781 11.438 1 88.94 135 MET B C 1
ATOM 2399 O O . MET B 1 135 ? 13.141 19.031 12.352 1 88.94 135 MET B O 1
ATOM 2403 N N . ALA B 1 136 ? 12.477 17.719 10.742 1 91.19 136 ALA B N 1
ATOM 2404 C CA . ALA B 1 136 ? 13.555 16.75 10.938 1 91.19 136 ALA B CA 1
ATOM 2405 C C . ALA B 1 136 ? 14.914 17.406 10.688 1 91.19 136 ALA B C 1
ATOM 2407 O O . ALA B 1 136 ? 15.859 17.188 11.453 1 91.19 136 ALA B O 1
ATOM 2408 N N . MET B 1 137 ? 15.023 18.188 9.586 1 95.81 137 MET B N 1
ATOM 2409 C CA . MET B 1 137 ? 16.281 18.859 9.242 1 95.81 137 MET B CA 1
ATOM 2410 C C . MET B 1 137 ? 16.703 19.812 10.344 1 95.81 137 MET B C 1
ATOM 2412 O O . MET B 1 137 ? 17.875 19.844 10.727 1 95.81 137 MET B O 1
ATOM 2416 N N . LYS B 1 138 ? 15.766 20.578 10.836 1 94.5 138 LYS B N 1
ATOM 2417 C CA . LYS B 1 138 ? 16.047 21.5 11.922 1 94.5 138 LYS B CA 1
ATOM 2418 C C . LYS B 1 138 ? 16.453 20.75 13.188 1 94.5 138 LYS B C 1
ATOM 2420 O O . LYS B 1 138 ? 17.438 21.125 13.836 1 94.5 138 LYS B O 1
ATOM 2425 N N . ALA B 1 139 ? 15.719 19.688 13.555 1 90.94 139 ALA B N 1
ATOM 2426 C CA . ALA B 1 139 ? 15.992 18.922 14.766 1 90.94 139 ALA B CA 1
ATOM 2427 C C . ALA B 1 139 ? 17.375 18.266 14.695 1 90.94 139 ALA B C 1
ATOM 2429 O O . ALA B 1 139 ? 18.078 18.172 15.711 1 90.94 139 ALA B O 1
ATOM 2430 N N . MET B 1 140 ? 17.766 17.859 13.547 1 94.19 140 MET B N 1
ATOM 2431 C CA . MET B 1 140 ? 19.016 17.125 13.375 1 94.19 140 MET B CA 1
ATOM 2432 C C . MET B 1 140 ? 20.172 18.094 13.062 1 94.19 140 MET B C 1
ATOM 2434 O O . MET B 1 140 ? 21.328 17.703 13.148 1 94.19 140 MET B O 1
ATOM 2438 N N . GLY B 1 141 ? 19.891 19.312 12.688 1 97 141 GLY B N 1
ATOM 2439 C CA . GLY B 1 141 ? 20.922 20.25 12.258 1 97 141 GLY B CA 1
ATOM 2440 C C . GLY B 1 141 ? 21.609 19.828 10.969 1 97 141 GLY B C 1
ATOM 2441 O O . GLY B 1 141 ? 22.812 20 10.828 1 97 141 GLY B O 1
ATOM 2442 N N . MET B 1 142 ? 20.875 19.141 10.117 1 97.19 142 MET B N 1
ATOM 2443 C CA . MET B 1 142 ? 21.406 18.594 8.867 1 97.19 142 MET B CA 1
ATOM 2444 C C . MET B 1 142 ? 20.609 19.109 7.672 1 97.19 142 MET B C 1
ATOM 2446 O O . MET B 1 142 ? 19.453 19.516 7.809 1 97.19 142 MET B O 1
ATOM 2450 N N . ASP B 1 143 ? 21.266 19.203 6.555 1 97.38 143 ASP B N 1
ATOM 2451 C CA . ASP B 1 143 ? 20.547 19.578 5.348 1 97.38 143 ASP B CA 1
ATOM 2452 C C . ASP B 1 143 ? 19.812 18.375 4.758 1 97.38 143 ASP B C 1
ATOM 2454 O O . ASP B 1 143 ? 19.906 17.266 5.277 1 97.38 143 ASP B O 1
ATOM 2458 N N . ARG B 1 144 ? 19.047 18.641 3.756 1 97.25 144 ARG B N 1
ATOM 2459 C CA . ARG B 1 144 ? 18.172 17.656 3.145 1 97.25 144 ARG B CA 1
ATOM 2460 C C . ARG B 1 144 ? 18.953 16.406 2.727 1 97.25 144 ARG B C 1
ATOM 2462 O O . ARG B 1 144 ? 18.594 15.289 3.094 1 97.25 144 ARG B O 1
ATOM 2469 N N . LYS B 1 145 ? 20.016 16.578 1.976 1 96.62 145 LYS B N 1
ATOM 2470 C CA . LYS B 1 145 ? 20.812 15.469 1.459 1 96.62 145 LYS B CA 1
ATOM 2471 C C . LYS B 1 145 ? 21.391 14.633 2.596 1 96.62 145 LYS B C 1
ATOM 2473 O O . LYS B 1 145 ? 21.406 13.398 2.529 1 96.62 145 LYS B O 1
ATOM 2478 N N . ALA B 1 146 ? 21.875 15.289 3.594 1 96.94 146 ALA B N 1
ATOM 2479 C CA . ALA B 1 146 ? 22.469 14.609 4.734 1 96.94 146 ALA B CA 1
ATOM 2480 C C . ALA B 1 146 ? 21.453 13.758 5.473 1 96.94 146 ALA B C 1
ATOM 2482 O O . ALA B 1 146 ? 21.734 12.633 5.895 1 96.94 146 ALA B O 1
ATOM 2483 N N . VAL B 1 147 ? 20.25 14.227 5.668 1 96.06 147 VAL B N 1
ATOM 2484 C CA . VAL B 1 147 ? 19.188 13.477 6.332 1 96.06 147 VAL B CA 1
ATOM 2485 C C . VAL B 1 147 ? 18.844 12.234 5.516 1 96.06 147 VAL B C 1
ATOM 2487 O O . VAL B 1 147 ? 18.734 11.133 6.066 1 96.06 147 VAL B O 1
ATOM 2490 N N . GLN B 1 148 ? 18.688 12.383 4.254 1 96.31 148 GLN B N 1
ATOM 2491 C CA . GLN B 1 148 ? 18.344 11.266 3.381 1 96.31 148 GLN B CA 1
ATOM 2492 C C . GLN B 1 148 ? 19.453 10.211 3.357 1 96.31 148 GLN B C 1
ATOM 2494 O O . GLN B 1 148 ? 19.172 9.016 3.377 1 96.31 148 GLN B O 1
ATOM 2499 N N . GLU B 1 149 ? 20.688 10.672 3.311 1 95.75 149 GLU B N 1
ATOM 2500 C CA . GLU B 1 149 ? 21.828 9.75 3.299 1 95.75 149 GLU B CA 1
ATOM 2501 C C . GLU B 1 149 ? 21.891 8.953 4.602 1 95.75 149 GLU B C 1
ATOM 2503 O O . GLU B 1 149 ? 22.188 7.758 4.586 1 95.75 149 GLU B O 1
ATOM 2508 N N . LEU B 1 150 ? 21.688 9.602 5.688 1 94.25 150 LEU B N 1
ATOM 2509 C CA . LEU B 1 150 ? 21.672 8.922 6.98 1 94.25 150 LEU B CA 1
ATOM 2510 C C . LEU B 1 150 ? 20.609 7.84 7.016 1 94.25 150 LEU B C 1
ATOM 2512 O O . LEU B 1 150 ? 20.859 6.727 7.477 1 94.25 150 LEU B O 1
ATOM 2516 N N . GLY B 1 151 ? 19.422 8.156 6.559 1 92.81 151 GLY B N 1
ATOM 2517 C CA . GLY B 1 151 ? 18.344 7.18 6.473 1 92.81 151 GLY B CA 1
ATOM 2518 C C . GLY B 1 151 ? 18.688 6 5.582 1 92.81 151 GLY B C 1
ATOM 2519 O O . GLY B 1 151 ? 18.453 4.848 5.949 1 92.81 151 GLY B O 1
ATOM 2520 N N . SER B 1 152 ? 19.203 6.332 4.445 1 94.12 152 SER B N 1
ATOM 2521 C CA . SER B 1 152 ? 19.594 5.293 3.496 1 94.12 152 SER B CA 1
ATOM 2522 C C . SER B 1 152 ? 20.656 4.375 4.09 1 94.12 152 SER B C 1
ATOM 2524 O O . SER B 1 152 ? 20.625 3.164 3.871 1 94.12 152 SER B O 1
ATOM 2526 N N . GLN B 1 153 ? 21.578 4.945 4.82 1 93.75 153 GLN B N 1
ATOM 2527 C CA . GLN B 1 153 ? 22.641 4.176 5.441 1 93.75 153 GLN B CA 1
ATOM 2528 C C . GLN B 1 153 ? 22.094 3.221 6.496 1 93.75 153 GLN B C 1
ATOM 2530 O O . GLN B 1 153 ? 22.578 2.092 6.625 1 93.75 153 GLN B O 1
ATOM 2535 N N . ARG B 1 154 ? 21.156 3.625 7.168 1 93.12 154 ARG B N 1
ATOM 2536 C CA . ARG B 1 154 ? 20.578 2.836 8.258 1 93.12 154 ARG B CA 1
ATOM 2537 C C . ARG B 1 154 ? 19.672 1.739 7.715 1 93.12 154 ARG B C 1
ATOM 2539 O O . ARG B 1 154 ? 19.5 0.693 8.344 1 93.12 154 ARG B O 1
ATOM 2546 N N . ALA B 1 155 ? 19.109 1.952 6.578 1 95.44 155 ALA B N 1
ATOM 2547 C CA . ALA B 1 155 ? 18.172 1.009 5.984 1 95.44 155 ALA B CA 1
ATOM 2548 C C . ALA B 1 155 ? 18.891 -0.224 5.445 1 95.44 155 ALA B C 1
ATOM 2550 O O . ALA B 1 155 ? 20.062 -0.148 5.055 1 95.44 155 ALA B O 1
ATOM 2551 N N . SER B 1 156 ? 18.234 -1.386 5.465 1 96.12 156 SER B N 1
ATOM 2552 C CA . SER B 1 156 ? 18.75 -2.57 4.781 1 96.12 156 SER B CA 1
ATOM 2553 C C . SER B 1 156 ? 18.797 -2.357 3.271 1 96.12 156 SER B C 1
ATOM 2555 O O . SER B 1 156 ? 19.734 -2.824 2.609 1 96.12 156 SER B O 1
ATOM 2557 N N . LEU B 1 157 ? 17.781 -1.678 2.779 1 97.25 157 LEU B N 1
ATOM 2558 C CA . LEU B 1 157 ? 17.672 -1.396 1.354 1 97.25 157 LEU B CA 1
ATOM 2559 C C . LEU B 1 157 ? 18.688 -0.346 0.92 1 97.25 157 LEU B C 1
ATOM 2561 O O . LEU B 1 157 ? 18.703 0.766 1.451 1 97.25 157 LEU B O 1
ATOM 2565 N N . LYS B 1 158 ? 19.531 -0.682 -0.023 1 96.56 158 LYS B N 1
ATOM 2566 C CA . LYS B 1 158 ? 20.547 0.243 -0.501 1 96.56 158 LYS B CA 1
ATOM 2567 C C . LYS B 1 158 ? 20.203 0.774 -1.891 1 96.56 158 LYS B C 1
ATOM 2569 O O . LYS B 1 158 ? 19.359 0.208 -2.584 1 96.56 158 LYS B O 1
ATOM 2574 N N . GLY B 1 159 ? 20.766 1.882 -2.225 1 94.94 159 GLY B N 1
ATOM 2575 C CA . GLY B 1 159 ? 20.656 2.432 -3.566 1 94.94 159 GLY B CA 1
ATOM 2576 C C . GLY B 1 159 ? 19.422 3.279 -3.762 1 94.94 159 GLY B C 1
ATOM 2577 O O . GLY B 1 159 ? 19.047 3.596 -4.895 1 94.94 159 GLY B O 1
ATOM 2578 N N . THR B 1 160 ? 18.766 3.533 -2.641 1 94.44 160 THR B N 1
ATOM 2579 C CA . THR B 1 160 ? 17.547 4.32 -2.721 1 94.44 160 THR B CA 1
ATOM 2580 C C . THR B 1 160 ? 17.438 5.285 -1.541 1 94.44 160 THR B C 1
ATOM 2582 O O . THR B 1 160 ? 18.016 5.035 -0.48 1 94.44 160 THR B O 1
ATOM 2585 N N . MET B 1 161 ? 16.891 6.457 -1.755 1 95.19 161 MET B N 1
ATOM 2586 C CA . MET B 1 161 ? 16.578 7.434 -0.717 1 95.19 161 MET B CA 1
ATOM 2587 C C . MET B 1 161 ? 15.094 7.809 -0.75 1 95.19 161 MET B C 1
ATOM 2589 O O . MET B 1 161 ? 14.484 7.852 -1.819 1 95.19 161 MET B O 1
ATOM 2593 N N . LEU B 1 162 ? 14.617 8.008 0.421 1 94.88 162 LEU B N 1
ATOM 2594 C CA . LEU B 1 162 ? 13.203 8.383 0.436 1 94.88 162 LEU B CA 1
ATOM 2595 C C . LEU B 1 162 ? 13.047 9.891 0.642 1 94.88 162 LEU B C 1
ATOM 2597 O O . LEU B 1 162 ? 13.984 10.57 1.051 1 94.88 162 LEU B O 1
ATOM 2601 N N . ASP B 1 163 ? 11.93 10.422 0.31 1 96.81 163 ASP B N 1
ATOM 2602 C CA . ASP B 1 163 ? 11.508 11.781 0.622 1 96.81 163 ASP B CA 1
ATOM 2603 C C . ASP B 1 163 ? 10.047 11.812 1.047 1 96.81 163 ASP B C 1
ATOM 2605 O O . ASP B 1 163 ? 9.453 10.773 1.337 1 96.81 163 ASP B O 1
ATOM 2609 N N . GLU B 1 164 ? 9.477 13.039 1.15 1 97.69 164 GLU B N 1
ATOM 2610 C CA . GLU B 1 164 ? 8.125 13.234 1.651 1 97.69 164 GLU B CA 1
ATOM 2611 C C . GLU B 1 164 ? 7.098 12.555 0.75 1 97.69 164 GLU B C 1
ATOM 2613 O O . GLU B 1 164 ? 6.078 12.055 1.229 1 97.69 164 GLU B O 1
ATOM 2618 N N . ASN B 1 165 ? 7.391 12.43 -0.489 1 97.75 165 ASN B N 1
ATOM 2619 C CA . ASN B 1 165 ? 6.449 11.852 -1.44 1 97.75 165 ASN B CA 1
ATOM 2620 C C . ASN B 1 165 ? 6.281 10.352 -1.222 1 97.75 165 ASN B C 1
ATOM 2622 O O . ASN B 1 165 ? 5.207 9.797 -1.473 1 97.75 165 ASN B O 1
ATOM 2626 N N . ASP B 1 166 ? 7.312 9.703 -0.744 1 97.88 166 ASP B N 1
ATOM 2627 C CA . ASP B 1 166 ? 7.219 8.273 -0.46 1 97.88 166 ASP B CA 1
ATOM 2628 C C . ASP B 1 166 ? 6.195 8 0.641 1 97.88 166 ASP B C 1
ATOM 2630 O O . ASP B 1 166 ? 5.445 7.027 0.571 1 97.88 166 ASP B O 1
ATOM 2634 N N . VAL B 1 167 ? 6.176 8.867 1.604 1 97.69 167 VAL B N 1
ATOM 2635 C CA . VAL B 1 167 ? 5.215 8.742 2.693 1 97.69 167 VAL B CA 1
ATOM 2636 C C . VAL B 1 167 ? 3.816 9.102 2.195 1 97.69 167 VAL B C 1
ATOM 2638 O O . VAL B 1 167 ? 2.834 8.453 2.561 1 97.69 167 VAL B O 1
ATOM 2641 N N . ALA B 1 168 ? 3.779 10.102 1.341 1 98.31 168 ALA B N 1
ATOM 2642 C CA . ALA B 1 168 ? 2.51 10.5 0.736 1 98.31 168 ALA B CA 1
ATOM 2643 C C . ALA B 1 168 ? 1.912 9.359 -0.081 1 98.31 168 ALA B C 1
ATOM 2645 O O . ALA B 1 168 ? 0.701 9.125 -0.042 1 98.31 168 ALA B O 1
ATOM 2646 N N . GLU B 1 169 ? 2.732 8.617 -0.806 1 98.38 169 GLU B N 1
ATOM 2647 C CA . GLU B 1 169 ? 2.275 7.484 -1.604 1 98.38 169 GLU B CA 1
ATOM 2648 C C . GLU B 1 169 ? 1.708 6.383 -0.717 1 98.38 169 GLU B C 1
ATOM 2650 O O . GLU B 1 169 ? 0.686 5.777 -1.048 1 98.38 169 GLU B O 1
ATOM 2655 N N . ALA B 1 170 ? 2.387 6.129 0.379 1 98.56 170 ALA B N 1
ATOM 2656 C CA . ALA B 1 170 ? 1.873 5.152 1.334 1 98.56 170 ALA B CA 1
ATOM 2657 C C . ALA B 1 170 ? 0.498 5.559 1.853 1 98.56 170 ALA B C 1
ATOM 2659 O O . ALA B 1 170 ? -0.425 4.742 1.896 1 98.56 170 ALA B O 1
ATOM 2660 N N . ALA B 1 171 ? 0.381 6.84 2.227 1 98.31 171 ALA B N 1
ATOM 2661 C CA . ALA B 1 171 ? -0.893 7.367 2.713 1 98.31 171 ALA B CA 1
ATOM 2662 C C . ALA B 1 171 ? -1.972 7.27 1.639 1 98.31 171 ALA B C 1
ATOM 2664 O O . ALA B 1 171 ? -3.121 6.93 1.934 1 98.31 171 ALA B O 1
ATOM 2665 N N . MET B 1 172 ? -1.622 7.59 0.438 1 97.69 172 MET B N 1
ATOM 2666 C CA . MET B 1 172 ? -2.576 7.551 -0.667 1 97.69 172 MET B CA 1
ATOM 2667 C C . MET B 1 172 ? -3.076 6.129 -0.901 1 97.69 172 MET B C 1
ATOM 2669 O O . MET B 1 172 ? -4.273 5.914 -1.099 1 97.69 172 MET B O 1
ATOM 2673 N N . TYR B 1 173 ? -2.168 5.129 -0.917 1 98.44 173 TYR B N 1
ATOM 2674 C CA . TYR B 1 173 ? -2.576 3.732 -1.016 1 98.44 173 TYR B CA 1
ATOM 2675 C C . TYR B 1 173 ? -3.602 3.387 0.057 1 98.44 173 TYR B C 1
ATOM 2677 O O . TYR B 1 173 ? -4.672 2.852 -0.248 1 98.44 173 TYR B O 1
ATOM 2685 N N . LEU B 1 174 ? -3.34 3.785 1.289 1 98.44 174 LEU B N 1
ATOM 2686 C CA . LEU B 1 174 ? -4.195 3.439 2.42 1 98.44 174 LEU B CA 1
ATOM 2687 C C . LEU B 1 174 ? -5.512 4.203 2.357 1 98.44 174 LEU B C 1
ATOM 2689 O O . LEU B 1 174 ? -6.531 3.736 2.873 1 98.44 174 LEU B O 1
ATOM 2693 N N . ALA B 1 175 ? -5.504 5.355 1.68 1 97.81 175 ALA B N 1
ATOM 2694 C CA . ALA B 1 175 ? -6.695 6.191 1.592 1 97.81 175 ALA B CA 1
ATOM 2695 C C . ALA B 1 175 ? -7.578 5.766 0.421 1 97.81 175 ALA B C 1
ATOM 2697 O O . ALA B 1 175 ? -8.75 6.145 0.35 1 97.81 175 ALA B O 1
ATOM 2698 N N . SER B 1 176 ? -7.07 5.047 -0.526 1 97.19 176 SER B N 1
ATOM 2699 C CA . SER B 1 176 ? -7.777 4.715 -1.759 1 97.19 176 SER B CA 1
ATOM 2700 C C . SER B 1 176 ? -8.586 3.432 -1.604 1 97.19 176 SER B C 1
ATOM 2702 O O . SER B 1 176 ? -8.469 2.736 -0.593 1 97.19 176 SER B O 1
ATOM 2704 N N . GLU B 1 177 ? -9.352 3.105 -2.621 1 96 177 GLU B N 1
ATOM 2705 C CA . GLU B 1 177 ? -10.133 1.873 -2.656 1 96 177 GLU B CA 1
ATOM 2706 C C . GLU B 1 177 ? -9.242 0.663 -2.924 1 96 177 GLU B C 1
ATOM 2708 O O . GLU B 1 177 ? -9.68 -0.48 -2.764 1 96 177 GLU B O 1
ATOM 2713 N N . GLU B 1 178 ? -7.98 0.927 -3.232 1 96.56 178 GLU B N 1
ATOM 2714 C CA . GLU B 1 178 ? -7.023 -0.148 -3.49 1 96.56 178 GLU B CA 1
ATOM 2715 C C . GLU B 1 178 ? -6.727 -0.938 -2.219 1 96.56 178 GLU B C 1
ATOM 2717 O O . GLU B 1 178 ? -6.266 -2.08 -2.285 1 96.56 178 GLU B O 1
ATOM 2722 N N . SER B 1 179 ? -6.992 -0.286 -1.095 1 98.06 179 SER B N 1
ATOM 2723 C CA . SER B 1 179 ? -6.754 -0.904 0.206 1 98.06 179 SER B CA 1
ATOM 2724 C C . SER B 1 179 ? -8.055 -1.062 0.989 1 98.06 179 SER B C 1
ATOM 2726 O O . SER B 1 179 ? -8.062 -0.938 2.215 1 98.06 179 SER B O 1
ATOM 2728 N N . LYS B 1 180 ? -9.172 -1.368 0.314 1 97.19 180 LYS B N 1
ATOM 2729 C CA . LYS B 1 180 ? -10.508 -1.296 0.905 1 97.19 180 LYS B CA 1
ATOM 2730 C C . LYS B 1 180 ? -10.656 -2.293 2.051 1 97.19 180 LYS B C 1
ATOM 2732 O O . LYS B 1 180 ? -11.555 -2.162 2.883 1 97.19 180 LYS B O 1
ATOM 2737 N N . PHE B 1 181 ? -9.75 -3.334 2.113 1 97.69 181 PHE B N 1
ATOM 2738 C CA . PHE B 1 181 ? -9.891 -4.309 3.189 1 97.69 181 PHE B CA 1
ATOM 2739 C C . PHE B 1 181 ? -8.656 -4.309 4.082 1 97.69 181 PHE B C 1
ATOM 2741 O O . PHE B 1 181 ? -8.367 -5.301 4.754 1 97.69 181 PHE B O 1
ATOM 2748 N N . VAL B 1 182 ? -7.883 -3.227 4.039 1 98.19 182 VAL B N 1
ATOM 2749 C CA . VAL B 1 182 ? -6.734 -3.021 4.914 1 98.19 182 VAL B CA 1
ATOM 2750 C C . VAL B 1 182 ? -7.113 -2.088 6.059 1 98.19 182 VAL B C 1
ATOM 2752 O O . VAL B 1 182 ? -7.375 -0.901 5.844 1 98.19 182 VAL B O 1
ATOM 2755 N N . SER B 1 183 ? -7.148 -2.592 7.25 1 98.31 183 SER B N 1
ATOM 2756 C CA . SER B 1 183 ? -7.391 -1.819 8.461 1 98.31 183 SER B CA 1
ATOM 2757 C C . SER B 1 183 ? -6.562 -2.346 9.633 1 98.31 183 SER B C 1
ATOM 2759 O O . SER B 1 183 ? -6.391 -3.557 9.781 1 98.31 183 SER B O 1
ATOM 2761 N N . GLY B 1 184 ? -5.996 -1.468 10.398 1 97.56 184 GLY B N 1
ATOM 2762 C CA . GLY B 1 184 ? -5.18 -1.859 11.539 1 97.56 184 GLY B CA 1
ATOM 2763 C C . GLY B 1 184 ? -3.727 -2.1 11.172 1 97.56 184 GLY B C 1
ATOM 2764 O O . GLY B 1 184 ? -2.996 -2.762 11.914 1 97.56 184 GLY B O 1
ATOM 2765 N N . LEU B 1 185 ? -3.297 -1.649 10.047 1 97.75 185 LEU B N 1
ATOM 2766 C CA . LEU B 1 185 ? -1.933 -1.852 9.57 1 97.75 185 LEU B CA 1
ATOM 2767 C C . LEU B 1 185 ? -1.051 -0.658 9.922 1 97.75 185 LEU B C 1
ATOM 2769 O O . LEU B 1 185 ? -1.464 0.493 9.758 1 97.75 185 LEU B O 1
ATOM 2773 N N . ASN B 1 186 ? 0.097 -0.938 10.469 1 96.69 186 ASN B N 1
ATOM 2774 C CA . ASN B 1 186 ? 1.183 0.037 10.477 1 96.69 186 ASN B CA 1
ATOM 2775 C C . ASN B 1 186 ? 2.1 -0.134 9.266 1 96.69 186 ASN B C 1
ATOM 2777 O O . ASN B 1 186 ? 2.881 -1.085 9.203 1 96.69 186 ASN B O 1
ATOM 2781 N N . LEU B 1 187 ? 1.917 0.699 8.266 1 97.94 187 LEU B N 1
ATOM 2782 C CA . LEU B 1 187 ? 2.73 0.645 7.059 1 97.94 187 LEU B CA 1
ATOM 2783 C C . LEU B 1 187 ? 4.074 1.331 7.277 1 97.94 187 LEU B C 1
ATOM 2785 O O . LEU B 1 187 ? 4.168 2.559 7.215 1 97.94 187 LEU B O 1
ATOM 2789 N N . VAL B 1 188 ? 5.059 0.526 7.461 1 96.56 188 VAL B N 1
ATOM 2790 C CA . VAL B 1 188 ? 6.395 1.023 7.77 1 96.56 188 VAL B CA 1
ATOM 2791 C C . VAL B 1 188 ? 7.141 1.344 6.477 1 96.56 188 VAL B C 1
ATOM 2793 O O . VAL B 1 188 ? 7.215 0.508 5.57 1 96.56 188 VAL B O 1
ATOM 2796 N N . VAL B 1 189 ? 7.609 2.545 6.375 1 97.06 189 VAL B N 1
ATOM 2797 C CA . VAL B 1 189 ? 8.398 3.018 5.242 1 97.06 189 VAL B CA 1
ATOM 2798 C C . VAL B 1 189 ? 9.812 3.35 5.699 1 97.06 189 VAL B C 1
ATOM 2800 O O . VAL B 1 189 ? 10.156 4.52 5.887 1 97.06 189 VAL B O 1
ATOM 2803 N N . ASP B 1 190 ? 10.641 2.271 5.867 1 95.69 190 ASP B N 1
ATOM 2804 C CA . ASP B 1 190 ? 11.945 2.527 6.465 1 95.69 190 ASP B CA 1
ATOM 2805 C C . ASP B 1 190 ? 13.039 1.729 5.758 1 95.69 190 ASP B C 1
ATOM 2807 O O . ASP B 1 190 ? 14.117 1.521 6.312 1 95.69 190 ASP B O 1
ATOM 2811 N N . GLY B 1 191 ? 12.727 1.142 4.605 1 96.94 191 GLY B N 1
ATOM 2812 C CA . GLY B 1 191 ? 13.711 0.401 3.83 1 96.94 191 GLY B CA 1
ATOM 2813 C C . GLY B 1 191 ? 14.211 -0.841 4.539 1 96.94 191 GLY B C 1
ATOM 2814 O O . GLY B 1 191 ? 15.344 -1.276 4.309 1 96.94 191 GLY B O 1
ATOM 2815 N N . GLY B 1 192 ? 13.438 -1.352 5.48 1 96.25 192 GLY B N 1
ATOM 2816 C CA . GLY B 1 192 ? 13.836 -2.551 6.199 1 96.25 192 GLY B CA 1
ATOM 2817 C C . GLY B 1 192 ? 14.734 -2.262 7.387 1 96.25 192 GLY B C 1
ATOM 2818 O O . GLY B 1 192 ? 15.367 -3.17 7.93 1 96.25 192 GLY B O 1
ATOM 2819 N N . TYR B 1 193 ? 14.812 -1.027 7.844 1 92.88 193 TYR B N 1
ATOM 2820 C CA . TYR B 1 193 ? 15.68 -0.607 8.938 1 92.88 193 TYR B CA 1
ATOM 2821 C C . TYR B 1 193 ? 15.367 -1.392 10.211 1 92.88 193 TYR B C 1
ATOM 2823 O O . TYR B 1 193 ? 16.281 -1.872 10.891 1 92.88 193 TYR B O 1
ATOM 2831 N N . ASN B 1 194 ? 14.109 -1.571 10.586 1 85.25 194 ASN B N 1
ATOM 2832 C CA . ASN B 1 194 ? 13.719 -2.17 11.859 1 85.25 194 ASN B CA 1
ATOM 2833 C C . ASN B 1 194 ? 13.969 -3.676 11.867 1 85.25 194 ASN B C 1
ATOM 2835 O O . ASN B 1 194 ? 13.805 -4.328 12.898 1 85.25 194 ASN B O 1
ATOM 2839 N N . LEU B 1 195 ? 14.336 -4.234 10.758 1 82.81 195 LEU B N 1
ATOM 2840 C CA . LEU B 1 195 ? 14.609 -5.668 10.711 1 82.81 195 LEU B CA 1
ATOM 2841 C C . LEU B 1 195 ? 16.094 -5.949 10.977 1 82.81 195 LEU B C 1
ATOM 2843 O O . LEU B 1 195 ? 16.469 -7.09 11.25 1 82.81 195 LEU B O 1
ATOM 2847 N N . LYS B 1 196 ? 16.906 -5 10.789 1 65.62 196 LYS B N 1
ATOM 2848 C CA . LYS B 1 196 ? 18.328 -5.223 11.055 1 65.62 196 LYS B CA 1
ATOM 2849 C C . LYS B 1 196 ? 18.578 -5.484 12.539 1 65.62 196 LYS B C 1
ATOM 2851 O O . LYS B 1 196 ? 19.484 -6.238 12.898 1 65.62 196 LYS B O 1
ATOM 2856 N N . SER B 1 197 ? 17.891 -4.855 13.398 1 52.06 197 SER B N 1
ATOM 2857 C CA . SER B 1 197 ? 18.203 -5 14.812 1 52.06 197 SER B CA 1
ATOM 2858 C C . SER B 1 197 ? 17.5 -6.211 15.414 1 52.06 197 SER B C 1
ATOM 2860 O O . SER B 1 197 ? 17.734 -6.551 16.578 1 52.06 197 SER B O 1
ATOM 2862 N N . ALA B 1 198 ? 16.75 -6.926 14.586 1 41.44 198 ALA B N 1
ATOM 2863 C CA . ALA B 1 198 ? 16.141 -8.07 15.258 1 41.44 198 ALA B CA 1
ATOM 2864 C C . ALA B 1 198 ? 17.031 -9.312 15.133 1 41.44 198 ALA B C 1
ATOM 2866 O O . ALA B 1 198 ? 17.766 -9.461 14.156 1 41.44 198 ALA B O 1
#

Radius of gyration: 21.59 Å; Cα contacts (8 Å, |Δi|>4): 859; chains: 2; bounding box: 44×60×48 Å